Protein AF-A0A814QV25-F1 (afdb_monomer_lite)

Organism: NCBI:txid433720

Secondary structure (DSSP, 8-state):
-PPPHHHHHHHHHHHHHTTTTTT-EEEEEE-SSHHHHHHHHHHHHTTTEEEEEEEEES-SS---HHHHTTSTT-PEEEEEEEE-TTTS-HHHHHHHHHHHS-TTSTTEETTEESGGG--EEEESSHHHHHHHHHHHHHHHHTT-SSS----EEEE-TTPPPEEPPTTTTTHHHH------B--HHHHHHS--HHHHHHHHHSEEEEEE-S-STTSTT---S-HHHHHHHHHHTS-HHHH---STT--S--TTS--HHHHHHHH-TTS-EEEEES-THIIIIII-TT-GGGTT---SEEE--GGG-TTTSPPPTT-HHHHHHHHHHHHHHHHHHHHH--SEEEEE--HHHHHHHHHSSSHHHHHHHHHHHHHHHHHHHHHHHHHHHH------EEE-SB---TTTSS--SS--HHHHEEEEEES-S-B-HHHHHS--BGGGHHHHHHHHTTPPPPHHHHTT-----SBS--SB---EEEE-SSEEEEE--BS--SSEEEEEEE----GGGTSPPPEEEEEEEEGGG-EEEEE-TTS--SEEEEEEE-SS-EEEEEEE--

Sequence (558 aa):
MGATSSQKREQQDADMASASQDGLELATFGAGCFWGTEKFFRKQFGNKLASTMVGYMGGSTKANYLYVCTGLTNHAEVLQISFDPSKVKYSDLVHFFFRMHDPTTLNRQGNDQGTQYRSVIFTYSDEQQKIAEQVRDNVQANGNVNGEIVTQIQPADGLQFYKGESKHQRYLEKNPLGYYGIPADLIESISVPNMKKIQEIGQYTRAYVGGDNSTYSQTPTISAPGYMNLLTGTWANKHNVYDNSVASPNYHYKNIFRLFKEQYSDKKIAIFSTWTVNRVKLVGEGLPTAGSIIFDYKFDGYELDLTTYPHDPDGHYMFDIDQRVTNETSACIKTYAPDLSWVYLQYTDDIGHKFGDSEQFNQAIKNVDKQIGQIWESIEYRMKNLEEDWSIIITTDHGRDPITGLYHGHHTDRERTTWIITNNNAMNSYFRDFQPAIVDIYPTIARLLNLNIPIEIERELDAVPLIGKVSLITPDIKLYDTSLQISWTVLDPTGNVKVWLSTTNSFKDGMMDTYYLIETVPVDKNMIIVDIKQYPSNFYKIVLEGQYNMVNRWVSKS

Structure (mmCIF, N/CA/C/O backbone):
data_AF-A0A814QV25-F1
#
_entry.id   AF-A0A814QV25-F1
#
loop_
_atom_site.group_PDB
_atom_site.id
_atom_site.type_symbol
_atom_site.label_atom_id
_atom_site.label_alt_id
_atom_site.label_comp_id
_atom_site.label_asym_id
_atom_site.label_entity_id
_atom_site.label_seq_id
_atom_site.pdbx_PDB_ins_code
_atom_site.Cartn_x
_atom_site.Cartn_y
_atom_site.Cartn_z
_atom_site.occupancy
_atom_site.B_iso_or_equiv
_atom_site.auth_seq_id
_atom_site.auth_comp_id
_atom_site.auth_asym_id
_atom_site.auth_atom_id
_atom_site.pdbx_PDB_model_num
ATOM 1 N N . MET A 1 1 ? 34.008 -20.638 -33.912 1.00 36.47 1 MET A N 1
ATOM 2 C CA . MET A 1 1 ? 33.527 -21.459 -32.781 1.00 36.47 1 MET A CA 1
ATOM 3 C C . MET A 1 1 ? 33.518 -20.557 -31.559 1.00 36.47 1 MET A C 1
ATOM 5 O O . MET A 1 1 ? 34.583 -20.107 -31.164 1.00 36.47 1 MET A O 1
ATOM 9 N N . GLY A 1 2 ? 32.340 -20.155 -31.078 1.00 42.47 2 GLY A N 1
ATOM 10 C CA . GLY A 1 2 ? 32.209 -19.246 -29.934 1.00 42.47 2 GLY A CA 1
ATOM 11 C C . GLY A 1 2 ? 32.191 -20.030 -28.624 1.00 42.47 2 GLY A C 1
ATOM 12 O O . GLY A 1 2 ? 31.504 -21.045 -28.544 1.00 42.47 2 GLY A O 1
ATOM 13 N N . ALA A 1 3 ? 32.955 -19.578 -27.631 1.00 40.47 3 ALA A N 1
ATOM 14 C CA . ALA A 1 3 ? 33.011 -20.205 -26.312 1.00 40.47 3 ALA A CA 1
ATOM 15 C C . ALA A 1 3 ? 31.650 -20.142 -25.592 1.00 40.47 3 ALA A C 1
ATOM 17 O O . ALA A 1 3 ? 30.919 -19.150 -25.704 1.00 40.47 3 ALA A O 1
ATOM 18 N N . THR A 1 4 ? 31.318 -21.202 -24.853 1.00 46.03 4 THR A N 1
ATOM 19 C CA . THR A 1 4 ? 30.046 -21.358 -24.129 1.00 46.03 4 THR A CA 1
ATOM 20 C C . THR A 1 4 ? 29.965 -20.451 -22.890 1.00 46.03 4 THR A C 1
ATOM 22 O O . THR A 1 4 ? 30.959 -19.894 -22.422 1.00 46.03 4 THR A O 1
ATOM 25 N N . SER A 1 5 ? 28.765 -20.281 -22.323 1.00 42.22 5 SER A N 1
ATOM 26 C CA . SER A 1 5 ? 28.539 -19.447 -21.129 1.00 42.22 5 SER A CA 1
ATOM 27 C C . SER A 1 5 ? 29.240 -19.965 -19.864 1.00 42.22 5 SER A C 1
ATOM 29 O O . SER A 1 5 ? 29.545 -19.164 -18.981 1.00 42.22 5 SER A O 1
ATOM 31 N N . SER A 1 6 ? 29.541 -21.269 -19.782 1.00 37.50 6 SER A N 1
ATOM 32 C CA . SER A 1 6 ? 30.362 -21.841 -18.705 1.00 37.50 6 SER A CA 1
ATOM 33 C C . SER A 1 6 ? 31.842 -21.498 -18.885 1.00 37.50 6 SER A C 1
ATOM 35 O O . SER A 1 6 ? 32.484 -21.098 -17.922 1.00 37.50 6 SER A O 1
ATOM 37 N N . GLN A 1 7 ? 32.346 -21.522 -20.124 1.00 36.25 7 GLN A N 1
ATOM 38 C CA . GLN A 1 7 ? 33.723 -21.134 -20.446 1.00 36.25 7 GLN A CA 1
ATOM 39 C C . GLN A 1 7 ? 33.965 -19.640 -20.197 1.00 36.25 7 GLN A C 1
ATOM 41 O O . GLN A 1 7 ? 35.019 -19.263 -19.703 1.00 36.25 7 GLN A O 1
ATOM 46 N N . LYS A 1 8 ? 32.963 -18.779 -20.434 1.00 44.12 8 LYS A N 1
ATOM 47 C CA . LYS A 1 8 ? 33.033 -17.353 -20.056 1.00 44.12 8 LYS A CA 1
ATOM 48 C C . LYS A 1 8 ? 33.002 -17.113 -18.537 1.00 44.12 8 LYS A C 1
ATOM 50 O O . LYS A 1 8 ? 33.543 -16.107 -18.091 1.00 44.12 8 LYS A O 1
ATOM 55 N N . ARG A 1 9 ? 32.378 -18.005 -17.752 1.00 45.56 9 ARG A N 1
ATOM 56 C CA . ARG A 1 9 ? 32.377 -17.948 -16.275 1.00 45.56 9 ARG A CA 1
ATOM 57 C C . ARG A 1 9 ? 33.711 -18.401 -15.685 1.00 45.56 9 ARG A C 1
ATOM 59 O O . ARG A 1 9 ? 34.211 -17.733 -14.791 1.00 45.56 9 ARG A O 1
ATOM 66 N N . GLU A 1 10 ? 34.294 -19.474 -16.213 1.00 41.16 10 GLU A N 1
ATOM 67 C CA . GLU A 1 10 ? 35.620 -19.955 -15.796 1.00 41.16 10 GLU A CA 1
ATOM 68 C C . GLU A 1 10 ? 36.728 -18.952 -16.149 1.00 41.16 10 GLU A C 1
ATOM 70 O O . GLU A 1 10 ? 37.631 -18.744 -15.345 1.00 41.16 10 GLU A O 1
ATOM 75 N N . GLN A 1 11 ? 36.615 -18.255 -17.287 1.00 41.62 11 GLN A N 1
ATOM 76 C CA . GLN A 1 11 ? 37.539 -17.178 -17.665 1.00 41.62 11 GLN A CA 1
ATOM 77 C C . GLN A 1 11 ? 37.481 -15.992 -16.677 1.00 41.62 11 GLN A C 1
ATOM 79 O O . GLN A 1 11 ? 38.514 -15.504 -16.240 1.00 41.62 11 GLN A O 1
ATOM 84 N N . GLN A 1 12 ? 36.279 -15.575 -16.255 1.00 45.66 12 GLN A N 1
ATOM 85 C CA . GLN A 1 12 ? 36.099 -14.465 -15.306 1.00 45.66 12 GLN A CA 1
ATOM 86 C C . GLN A 1 12 ? 36.583 -14.775 -13.882 1.00 45.66 12 GLN A C 1
ATOM 88 O O . GLN A 1 12 ? 37.046 -13.871 -13.188 1.00 45.66 12 GLN A O 1
ATOM 93 N N . ASP A 1 13 ? 36.450 -16.026 -13.436 1.00 43.38 13 ASP A N 1
ATOM 94 C CA . ASP A 1 13 ? 36.942 -16.459 -12.124 1.00 43.38 13 ASP A CA 1
ATOM 95 C C . ASP A 1 13 ? 38.473 -16.672 -12.130 1.00 43.38 13 ASP A C 1
ATOM 97 O O . ASP A 1 13 ? 39.118 -16.465 -11.102 1.00 43.38 13 ASP A O 1
ATOM 101 N N . ALA A 1 14 ? 39.071 -17.002 -13.284 1.00 45.69 14 ALA A N 1
ATOM 102 C CA . ALA A 1 14 ? 40.524 -17.079 -13.465 1.00 45.69 14 ALA A CA 1
ATOM 103 C C . ALA A 1 14 ? 41.200 -15.693 -13.535 1.00 45.69 14 ALA A C 1
ATOM 105 O O . ALA A 1 14 ? 42.250 -15.506 -12.922 1.00 45.69 14 ALA A O 1
ATOM 106 N N . ASP A 1 15 ? 40.571 -14.712 -14.194 1.00 47.38 15 ASP A N 1
ATOM 107 C CA . ASP A 1 15 ? 41.119 -13.354 -14.376 1.00 47.38 15 ASP A CA 1
ATOM 108 C C . ASP A 1 15 ? 41.214 -12.543 -13.058 1.00 47.38 15 ASP A C 1
ATOM 110 O O . ASP A 1 15 ? 41.983 -11.590 -12.955 1.00 47.38 15 ASP A O 1
ATOM 114 N N . MET A 1 16 ? 40.461 -12.911 -12.010 1.00 53.28 16 MET A N 1
ATOM 115 C CA . MET A 1 16 ? 40.509 -12.237 -10.696 1.00 53.28 16 MET A CA 1
ATOM 116 C C . MET A 1 16 ? 41.557 -12.829 -9.743 1.00 53.28 16 MET A C 1
ATOM 118 O O . MET A 1 16 ? 42.029 -12.134 -8.844 1.00 53.28 16 MET A O 1
ATOM 122 N N . ALA A 1 17 ? 41.954 -14.090 -9.939 1.00 46.12 17 ALA A N 1
ATOM 123 C CA . ALA A 1 17 ? 43.042 -14.709 -9.180 1.00 46.12 17 ALA A CA 1
ATOM 124 C C . ALA A 1 17 ? 44.434 -14.270 -9.684 1.00 46.12 17 ALA A C 1
ATOM 126 O O . ALA A 1 17 ? 45.419 -14.424 -8.963 1.00 46.12 17 ALA A O 1
ATOM 127 N N . SER A 1 18 ? 44.522 -13.700 -10.895 1.00 44.81 18 SER A N 1
ATOM 128 C CA . SER A 1 18 ? 45.765 -13.230 -11.524 1.00 44.81 18 SER A CA 1
ATOM 129 C C . SER A 1 18 ? 45.993 -11.717 -11.437 1.00 44.81 18 SER A C 1
ATOM 131 O O . SER A 1 18 ? 46.949 -11.232 -12.038 1.00 44.81 18 SER A O 1
ATOM 133 N N . ALA A 1 19 ? 45.172 -10.960 -10.695 1.00 48.03 19 ALA A N 1
ATOM 134 C CA . ALA A 1 19 ? 45.187 -9.489 -10.700 1.00 48.03 19 ALA A CA 1
ATOM 135 C C . ALA A 1 19 ? 46.566 -8.856 -10.396 1.00 48.03 19 ALA A C 1
ATOM 137 O O . ALA A 1 19 ? 46.848 -7.758 -10.866 1.00 48.03 19 ALA A O 1
ATOM 138 N N . SER A 1 20 ? 47.472 -9.565 -9.709 1.00 45.88 20 SER A N 1
ATOM 139 C CA . SER A 1 20 ? 48.846 -9.099 -9.469 1.00 45.88 20 SER A CA 1
ATOM 140 C C . SER A 1 20 ? 49.795 -9.218 -10.677 1.00 45.88 20 SER A C 1
ATOM 142 O O . SER A 1 20 ? 50.946 -8.803 -10.567 1.00 45.88 20 SER A O 1
ATOM 144 N N . GLN A 1 21 ? 49.375 -9.818 -11.798 1.00 48.09 21 GLN A N 1
ATOM 145 C CA . GLN A 1 21 ? 50.208 -10.028 -12.995 1.00 48.09 21 GLN A CA 1
ATOM 146 C C . GLN A 1 21 ? 49.936 -9.020 -14.129 1.00 48.09 21 GLN A C 1
ATOM 148 O O . GLN A 1 21 ? 50.807 -8.845 -14.975 1.00 48.09 21 GLN A O 1
ATOM 153 N N . ASP A 1 22 ? 48.815 -8.284 -14.095 1.00 60.50 22 ASP A N 1
ATOM 154 C CA . ASP A 1 22 ? 48.399 -7.356 -15.170 1.00 60.50 22 ASP A CA 1
ATOM 155 C C . ASP A 1 22 ? 48.436 -5.863 -14.776 1.00 60.50 22 ASP A C 1
ATOM 157 O O . ASP A 1 22 ? 47.886 -5.008 -15.470 1.00 60.50 22 ASP A O 1
ATOM 161 N N . GLY A 1 23 ? 49.081 -5.517 -13.655 1.00 80.19 23 GLY A N 1
ATOM 162 C CA . GLY A 1 23 ? 49.164 -4.129 -13.174 1.00 80.19 23 GLY A CA 1
ATOM 163 C C . GLY A 1 23 ? 47.847 -3.569 -12.618 1.00 80.19 23 GLY A C 1
ATOM 164 O O . GLY A 1 23 ? 47.722 -2.355 -12.461 1.00 80.19 23 GLY A O 1
ATOM 165 N N . LEU A 1 24 ? 46.873 -4.437 -12.326 1.00 90.38 24 LEU A N 1
ATOM 166 C CA . LEU A 1 24 ? 45.619 -4.088 -11.664 1.00 90.38 24 LEU A CA 1
ATOM 167 C C . LEU A 1 24 ? 45.767 -4.181 -10.141 1.00 90.38 24 LEU A C 1
ATOM 169 O O . LEU A 1 24 ? 46.488 -5.023 -9.610 1.00 90.38 24 LEU A O 1
ATOM 173 N N . GLU A 1 25 ? 45.031 -3.336 -9.431 1.00 93.62 25 GLU A N 1
ATOM 174 C CA . GLU A 1 25 ? 44.944 -3.342 -7.973 1.00 93.62 25 GLU A CA 1
ATOM 175 C C . GLU A 1 25 ? 43.534 -3.719 -7.507 1.00 93.62 25 GLU A C 1
ATOM 177 O O . GLU A 1 25 ? 42.546 -3.534 -8.225 1.00 93.62 25 GLU A O 1
ATOM 182 N N . LEU A 1 26 ? 43.443 -4.243 -6.281 1.00 95.62 26 LEU A N 1
ATOM 183 C CA . LEU A 1 26 ? 42.179 -4.526 -5.607 1.00 95.62 26 LEU A CA 1
ATOM 184 C C . LEU A 1 26 ? 41.867 -3.457 -4.560 1.00 95.62 26 LEU A C 1
ATOM 186 O O . LEU A 1 26 ? 42.761 -2.954 -3.884 1.00 95.62 26 LEU A O 1
ATOM 190 N N . ALA A 1 27 ? 40.583 -3.149 -4.406 1.00 95.25 27 ALA A N 1
ATOM 191 C CA . ALA A 1 27 ? 40.041 -2.353 -3.312 1.00 95.25 27 ALA A CA 1
ATOM 192 C C . ALA A 1 27 ? 38.735 -2.990 -2.831 1.00 95.25 27 ALA A C 1
ATOM 194 O O . ALA A 1 27 ? 37.897 -3.352 -3.659 1.00 95.25 27 ALA A O 1
ATOM 195 N N . THR A 1 28 ? 38.541 -3.116 -1.518 1.00 98.25 28 THR A N 1
ATOM 196 C CA . THR A 1 28 ? 37.327 -3.727 -0.959 1.00 98.25 28 THR A CA 1
ATOM 197 C C . THR A 1 28 ? 36.684 -2.805 0.070 1.00 98.25 28 THR A C 1
ATOM 199 O O . THR A 1 28 ? 37.313 -2.420 1.056 1.00 98.25 28 THR A O 1
ATOM 202 N N . PHE A 1 29 ? 35.411 -2.481 -0.156 1.00 98.38 29 PHE A N 1
ATOM 203 C CA . PHE A 1 29 ? 34.644 -1.506 0.617 1.00 98.38 29 PHE A CA 1
ATOM 204 C C . PHE A 1 29 ? 33.353 -2.122 1.163 1.00 98.38 29 PHE A C 1
ATOM 206 O O . PHE A 1 29 ? 32.602 -2.727 0.402 1.00 98.38 29 PHE A O 1
ATOM 213 N N . GLY A 1 30 ? 33.061 -1.926 2.448 1.00 97.62 30 GLY A N 1
ATOM 214 C CA . GLY A 1 30 ? 31.756 -2.181 3.064 1.00 97.62 30 GLY A CA 1
ATOM 215 C C . GLY A 1 30 ? 31.124 -0.865 3.503 1.00 97.62 30 GLY A C 1
ATOM 216 O O . GLY A 1 30 ? 31.779 -0.065 4.169 1.00 97.62 30 GLY A O 1
ATOM 217 N N . ALA A 1 31 ? 29.890 -0.607 3.077 1.00 95.38 31 ALA A N 1
ATOM 218 C CA . ALA A 1 31 ? 29.192 0.662 3.300 1.00 95.38 31 ALA A CA 1
ATOM 219 C C . ALA A 1 31 ? 27.668 0.464 3.266 1.00 95.38 31 ALA A C 1
ATOM 221 O O . ALA A 1 31 ? 26.967 1.134 2.507 1.00 95.38 31 ALA A O 1
ATOM 222 N N . GLY A 1 32 ? 27.160 -0.475 4.066 1.00 88.75 32 GLY A N 1
ATOM 223 C CA . GLY A 1 32 ? 25.751 -0.876 4.037 1.00 88.75 32 GLY A CA 1
ATOM 224 C C . GLY A 1 32 ? 25.506 -2.055 3.103 1.00 88.75 32 GLY A C 1
ATOM 225 O O . GLY A 1 32 ? 26.411 -2.857 2.866 1.00 88.75 32 GLY A O 1
ATOM 226 N N . CYS A 1 33 ? 24.287 -2.172 2.581 1.00 86.12 33 CYS A N 1
ATOM 227 C CA . CYS A 1 33 ? 23.930 -3.209 1.624 1.00 86.12 33 CYS A CA 1
ATOM 228 C C . CYS A 1 33 ? 24.827 -3.143 0.376 1.00 86.12 33 CYS A C 1
ATOM 230 O O . CYS A 1 33 ? 24.871 -2.125 -0.331 1.00 86.12 33 CYS A O 1
ATOM 232 N N . PHE A 1 34 ? 25.502 -4.253 0.047 1.00 89.00 34 PHE A N 1
ATOM 233 C CA . PHE A 1 34 ? 26.482 -4.261 -1.046 1.00 89.00 34 PHE A CA 1
ATOM 234 C C . PHE A 1 34 ? 25.853 -3.968 -2.420 1.00 89.00 34 PHE A C 1
ATOM 236 O O . PHE A 1 34 ? 26.566 -3.581 -3.348 1.00 89.00 34 PHE A O 1
ATOM 243 N N . TRP A 1 35 ? 24.530 -4.132 -2.578 1.00 76.88 35 TRP A N 1
ATOM 244 C CA . TRP A 1 35 ? 23.822 -3.818 -3.824 1.00 76.88 35 TRP A CA 1
ATOM 245 C C . TRP A 1 35 ? 23.859 -2.319 -4.119 1.00 76.88 35 TRP A C 1
ATOM 247 O O . TRP A 1 35 ? 24.150 -1.911 -5.247 1.00 76.88 35 TRP A O 1
ATOM 257 N N . GLY A 1 36 ? 23.591 -1.502 -3.097 1.00 74.12 36 GLY A N 1
ATOM 258 C CA . GLY A 1 36 ? 23.683 -0.049 -3.187 1.00 74.12 36 GLY A CA 1
ATOM 259 C C . GLY A 1 36 ? 25.123 0.378 -3.450 1.00 74.12 36 GLY A C 1
ATOM 260 O O . GLY A 1 36 ? 25.380 1.146 -4.379 1.00 74.12 36 GLY A O 1
ATOM 261 N N . THR A 1 37 ? 26.076 -0.193 -2.706 1.00 87.94 37 THR A N 1
ATOM 262 C CA . THR A 1 37 ? 27.508 0.082 -2.885 1.00 87.94 37 THR A CA 1
ATOM 263 C C . THR A 1 37 ? 27.976 -0.207 -4.312 1.00 87.94 37 THR A C 1
ATOM 265 O O . THR A 1 37 ? 28.575 0.663 -4.947 1.00 87.94 37 THR A O 1
ATOM 268 N N . GLU A 1 38 ? 27.645 -1.378 -4.864 1.00 91.38 38 GLU A N 1
ATOM 269 C CA . GLU A 1 38 ? 27.969 -1.732 -6.250 1.00 91.38 38 GLU A CA 1
ATOM 270 C C . GLU A 1 38 ? 27.376 -0.728 -7.247 1.00 91.38 38 GLU A C 1
ATOM 272 O O . GLU A 1 38 ? 28.087 -0.247 -8.135 1.00 91.38 38 GLU A O 1
ATOM 277 N N . LYS A 1 39 ? 26.101 -0.355 -7.081 1.00 81.12 39 LYS A N 1
ATOM 278 C CA . LYS A 1 39 ? 25.423 0.608 -7.959 1.00 81.12 39 LYS A CA 1
ATOM 279 C C . LYS A 1 39 ? 26.129 1.965 -7.968 1.00 81.12 39 LYS A C 1
ATOM 281 O O . LYS A 1 39 ? 26.373 2.514 -9.044 1.00 81.12 39 LYS A O 1
ATOM 286 N N . PHE A 1 40 ? 26.478 2.506 -6.801 1.00 84.94 40 PHE A N 1
ATOM 287 C CA . PHE A 1 40 ? 27.105 3.827 -6.697 1.00 84.94 40 PHE A CA 1
ATOM 288 C C . PHE A 1 40 ? 28.502 3.864 -7.321 1.00 84.94 40 PHE A C 1
ATOM 290 O O . PHE A 1 40 ? 28.785 4.751 -8.131 1.00 84.94 40 PHE A O 1
ATOM 297 N N . PHE A 1 41 ? 29.353 2.875 -7.028 1.00 92.44 41 PHE A N 1
ATOM 298 C CA . PHE A 1 41 ? 30.691 2.802 -7.623 1.00 92.44 41 PHE A CA 1
ATOM 299 C C . PHE A 1 41 ? 30.641 2.603 -9.136 1.00 92.44 41 PHE A C 1
ATOM 301 O O . PHE A 1 41 ? 31.391 3.250 -9.868 1.00 92.44 41 PHE A O 1
ATOM 308 N N . ARG A 1 42 ? 29.733 1.759 -9.634 1.00 85.94 42 ARG A N 1
ATOM 309 C CA . ARG A 1 42 ? 29.566 1.549 -11.077 1.00 85.94 42 ARG A CA 1
ATOM 310 C C . ARG A 1 42 ? 29.012 2.786 -11.778 1.00 85.94 42 ARG A C 1
ATOM 312 O O . ARG A 1 42 ? 29.481 3.110 -12.864 1.00 85.94 42 ARG A O 1
ATOM 319 N N . LYS A 1 43 ? 28.092 3.526 -11.153 1.00 83.56 43 LYS A N 1
ATOM 320 C CA . LYS A 1 43 ? 27.590 4.800 -11.693 1.00 83.56 43 LYS A CA 1
ATOM 321 C C . LYS A 1 43 ? 28.705 5.842 -11.821 1.00 83.56 43 LYS A C 1
ATOM 323 O O . LYS A 1 43 ? 28.772 6.531 -12.833 1.00 83.56 43 LYS A O 1
ATOM 328 N N . GLN A 1 44 ? 29.578 5.949 -10.818 1.00 89.69 44 GLN A N 1
ATOM 329 C CA . GLN A 1 44 ? 30.629 6.969 -10.787 1.00 89.69 44 GLN A CA 1
ATOM 330 C C . GLN A 1 44 ? 31.874 6.597 -11.608 1.00 89.69 44 GLN A C 1
ATOM 332 O O . GLN A 1 44 ? 32.470 7.457 -12.258 1.00 89.69 44 GLN A O 1
ATOM 337 N N . PHE A 1 45 ? 32.293 5.331 -11.560 1.00 92.31 45 PHE A N 1
ATOM 338 C CA . PHE A 1 45 ? 33.577 4.878 -12.100 1.00 92.31 45 PHE A CA 1
ATOM 339 C C . PHE A 1 45 ? 33.459 3.734 -13.106 1.00 92.31 45 PHE A C 1
ATOM 341 O O . PHE A 1 45 ? 34.483 3.285 -13.608 1.00 92.31 45 PHE A O 1
ATOM 348 N N . GLY A 1 46 ? 32.261 3.236 -13.420 1.00 84.88 46 GLY A N 1
ATOM 349 C CA . GLY A 1 46 ? 32.078 1.959 -14.121 1.00 84.88 46 GLY A CA 1
ATOM 350 C C . GLY A 1 46 ? 32.808 1.829 -15.460 1.00 84.88 46 GLY A C 1
ATOM 351 O O . GLY A 1 46 ? 33.229 0.732 -15.803 1.00 84.88 46 GLY A O 1
ATOM 352 N N . ASN A 1 47 ? 33.025 2.929 -16.188 1.00 84.69 47 ASN A N 1
ATOM 353 C CA . ASN A 1 47 ? 33.799 2.947 -17.438 1.00 84.69 47 ASN A CA 1
ATOM 354 C C . ASN A 1 47 ? 35.328 2.934 -17.243 1.00 84.69 47 ASN A C 1
ATOM 356 O O . ASN A 1 47 ? 36.067 2.799 -18.217 1.00 84.69 47 ASN A O 1
ATOM 360 N N . LYS A 1 48 ? 35.806 3.103 -16.010 1.00 86.81 48 LYS A N 1
ATOM 361 C CA . LYS A 1 48 ? 37.226 3.126 -15.639 1.00 86.81 48 LYS A CA 1
ATOM 362 C C . LYS A 1 48 ? 37.648 1.949 -14.749 1.00 86.81 48 LYS A C 1
ATOM 364 O O . LYS A 1 48 ? 38.846 1.735 -14.586 1.00 86.81 48 LYS A O 1
ATOM 369 N N . LEU A 1 49 ? 36.698 1.208 -14.174 1.00 91.19 49 LEU A N 1
ATOM 370 C CA . LEU A 1 49 ? 36.966 0.001 -13.382 1.00 91.19 49 LEU A CA 1
ATOM 371 C C . LEU A 1 49 ? 37.154 -1.217 -14.297 1.00 91.19 49 LEU A C 1
ATOM 373 O O . LEU A 1 49 ? 36.496 -1.317 -15.332 1.00 91.19 49 LEU A O 1
ATOM 377 N N . ALA A 1 50 ? 38.019 -2.156 -13.907 1.00 90.06 50 ALA A N 1
ATOM 378 C CA . ALA A 1 50 ? 38.200 -3.411 -14.637 1.00 90.06 50 ALA A CA 1
ATOM 379 C C . ALA A 1 50 ? 37.062 -4.396 -14.321 1.00 90.06 50 ALA A C 1
ATOM 381 O O . ALA A 1 50 ? 36.450 -4.964 -15.226 1.00 90.06 50 ALA A O 1
ATOM 382 N N . SER A 1 51 ? 36.723 -4.555 -13.039 1.00 90.75 51 SER A N 1
ATOM 383 C CA . SER A 1 51 ? 35.600 -5.385 -12.598 1.00 90.75 51 SER A CA 1
ATOM 384 C C . SER A 1 51 ? 35.072 -4.957 -11.224 1.00 90.75 51 SER A C 1
ATOM 386 O O . SER A 1 51 ? 35.746 -4.270 -10.454 1.00 90.75 51 SER A O 1
ATOM 388 N N . THR A 1 52 ? 33.835 -5.359 -10.928 1.00 92.94 52 THR A N 1
ATOM 389 C CA . THR A 1 52 ? 33.192 -5.212 -9.617 1.00 92.94 52 THR A CA 1
ATOM 390 C C . THR A 1 52 ? 32.571 -6.542 -9.212 1.00 92.94 52 THR A C 1
ATOM 392 O O . THR A 1 52 ? 32.033 -7.253 -10.066 1.00 92.94 52 THR A O 1
ATOM 395 N N . MET A 1 53 ? 32.646 -6.876 -7.926 1.00 95.44 53 MET A N 1
ATOM 396 C CA . MET A 1 53 ? 32.075 -8.098 -7.373 1.00 95.44 53 MET A CA 1
ATOM 397 C C . MET A 1 53 ? 31.575 -7.864 -5.951 1.00 95.44 53 MET A C 1
ATOM 399 O O . MET A 1 53 ? 32.335 -7.431 -5.088 1.00 95.44 53 MET A O 1
ATOM 403 N N . VAL A 1 54 ? 30.310 -8.187 -5.689 1.00 94.44 54 VAL A N 1
ATOM 404 C CA . VAL A 1 54 ? 29.761 -8.147 -4.326 1.00 94.44 54 VAL A CA 1
ATOM 405 C C . VAL A 1 54 ? 30.041 -9.448 -3.580 1.00 94.44 54 VAL A C 1
ATOM 407 O O . VAL A 1 54 ? 30.119 -10.522 -4.190 1.00 94.44 54 VAL A O 1
ATOM 410 N N . GLY A 1 55 ? 30.192 -9.379 -2.262 1.00 95.69 55 GLY A N 1
ATOM 411 C CA . GLY A 1 55 ? 30.475 -10.543 -1.431 1.00 95.69 55 GLY A CA 1
ATOM 412 C C . GLY A 1 55 ? 30.565 -10.222 0.053 1.00 95.69 55 GLY A C 1
ATOM 413 O O . GLY A 1 55 ? 30.007 -9.233 0.522 1.00 95.69 55 GLY A O 1
ATOM 414 N N . TYR A 1 56 ? 31.269 -11.084 0.784 1.00 96.38 56 TYR A N 1
ATOM 415 C CA . TYR A 1 56 ? 31.354 -11.055 2.241 1.00 96.38 56 TYR A CA 1
ATOM 416 C C . TYR A 1 56 ? 32.804 -11.164 2.713 1.00 96.38 56 TYR A C 1
ATOM 418 O O . TYR A 1 56 ? 33.541 -12.038 2.253 1.00 96.38 56 TYR A O 1
ATOM 426 N N . MET A 1 57 ? 33.227 -10.326 3.664 1.00 96.75 57 MET A N 1
ATOM 427 C CA . MET A 1 57 ? 34.617 -10.309 4.151 1.00 96.75 57 MET A CA 1
ATOM 428 C C . MET A 1 57 ? 34.722 -9.832 5.609 1.00 96.75 57 MET A C 1
ATOM 430 O O . MET A 1 57 ? 33.847 -9.128 6.102 1.00 96.75 57 MET A O 1
ATOM 434 N N . GLY A 1 58 ? 35.774 -10.245 6.323 1.00 93.69 58 GLY A N 1
ATOM 435 C CA . GLY A 1 58 ? 36.067 -9.786 7.692 1.00 93.69 58 GLY A CA 1
ATOM 436 C C . GLY A 1 58 ? 35.506 -10.640 8.837 1.00 93.69 58 GLY A C 1
ATOM 437 O O . GLY A 1 58 ? 35.685 -10.276 9.995 1.00 93.69 58 GLY A O 1
ATOM 438 N N . GLY A 1 59 ? 34.840 -11.756 8.535 1.00 90.12 59 GLY A N 1
ATOM 439 C CA . GLY A 1 59 ? 34.472 -12.791 9.505 1.00 90.12 59 GLY A CA 1
ATOM 440 C C . GLY A 1 59 ? 35.382 -14.024 9.423 1.00 90.12 59 GLY A C 1
ATOM 441 O O . GLY A 1 59 ? 36.267 -14.103 8.570 1.00 90.12 59 GLY A O 1
ATOM 442 N N . SER A 1 60 ? 35.171 -14.988 10.321 1.00 77.88 60 SER A N 1
ATOM 443 C CA . SER A 1 60 ? 36.035 -16.170 10.507 1.00 77.88 60 SER A CA 1
ATOM 444 C C . SER A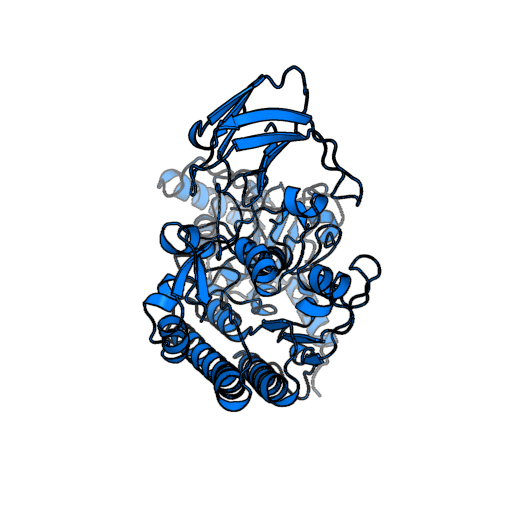 1 60 ? 35.419 -17.492 10.031 1.00 77.88 60 SER A C 1
ATOM 446 O O . SER A 1 60 ? 36.015 -18.555 10.203 1.00 77.88 60 SER A O 1
ATOM 448 N N . THR A 1 61 ? 34.221 -17.453 9.444 1.00 82.56 61 THR A N 1
ATOM 449 C CA . THR A 1 61 ? 33.467 -18.648 9.029 1.00 82.56 61 THR A CA 1
ATOM 450 C C . THR A 1 61 ? 33.221 -18.638 7.525 1.00 82.56 61 THR A C 1
ATOM 452 O O . THR A 1 61 ? 33.460 -17.641 6.852 1.00 82.56 61 THR A O 1
ATOM 455 N N . LYS A 1 62 ? 32.765 -19.758 6.954 1.00 85.31 62 LYS A N 1
ATOM 456 C CA . LYS A 1 62 ? 32.317 -19.751 5.557 1.00 85.31 62 LYS A CA 1
ATOM 457 C C . LYS A 1 62 ? 31.079 -18.869 5.425 1.00 85.31 62 LYS A C 1
ATOM 459 O O . LYS A 1 62 ? 30.115 -19.073 6.159 1.00 85.31 62 LYS A O 1
ATOM 464 N N . ALA A 1 63 ? 31.092 -17.943 4.471 1.00 85.44 63 ALA A N 1
ATOM 465 C CA . ALA A 1 63 ? 29.993 -17.009 4.272 1.00 85.44 63 ALA A CA 1
ATOM 466 C C . ALA A 1 63 ? 29.125 -17.371 3.059 1.00 85.44 63 ALA A C 1
ATOM 468 O O . ALA A 1 63 ? 29.619 -17.779 2.008 1.00 85.44 63 ALA A O 1
ATOM 469 N N . ASN A 1 64 ? 27.819 -17.191 3.230 1.00 83.69 64 ASN A N 1
ATOM 470 C CA . ASN A 1 64 ? 26.812 -17.092 2.178 1.00 83.69 64 ASN A CA 1
ATOM 471 C C . ASN A 1 64 ? 25.742 -16.098 2.654 1.00 83.69 64 ASN A C 1
ATOM 473 O O . ASN A 1 64 ? 25.712 -15.773 3.848 1.00 83.69 64 ASN A O 1
ATOM 477 N N . TYR A 1 65 ? 24.872 -15.630 1.759 1.00 74.00 65 TYR A N 1
ATOM 478 C CA . TYR A 1 65 ? 23.929 -14.561 2.094 1.00 74.00 65 TYR A CA 1
ATOM 479 C C . TYR A 1 65 ? 23.092 -14.875 3.341 1.00 74.00 65 TYR A C 1
ATOM 481 O O . TYR A 1 65 ? 23.062 -14.091 4.285 1.00 74.00 65 TYR A O 1
ATOM 489 N N . LEU A 1 66 ? 22.493 -16.071 3.392 1.00 72.12 66 LEU A N 1
ATOM 490 C CA . LEU A 1 66 ? 21.605 -16.486 4.482 1.00 72.12 66 LEU A CA 1
ATOM 491 C C . LEU A 1 66 ? 22.299 -16.459 5.846 1.00 72.12 66 LEU A C 1
ATOM 493 O O . LEU A 1 66 ? 21.702 -16.015 6.823 1.00 72.12 66 LEU A O 1
ATOM 497 N N . TYR A 1 67 ? 23.552 -16.911 5.922 1.00 78.00 67 TYR A N 1
ATOM 498 C CA . TYR A 1 67 ? 24.291 -16.899 7.183 1.00 78.00 67 TYR A CA 1
ATOM 499 C C . TYR A 1 67 ? 24.773 -15.498 7.558 1.00 78.00 67 TYR A C 1
ATOM 501 O O . TYR A 1 67 ? 24.750 -15.148 8.738 1.00 78.00 67 TYR A O 1
ATOM 509 N N . VAL A 1 68 ? 25.174 -14.672 6.589 1.00 81.56 68 VAL A N 1
ATOM 510 C CA . VAL A 1 68 ? 25.628 -13.299 6.861 1.00 81.56 68 VAL A CA 1
ATOM 511 C C . VAL A 1 68 ? 24.480 -12.411 7.334 1.00 81.56 68 VAL A C 1
ATOM 513 O O . VAL A 1 68 ? 24.667 -11.665 8.293 1.00 81.56 68 VAL A O 1
ATOM 516 N N . CYS A 1 69 ? 23.274 -12.577 6.785 1.00 71.75 69 CYS A N 1
ATOM 517 C CA . CYS A 1 69 ? 22.084 -11.851 7.235 1.00 71.75 69 CYS A CA 1
ATOM 518 C C . CYS A 1 69 ? 21.708 -12.118 8.703 1.00 71.75 69 CYS A C 1
ATOM 520 O O . CYS A 1 69 ? 20.972 -11.329 9.285 1.00 71.75 69 CYS A O 1
ATOM 522 N N . THR A 1 70 ? 22.217 -13.188 9.330 1.00 75.88 70 THR A N 1
ATOM 523 C CA . THR A 1 70 ? 21.999 -13.426 10.770 1.00 75.88 70 THR A CA 1
ATOM 524 C C . THR A 1 70 ? 22.837 -12.508 11.667 1.00 75.88 70 THR A C 1
ATOM 526 O O . THR A 1 70 ? 22.598 -12.449 12.869 1.00 75.88 70 THR A O 1
ATOM 529 N N . GLY A 1 71 ? 23.858 -11.838 11.116 1.00 78.44 71 GLY A N 1
ATOM 530 C CA . GLY A 1 71 ? 24.827 -11.029 11.865 1.00 78.44 71 GLY A CA 1
ATOM 531 C C . GLY A 1 71 ? 25.848 -11.841 12.679 1.00 78.44 71 GLY A C 1
ATOM 532 O O . GLY A 1 71 ? 26.807 -11.277 13.201 1.00 78.44 71 GLY A O 1
ATOM 533 N N . LEU A 1 72 ? 25.706 -13.170 12.762 1.00 80.31 72 LEU A N 1
ATOM 534 C CA . LEU A 1 72 ? 26.525 -14.027 13.634 1.00 80.31 72 LEU A CA 1
ATOM 535 C C . LEU A 1 72 ? 27.899 -14.384 13.054 1.00 80.31 72 LEU A C 1
ATOM 537 O O . LEU A 1 72 ? 28.781 -14.842 13.774 1.00 80.31 72 LEU A O 1
ATOM 541 N N . THR A 1 73 ? 28.093 -14.196 11.750 1.00 85.38 73 THR A N 1
ATOM 542 C CA . THR A 1 73 ? 29.331 -14.593 11.061 1.00 85.38 73 THR A CA 1
ATOM 543 C C . THR A 1 73 ? 30.432 -13.535 11.144 1.00 85.38 73 THR A C 1
ATOM 545 O O . THR A 1 73 ? 31.578 -13.811 10.787 1.00 85.38 73 THR A O 1
ATOM 548 N N . ASN A 1 74 ? 30.081 -12.323 11.593 1.00 89.62 74 ASN A N 1
ATOM 549 C CA . ASN A 1 74 ? 30.923 -11.126 11.633 1.00 89.62 74 ASN A CA 1
ATOM 550 C C . ASN A 1 74 ? 31.475 -10.660 10.265 1.00 89.62 74 ASN A C 1
ATOM 552 O O . ASN A 1 74 ? 32.261 -9.711 10.193 1.00 89.62 74 ASN A O 1
ATOM 556 N N . HIS A 1 75 ? 31.050 -11.267 9.154 1.00 94.81 75 HIS A N 1
ATOM 557 C CA . HIS A 1 75 ? 31.352 -10.735 7.827 1.00 94.81 75 HIS A CA 1
ATOM 558 C C . HIS A 1 75 ? 30.588 -9.436 7.582 1.00 94.81 75 HIS A C 1
ATOM 560 O O . HIS A 1 75 ? 29.434 -9.322 7.977 1.00 94.81 75 HIS A O 1
ATOM 566 N N . ALA A 1 76 ? 31.238 -8.474 6.930 1.00 96.38 76 ALA A N 1
ATOM 567 C CA . ALA A 1 76 ? 30.583 -7.348 6.281 1.00 96.38 76 ALA A CA 1
ATOM 568 C C . ALA A 1 76 ? 30.145 -7.748 4.872 1.00 96.38 76 ALA A C 1
ATOM 570 O O . ALA A 1 76 ? 30.864 -8.479 4.187 1.00 96.38 76 ALA A O 1
ATOM 571 N N . GLU A 1 77 ? 29.006 -7.224 4.442 1.00 96.75 77 GLU A N 1
ATOM 572 C CA . GLU A 1 77 ? 28.673 -7.055 3.037 1.00 96.75 77 GLU A CA 1
ATOM 573 C C . GLU A 1 77 ? 29.653 -6.064 2.404 1.00 96.75 77 GLU A C 1
ATOM 575 O O . GLU A 1 77 ? 29.868 -4.962 2.912 1.00 96.75 77 GLU A O 1
ATOM 580 N N . VAL A 1 78 ? 30.299 -6.480 1.315 1.00 97.94 78 VAL A N 1
ATOM 581 C CA . VAL A 1 78 ? 31.364 -5.706 0.677 1.00 97.94 78 VAL A CA 1
ATOM 582 C C . VAL A 1 78 ? 31.268 -5.727 -0.842 1.00 97.94 78 VAL A C 1
ATOM 584 O O . VAL A 1 78 ? 30.799 -6.686 -1.456 1.00 97.94 78 VAL A O 1
ATOM 587 N N . LEU A 1 79 ? 31.795 -4.670 -1.446 1.00 97.94 79 LEU A N 1
ATOM 588 C CA . LEU A 1 79 ? 32.121 -4.570 -2.856 1.00 97.94 79 LEU A CA 1
ATOM 589 C C . LEU A 1 79 ? 33.639 -4.690 -3.023 1.00 97.94 79 LEU A C 1
ATOM 591 O O . LEU A 1 79 ? 34.376 -3.832 -2.542 1.00 97.94 79 LEU A O 1
ATOM 595 N N . GLN A 1 80 ? 34.096 -5.714 -3.739 1.00 98.06 80 GLN A N 1
ATOM 596 C CA . GLN A 1 80 ? 35.467 -5.816 -4.228 1.00 98.06 80 GLN A CA 1
ATOM 597 C C . GLN A 1 80 ? 35.549 -5.238 -5.644 1.00 98.06 80 GLN A C 1
ATOM 599 O O . GLN A 1 80 ? 34.741 -5.554 -6.521 1.00 98.06 80 GLN A O 1
ATOM 604 N N . ILE A 1 81 ? 36.530 -4.372 -5.862 1.00 97.00 81 ILE A N 1
ATOM 605 C CA . ILE A 1 81 ? 36.784 -3.666 -7.112 1.00 97.00 81 ILE A CA 1
ATOM 606 C C . ILE A 1 81 ? 38.180 -4.038 -7.592 1.00 97.00 81 ILE A C 1
ATOM 608 O O . ILE A 1 81 ? 39.137 -3.920 -6.831 1.00 97.00 81 ILE A O 1
ATOM 612 N N . SER A 1 82 ? 38.298 -4.419 -8.863 1.00 95.56 82 SER A N 1
ATOM 613 C CA . SER A 1 82 ? 39.578 -4.452 -9.569 1.00 95.56 82 SER A CA 1
ATOM 614 C C . SER A 1 82 ? 39.696 -3.211 -10.450 1.00 95.56 82 SER A C 1
ATOM 616 O O . SER A 1 82 ? 38.770 -2.887 -11.207 1.00 95.56 82 SER A O 1
ATOM 618 N N . PHE A 1 83 ? 40.805 -2.484 -10.341 1.00 94.31 83 PHE A N 1
ATOM 619 C CA . PHE A 1 83 ? 41.010 -1.224 -11.053 1.00 94.31 83 PHE A CA 1
ATOM 620 C C . PHE A 1 83 ? 42.451 -1.060 -11.540 1.00 94.31 83 PHE A C 1
ATOM 622 O O . PHE A 1 83 ? 43.388 -1.616 -10.982 1.00 94.31 83 PHE A O 1
ATOM 629 N N . ASP A 1 84 ? 42.614 -0.273 -12.601 1.00 93.56 84 ASP A N 1
ATOM 630 C CA . ASP A 1 84 ? 43.914 0.114 -13.144 1.00 93.56 84 ASP A CA 1
ATOM 631 C C . ASP A 1 84 ? 44.336 1.456 -12.509 1.00 93.56 84 ASP A C 1
ATOM 633 O O . ASP A 1 84 ? 43.664 2.472 -12.755 1.00 93.56 84 ASP A O 1
ATOM 637 N N . PRO A 1 85 ? 45.427 1.508 -11.717 1.00 92.25 85 PRO A N 1
ATOM 638 C CA . PRO A 1 85 ? 45.870 2.723 -11.033 1.00 92.25 85 PRO A CA 1
ATOM 639 C C . PRO A 1 85 ? 46.326 3.833 -11.998 1.00 92.25 85 PRO A C 1
ATOM 641 O O . PRO A 1 85 ? 46.496 4.989 -11.588 1.00 92.25 85 PRO A O 1
ATOM 644 N N . SER A 1 86 ? 46.514 3.535 -13.289 1.00 90.94 86 SER A N 1
ATOM 645 C CA . SER A 1 86 ? 46.732 4.549 -14.327 1.00 90.94 86 SER A CA 1
ATOM 646 C C . SER A 1 86 ? 45.438 5.259 -14.756 1.00 90.94 86 SER A C 1
ATOM 648 O O . SER A 1 86 ? 45.503 6.404 -15.206 1.00 90.94 86 SER A O 1
ATOM 650 N N . LYS A 1 87 ? 44.263 4.636 -14.564 1.00 92.31 87 LYS A N 1
ATOM 651 C CA . LYS A 1 87 ? 42.940 5.166 -14.961 1.00 92.31 87 LYS A CA 1
ATOM 652 C C . LYS A 1 87 ? 42.145 5.771 -13.805 1.00 92.31 87 LYS A C 1
ATOM 654 O O . LYS A 1 87 ? 41.435 6.758 -14.010 1.00 92.31 87 LYS A O 1
ATOM 659 N N . VAL A 1 88 ? 42.227 5.173 -12.616 1.00 94.44 88 VAL A N 1
ATOM 660 C CA . VAL A 1 88 ? 41.562 5.642 -11.388 1.00 94.44 88 VAL A CA 1
ATOM 661 C C . VAL A 1 88 ? 42.534 5.513 -10.234 1.00 94.44 88 VAL A C 1
ATOM 663 O O . VAL A 1 88 ? 43.118 4.451 -10.043 1.00 94.44 88 VAL A O 1
ATOM 666 N N . LYS A 1 89 ? 42.712 6.580 -9.452 1.00 96.38 89 LYS A N 1
ATOM 667 C CA . LYS A 1 89 ? 43.560 6.509 -8.262 1.00 96.38 89 LYS A CA 1
ATOM 668 C C . LYS A 1 89 ? 42.789 5.880 -7.112 1.00 96.38 89 LYS A C 1
ATOM 670 O O . LYS A 1 89 ? 41.603 6.145 -6.933 1.00 96.38 89 LYS A O 1
ATOM 675 N N . TYR A 1 90 ? 43.484 5.105 -6.284 1.00 97.56 90 TYR A N 1
ATOM 676 C CA . TYR A 1 90 ? 42.897 4.540 -5.070 1.00 97.56 90 TYR A CA 1
ATOM 677 C C . TYR A 1 90 ? 42.316 5.635 -4.156 1.00 97.56 90 TYR A C 1
ATOM 679 O O . TYR A 1 90 ? 41.209 5.492 -3.645 1.00 97.56 90 TYR A O 1
ATOM 687 N N . SER A 1 91 ? 42.991 6.785 -4.047 1.00 96.94 91 SER A N 1
ATOM 688 C CA . SER A 1 91 ? 42.485 7.955 -3.317 1.00 96.94 91 SER A CA 1
ATOM 689 C C . SER A 1 91 ? 41.123 8.438 -3.825 1.00 96.94 91 SER A C 1
ATOM 691 O O . SER A 1 91 ? 40.289 8.829 -3.014 1.00 96.94 91 SER A O 1
ATOM 693 N N . ASP A 1 92 ? 40.851 8.373 -5.133 1.00 96.38 92 ASP A N 1
ATOM 694 C CA . ASP A 1 92 ? 39.554 8.768 -5.701 1.00 96.38 92 ASP A CA 1
ATOM 695 C C . ASP A 1 92 ? 38.437 7.816 -5.259 1.00 96.38 92 ASP A C 1
ATOM 697 O O . ASP A 1 92 ? 37.328 8.259 -4.946 1.00 96.38 92 ASP A O 1
ATOM 701 N N . LEU A 1 93 ? 38.739 6.513 -5.203 1.00 97.56 93 LEU A N 1
ATOM 702 C CA . LEU A 1 93 ? 37.813 5.489 -4.719 1.00 97.56 93 LEU A CA 1
ATOM 703 C C . LEU A 1 93 ? 37.504 5.696 -3.235 1.00 97.56 93 LEU A C 1
ATOM 705 O O . LEU A 1 93 ? 36.335 5.683 -2.856 1.00 97.56 93 LEU A O 1
ATOM 709 N N . VAL A 1 94 ? 38.521 5.969 -2.411 1.00 98.12 94 VAL A N 1
ATOM 710 C CA . VAL A 1 94 ? 38.340 6.240 -0.976 1.00 98.12 94 VAL A CA 1
ATOM 711 C C . VAL A 1 94 ? 37.596 7.563 -0.743 1.00 98.12 94 VAL A C 1
ATOM 713 O O . VAL A 1 94 ? 36.682 7.632 0.077 1.00 98.12 94 VAL A O 1
ATOM 716 N N . HIS A 1 95 ? 37.909 8.622 -1.493 1.00 95.62 95 HIS A N 1
ATOM 717 C CA . HIS A 1 95 ? 37.168 9.884 -1.409 1.00 95.62 95 HIS A CA 1
ATOM 718 C C . HIS A 1 95 ? 35.706 9.727 -1.824 1.00 95.62 95 HIS A C 1
ATOM 720 O O . HIS A 1 95 ? 34.830 10.405 -1.290 1.00 95.62 95 HIS A O 1
ATOM 726 N N . PHE A 1 96 ? 35.416 8.884 -2.815 1.00 95.75 96 PHE A N 1
ATOM 727 C CA . PHE A 1 96 ? 34.037 8.574 -3.168 1.00 95.75 96 PHE A CA 1
ATOM 728 C C . PHE A 1 96 ? 33.352 7.745 -2.085 1.00 95.75 96 PHE A C 1
ATOM 730 O O . PHE A 1 96 ? 32.243 8.100 -1.699 1.00 95.75 96 PHE A O 1
ATOM 737 N N . PHE A 1 97 ? 34.029 6.725 -1.547 1.00 97.38 97 PHE A N 1
ATOM 738 C CA . PHE A 1 97 ? 33.548 5.905 -0.438 1.00 97.38 97 PHE A CA 1
ATOM 739 C C . PHE A 1 97 ? 33.025 6.774 0.713 1.00 97.38 97 PHE A C 1
ATOM 741 O O . PHE A 1 97 ? 31.849 6.675 1.051 1.00 97.38 97 PHE A O 1
ATOM 748 N N . PHE A 1 98 ? 33.831 7.705 1.231 1.00 94.75 98 PHE A N 1
ATOM 749 C CA . PHE A 1 98 ? 33.421 8.598 2.326 1.00 94.75 98 PHE A CA 1
ATOM 750 C C . PHE A 1 98 ? 32.323 9.609 1.963 1.00 94.75 98 PHE A C 1
ATOM 752 O O . PHE A 1 98 ? 31.728 10.198 2.858 1.00 94.75 98 PHE A O 1
ATOM 759 N N . ARG A 1 99 ? 32.049 9.831 0.672 1.00 90.38 99 ARG A N 1
ATOM 760 C CA . ARG A 1 99 ? 30.963 10.713 0.210 1.00 90.38 99 ARG A CA 1
ATOM 761 C C . ARG A 1 99 ? 29.649 9.980 -0.044 1.00 90.38 99 ARG A C 1
ATOM 763 O O . ARG A 1 99 ? 28.608 10.625 -0.062 1.00 90.38 99 ARG A O 1
ATOM 770 N N . MET A 1 100 ? 29.690 8.675 -0.316 1.00 87.62 100 MET A N 1
ATOM 771 C CA . MET A 1 100 ? 28.512 7.921 -0.764 1.00 87.62 100 MET A CA 1
ATOM 772 C C . MET A 1 100 ? 27.669 7.317 0.369 1.00 87.62 100 MET A C 1
ATOM 774 O O . MET A 1 100 ? 26.577 6.831 0.098 1.00 87.62 100 MET A O 1
ATOM 778 N N . HIS A 1 101 ? 28.166 7.313 1.607 1.00 90.88 101 HIS A N 1
ATOM 779 C CA . HIS A 1 101 ? 27.478 6.781 2.790 1.00 90.88 101 HIS A CA 1
ATOM 780 C C . HIS A 1 101 ? 27.791 7.651 4.018 1.00 90.88 101 HIS A C 1
ATOM 782 O O . HIS A 1 101 ? 28.596 8.573 3.906 1.00 90.88 101 HIS A O 1
ATOM 788 N N . ASP A 1 102 ? 27.174 7.375 5.172 1.00 92.44 102 ASP A N 1
ATOM 789 C CA . ASP A 1 102 ? 27.451 8.089 6.426 1.00 92.44 102 ASP A CA 1
ATOM 790 C C . ASP A 1 102 ? 28.513 7.334 7.251 1.00 92.44 102 ASP A C 1
ATOM 792 O O . ASP A 1 102 ? 28.182 6.383 7.969 1.00 92.44 102 ASP A O 1
ATOM 796 N N . PRO A 1 103 ? 29.796 7.739 7.207 1.00 94.50 103 PRO A N 1
ATOM 797 C CA . PRO A 1 103 ? 30.881 7.014 7.864 1.00 94.50 103 PRO A CA 1
ATOM 798 C C . PRO A 1 103 ? 30.905 7.193 9.391 1.00 94.50 103 PRO A C 1
ATOM 800 O O . PRO A 1 103 ? 31.802 6.665 10.047 1.00 94.50 103 PRO A O 1
ATOM 803 N N . THR A 1 104 ? 29.960 7.945 9.969 1.00 95.50 104 THR A N 1
ATOM 804 C CA . THR A 1 104 ? 29.892 8.237 11.414 1.00 95.50 104 THR A CA 1
ATOM 805 C C . THR A 1 104 ? 28.965 7.287 12.178 1.00 95.50 104 THR A C 1
ATOM 807 O O . THR A 1 104 ? 28.928 7.281 13.408 1.00 95.50 104 THR A O 1
ATOM 810 N N . THR A 1 105 ? 28.238 6.426 11.459 1.00 91.69 105 THR A N 1
ATOM 811 C CA . THR A 1 105 ? 27.249 5.512 12.041 1.00 91.69 105 THR A CA 1
ATOM 812 C C . THR A 1 105 ? 27.818 4.102 12.233 1.00 91.69 105 THR A C 1
ATOM 814 O O . THR A 1 105 ? 28.078 3.352 11.289 1.00 91.69 105 THR A O 1
ATOM 817 N N . LEU A 1 106 ? 28.033 3.715 13.496 1.00 95.12 106 LEU A N 1
ATOM 818 C CA . LEU A 1 106 ? 28.621 2.416 13.834 1.00 95.12 106 LEU A CA 1
ATOM 819 C C . LEU A 1 106 ? 27.652 1.279 13.486 1.00 95.12 106 LEU A C 1
ATOM 821 O O . LEU A 1 106 ? 26.529 1.249 13.985 1.00 95.12 106 LEU A O 1
ATOM 825 N N . ASN A 1 107 ? 28.115 0.311 12.683 1.00 92.88 107 ASN A N 1
ATOM 826 C CA . ASN A 1 107 ? 27.350 -0.884 12.290 1.00 92.88 107 ASN A CA 1
ATOM 827 C C . ASN A 1 107 ? 25.968 -0.570 11.691 1.00 92.88 107 ASN A C 1
ATOM 829 O O . ASN A 1 107 ? 25.008 -1.317 11.891 1.00 92.88 107 ASN A O 1
ATOM 833 N N . ARG A 1 108 ? 25.848 0.559 10.993 1.00 87.50 108 ARG A N 1
ATOM 834 C CA . ARG A 1 108 ? 24.593 0.997 10.395 1.00 87.50 108 ARG A CA 1
ATOM 835 C C . ARG A 1 108 ? 24.869 1.845 9.174 1.00 87.50 108 ARG A C 1
ATOM 837 O O . ARG A 1 108 ? 25.808 2.614 9.231 1.00 87.50 108 ARG A O 1
ATOM 844 N N . GLN A 1 109 ? 24.053 1.749 8.130 1.00 83.31 109 GLN A N 1
ATOM 845 C CA . GLN A 1 109 ? 24.016 2.697 7.014 1.00 83.31 109 GLN A CA 1
ATOM 846 C C . GLN A 1 109 ? 22.562 2.894 6.582 1.00 83.31 109 GLN A C 1
ATOM 848 O O . GLN A 1 109 ? 21.941 2.010 5.999 1.00 83.31 109 GLN A O 1
ATOM 853 N N . GLY A 1 110 ? 21.970 4.036 6.941 1.00 81.06 110 GLY A N 1
ATOM 854 C CA . GLY A 1 110 ? 20.531 4.248 6.762 1.00 81.06 110 GLY A CA 1
ATOM 855 C C . GLY A 1 110 ? 19.694 3.193 7.503 1.00 81.06 110 GLY A C 1
ATOM 856 O O . GLY A 1 110 ? 19.703 3.144 8.739 1.00 81.06 110 GLY A O 1
ATOM 857 N N . ASN A 1 111 ? 18.964 2.365 6.750 1.00 68.62 111 ASN A N 1
ATOM 858 C CA . ASN A 1 111 ? 18.124 1.281 7.279 1.00 68.62 111 ASN A CA 1
ATOM 859 C C . ASN A 1 111 ? 18.887 -0.035 7.491 1.00 68.62 111 ASN A C 1
ATOM 861 O O . ASN A 1 111 ? 18.413 -0.891 8.237 1.00 68.62 111 ASN A O 1
ATOM 865 N N . ASP A 1 112 ? 20.067 -0.179 6.889 1.00 76.56 112 ASP A N 1
ATOM 866 C CA . ASP A 1 112 ? 20.905 -1.361 7.032 1.00 76.56 112 ASP A CA 1
ATOM 867 C C . ASP A 1 112 ? 21.542 -1.351 8.424 1.00 76.56 112 ASP A C 1
ATOM 869 O O . ASP A 1 112 ? 22.343 -0.469 8.730 1.00 76.56 112 ASP A O 1
ATOM 873 N N . GLN A 1 113 ? 21.158 -2.288 9.296 1.00 84.94 113 GLN A N 1
ATOM 874 C CA . GLN A 1 113 ? 21.585 -2.341 10.700 1.00 84.94 113 GLN A CA 1
ATOM 875 C C . GLN A 1 113 ? 22.204 -3.690 11.063 1.00 84.94 113 GLN A C 1
ATOM 877 O O . GLN A 1 113 ? 21.647 -4.748 10.769 1.00 84.94 113 GLN A O 1
ATOM 882 N N . GLY A 1 114 ? 23.358 -3.640 11.721 1.00 88.19 114 GLY A N 1
ATOM 883 C CA . GLY A 1 114 ? 24.125 -4.809 12.130 1.00 88.19 114 GLY A CA 1
ATOM 884 C C . GLY A 1 114 ? 25.573 -4.742 11.657 1.00 88.19 114 GLY A C 1
ATOM 885 O O . GLY A 1 114 ? 25.937 -3.974 10.764 1.00 88.19 114 GLY A O 1
ATOM 886 N N . THR A 1 115 ? 26.432 -5.553 12.274 1.00 90.88 115 THR A N 1
ATOM 887 C CA . THR A 1 115 ? 27.868 -5.591 11.956 1.00 90.88 115 THR A CA 1
ATOM 888 C C . THR A 1 115 ? 28.115 -5.911 10.487 1.00 90.88 115 THR A C 1
ATOM 890 O O . THR A 1 115 ? 29.093 -5.431 9.920 1.00 90.88 115 THR A O 1
ATOM 893 N N . GLN A 1 116 ? 27.218 -6.649 9.836 1.00 91.44 116 GLN A N 1
ATOM 894 C CA . GLN A 1 116 ? 27.283 -6.955 8.414 1.00 91.44 116 GLN A CA 1
ATOM 895 C C . GLN A 1 116 ? 27.146 -5.734 7.495 1.00 91.44 116 GLN A C 1
ATOM 897 O O . GLN A 1 116 ? 27.584 -5.794 6.356 1.00 91.44 116 GLN A O 1
ATOM 902 N N . TYR A 1 117 ? 26.633 -4.611 7.991 1.00 93.06 117 TYR A N 1
ATOM 903 C CA . TYR A 1 117 ? 26.436 -3.381 7.218 1.00 93.06 117 TYR A CA 1
ATOM 904 C C . TYR A 1 117 ? 27.376 -2.246 7.642 1.00 93.06 117 TYR A C 1
ATOM 906 O O . TYR A 1 117 ? 27.183 -1.089 7.274 1.00 93.06 117 TYR A O 1
ATOM 914 N N . ARG A 1 118 ? 28.395 -2.564 8.446 1.00 96.88 118 ARG A N 1
ATOM 915 C CA . ARG A 1 118 ? 29.369 -1.595 8.955 1.00 96.88 118 ARG A CA 1
ATOM 916 C C . ARG A 1 118 ? 30.167 -0.918 7.839 1.00 96.88 118 ARG A C 1
ATOM 918 O O . ARG A 1 118 ? 30.471 -1.533 6.819 1.00 96.88 118 ARG A O 1
ATOM 925 N N . SER A 1 119 ? 30.581 0.321 8.099 1.00 97.69 119 SER A N 1
ATOM 926 C CA . SER A 1 119 ? 31.562 1.027 7.275 1.00 97.69 119 SER A CA 1
ATOM 927 C C . SER A 1 119 ? 32.960 0.427 7.484 1.00 97.69 119 SER A C 1
ATOM 929 O O . SER A 1 119 ? 33.485 0.434 8.602 1.00 97.69 119 SER A O 1
ATOM 931 N N . VAL A 1 120 ? 33.560 -0.130 6.429 1.00 98.31 120 VAL A N 1
ATOM 932 C CA . VAL A 1 120 ? 34.881 -0.776 6.479 1.00 98.31 120 VAL A CA 1
ATOM 933 C C . VAL A 1 120 ? 35.628 -0.679 5.145 1.00 98.31 120 VAL A C 1
ATOM 935 O O . VAL A 1 120 ? 35.036 -0.796 4.075 1.00 98.31 120 VAL A O 1
ATOM 938 N N . ILE A 1 121 ? 36.947 -0.510 5.213 1.00 98.62 121 ILE A N 1
ATOM 939 C CA . ILE A 1 121 ? 37.889 -0.575 4.095 1.00 98.62 121 ILE A CA 1
ATOM 940 C C . ILE A 1 121 ? 38.885 -1.699 4.389 1.00 98.62 121 ILE A C 1
ATOM 942 O O . ILE A 1 121 ? 39.558 -1.675 5.422 1.00 98.62 121 ILE A O 1
ATOM 946 N N . PHE A 1 122 ? 38.987 -2.670 3.479 1.00 98.19 122 PHE A N 1
ATOM 947 C CA . PHE A 1 122 ? 40.025 -3.700 3.522 1.00 98.19 122 PHE A CA 1
ATOM 948 C C . PHE A 1 122 ? 41.130 -3.358 2.520 1.00 98.19 122 PHE A C 1
ATOM 950 O O . PHE A 1 122 ? 40.870 -3.262 1.317 1.00 98.19 122 PHE A O 1
ATOM 957 N N . THR A 1 123 ? 42.348 -3.153 3.018 1.00 96.88 123 THR A N 1
ATOM 958 C CA . THR A 1 123 ? 43.489 -2.623 2.253 1.00 96.88 123 THR A CA 1
ATOM 959 C C . THR A 1 123 ? 44.443 -3.738 1.830 1.00 96.88 123 THR A C 1
ATOM 961 O O . THR A 1 123 ? 44.726 -4.656 2.597 1.00 96.88 123 THR A O 1
ATOM 964 N N . TYR A 1 124 ? 44.947 -3.683 0.595 1.00 95.62 124 TYR A N 1
ATOM 965 C CA . TYR A 1 124 ? 45.800 -4.739 0.023 1.00 95.62 124 TYR A CA 1
ATOM 966 C C . TYR A 1 124 ? 47.295 -4.384 0.006 1.00 95.62 124 TYR A C 1
ATOM 968 O O . TYR A 1 124 ? 48.115 -5.184 -0.440 1.00 95.62 124 TYR A O 1
ATOM 976 N N . SER A 1 125 ? 47.663 -3.194 0.488 1.00 95.19 125 SER A N 1
ATOM 977 C CA . SER A 1 125 ? 49.052 -2.757 0.640 1.00 95.19 125 SER A CA 1
ATOM 978 C C . SER A 1 125 ? 49.187 -1.683 1.721 1.00 95.19 125 SER A C 1
ATOM 980 O O . SER A 1 125 ? 48.225 -0.975 2.035 1.00 95.19 125 SER A O 1
ATOM 982 N N . ASP A 1 126 ? 50.406 -1.503 2.235 1.00 95.56 126 ASP A N 1
ATOM 983 C CA . ASP A 1 126 ? 50.732 -0.423 3.178 1.00 95.56 126 ASP A CA 1
ATOM 984 C C . ASP A 1 126 ? 50.441 0.967 2.596 1.00 95.56 126 ASP A C 1
ATOM 986 O O . ASP A 1 126 ? 50.093 1.898 3.321 1.00 95.56 126 ASP A O 1
ATOM 990 N N . GLU A 1 127 ? 50.576 1.117 1.278 1.00 96.38 127 GLU A N 1
ATOM 991 C CA . GLU A 1 127 ? 50.280 2.372 0.594 1.00 96.38 127 GLU A CA 1
ATOM 992 C C . GLU A 1 127 ? 48.772 2.644 0.563 1.00 96.38 127 GLU A C 1
ATOM 994 O O . GLU A 1 127 ? 48.340 3.751 0.878 1.00 96.38 127 GLU A O 1
ATOM 999 N N . GLN A 1 128 ? 47.947 1.628 0.283 1.00 97.75 128 GLN A N 1
ATOM 1000 C CA . GLN A 1 128 ? 46.491 1.760 0.384 1.00 97.75 128 GLN A CA 1
ATOM 1001 C C . GLN A 1 128 ? 46.044 2.073 1.816 1.00 97.75 128 GLN A C 1
ATOM 1003 O O . GLN A 1 128 ? 45.149 2.897 1.997 1.00 97.75 128 GLN A O 1
ATOM 1008 N N . GLN A 1 129 ? 46.672 1.465 2.828 1.00 97.75 129 GLN A N 1
ATOM 1009 C CA . GLN A 1 129 ? 46.408 1.785 4.235 1.00 97.75 129 GLN A CA 1
ATOM 1010 C C . GLN A 1 129 ? 46.669 3.266 4.522 1.00 97.75 129 GLN A C 1
ATOM 1012 O O . GLN A 1 129 ? 45.763 3.969 4.971 1.00 97.75 129 GLN A O 1
ATOM 1017 N N . LYS A 1 130 ? 47.861 3.764 4.172 1.00 98.19 130 LYS A N 1
ATOM 1018 C CA . LYS A 1 130 ? 48.230 5.174 4.368 1.00 98.19 130 LYS A CA 1
ATOM 1019 C C . LYS A 1 130 ? 47.294 6.122 3.632 1.00 98.19 130 LYS A C 1
ATOM 1021 O O . LYS A 1 130 ? 46.855 7.108 4.215 1.00 98.19 130 LYS A O 1
ATOM 1026 N N . ILE A 1 131 ? 46.965 5.834 2.371 1.00 98.25 131 ILE A N 1
ATOM 1027 C CA . ILE A 1 131 ? 46.044 6.667 1.588 1.00 98.25 131 ILE A CA 1
ATOM 1028 C C . ILE A 1 131 ? 44.654 6.671 2.231 1.00 98.25 131 ILE A C 1
ATOM 1030 O O . ILE A 1 131 ? 44.041 7.730 2.345 1.00 98.25 131 ILE A O 1
ATOM 1034 N N . ALA A 1 132 ? 44.149 5.514 2.666 1.00 98.12 132 ALA A N 1
ATOM 1035 C CA . ALA A 1 132 ? 42.829 5.425 3.276 1.00 98.12 132 ALA A CA 1
ATOM 1036 C C . ALA A 1 132 ? 42.741 6.225 4.584 1.00 98.12 132 ALA A C 1
ATOM 1038 O O . ALA A 1 132 ? 41.780 6.969 4.785 1.00 98.12 132 ALA A O 1
ATOM 1039 N N . GLU A 1 133 ? 43.766 6.123 5.431 1.00 98.25 133 GLU A N 1
ATOM 1040 C CA . GLU A 1 133 ? 43.889 6.887 6.675 1.00 98.25 133 GLU A CA 1
ATOM 1041 C C . GLU A 1 133 ? 44.019 8.390 6.407 1.00 98.25 133 GLU A C 1
ATOM 1043 O O . GLU A 1 133 ? 43.274 9.177 6.982 1.00 98.25 133 GLU A O 1
ATOM 1048 N N . GLN A 1 134 ? 44.877 8.798 5.467 1.00 97.94 134 GLN A N 1
ATOM 1049 C CA . GLN A 1 134 ? 45.026 10.206 5.085 1.00 97.94 134 GLN A CA 1
ATOM 1050 C C . GLN A 1 134 ? 43.717 10.800 4.559 1.00 97.94 134 GLN A C 1
ATOM 1052 O O . GLN A 1 134 ? 43.351 11.919 4.915 1.00 97.94 134 GLN A O 1
ATOM 1057 N N . VAL A 1 135 ? 42.991 10.066 3.710 1.00 97.75 135 VAL A N 1
ATOM 1058 C CA . VAL A 1 135 ? 41.697 10.523 3.196 1.00 97.75 135 VAL A CA 1
ATOM 1059 C C . VAL A 1 135 ? 40.670 10.622 4.323 1.00 97.75 135 VAL A C 1
ATOM 1061 O O . VAL A 1 135 ? 39.978 11.637 4.394 1.00 97.75 135 VAL A O 1
ATOM 1064 N N . ARG A 1 136 ? 40.591 9.628 5.219 1.00 97.19 136 ARG A N 1
ATOM 1065 C CA . ARG A 1 136 ? 39.721 9.671 6.405 1.00 97.19 136 ARG A CA 1
ATOM 1066 C C . ARG A 1 136 ? 40.008 10.913 7.246 1.00 97.19 136 ARG A C 1
ATOM 1068 O O . ARG A 1 136 ? 39.084 11.661 7.552 1.00 97.19 136 ARG A O 1
ATOM 1075 N N . ASP A 1 137 ? 41.273 11.153 7.574 1.00 96.81 137 ASP A N 1
ATOM 1076 C CA . ASP A 1 137 ? 41.688 12.255 8.444 1.00 96.81 137 ASP A CA 1
ATOM 1077 C C . ASP A 1 137 ? 41.397 13.614 7.793 1.00 96.81 137 ASP A C 1
ATOM 1079 O O . ASP A 1 137 ? 40.902 14.529 8.450 1.00 96.81 137 ASP A O 1
ATOM 1083 N N . ASN A 1 138 ? 41.592 13.727 6.476 1.00 95.31 138 ASN A N 1
ATOM 1084 C CA . ASN A 1 138 ? 41.205 14.913 5.714 1.00 95.31 138 ASN A CA 1
ATOM 1085 C C . ASN A 1 138 ? 39.681 15.123 5.700 1.00 95.31 138 ASN A C 1
ATOM 1087 O O . ASN A 1 138 ? 39.216 16.254 5.835 1.00 95.31 138 ASN A O 1
ATOM 1091 N N . VAL A 1 139 ? 38.882 14.064 5.536 1.00 93.81 139 VAL A N 1
ATOM 1092 C CA . VAL A 1 139 ? 37.410 14.158 5.583 1.00 93.81 139 VAL A CA 1
ATOM 1093 C C . VAL A 1 139 ? 36.939 14.571 6.982 1.00 93.81 139 VAL A C 1
ATOM 1095 O O . VAL A 1 139 ? 36.088 15.456 7.085 1.00 93.81 139 VAL A O 1
ATOM 1098 N N . GLN A 1 140 ? 37.535 14.005 8.037 1.00 93.12 140 GLN A N 1
ATOM 1099 C CA . GLN A 1 140 ? 37.266 14.366 9.430 1.00 93.12 140 GLN A CA 1
ATOM 1100 C C . GLN A 1 140 ? 37.604 15.838 9.707 1.00 93.12 140 GLN A C 1
ATOM 1102 O O . GLN A 1 140 ? 36.792 16.556 10.288 1.00 93.12 140 GLN A O 1
ATOM 1107 N N . ALA A 1 141 ? 38.780 16.301 9.272 1.00 93.12 141 ALA A N 1
ATOM 1108 C CA . ALA A 1 141 ? 39.256 17.664 9.506 1.00 93.12 141 ALA A CA 1
ATOM 1109 C C . ALA A 1 141 ? 38.456 18.726 8.734 1.00 93.12 141 ALA A C 1
ATOM 1111 O O . ALA A 1 141 ? 38.267 19.835 9.228 1.00 93.12 14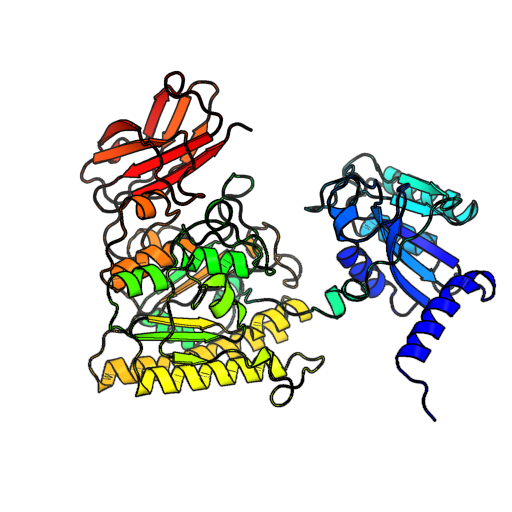1 ALA A O 1
ATOM 1112 N N . ASN A 1 142 ? 37.961 18.390 7.539 1.00 88.50 142 ASN A N 1
ATOM 1113 C CA . ASN A 1 142 ? 37.188 19.313 6.705 1.00 88.50 142 ASN A CA 1
ATOM 1114 C C . ASN A 1 142 ? 35.746 19.535 7.197 1.00 88.50 142 ASN A C 1
ATOM 1116 O O . ASN A 1 142 ? 35.054 20.387 6.647 1.00 88.50 142 ASN A O 1
ATOM 1120 N N . GLY A 1 143 ? 35.271 18.780 8.198 1.00 76.06 143 GLY A N 1
ATOM 1121 C CA . GLY A 1 143 ? 33.933 18.956 8.778 1.00 76.06 143 GLY A CA 1
ATOM 1122 C C . GLY A 1 143 ? 32.776 18.548 7.858 1.00 76.06 143 GLY A C 1
ATOM 1123 O O . GLY A 1 143 ? 31.633 18.907 8.116 1.00 76.06 143 GLY A O 1
ATOM 1124 N N . ASN A 1 144 ? 33.049 17.784 6.796 1.00 74.06 144 ASN A N 1
ATOM 1125 C CA . ASN A 1 144 ? 32.038 17.332 5.828 1.00 74.06 144 ASN A CA 1
ATOM 1126 C C . ASN A 1 144 ? 31.171 16.161 6.338 1.00 74.06 144 ASN A C 1
ATOM 1128 O O . ASN A 1 144 ? 30.407 15.584 5.567 1.00 74.06 144 ASN A O 1
ATOM 1132 N N . VAL A 1 145 ? 31.313 15.779 7.608 1.00 83.06 145 VAL A N 1
ATOM 1133 C CA . VAL A 1 145 ? 30.622 14.655 8.249 1.00 83.06 145 VAL A CA 1
ATOM 1134 C C . VAL A 1 145 ? 30.071 15.093 9.607 1.00 83.06 145 VAL A C 1
ATOM 1136 O O . VAL A 1 145 ? 30.714 15.852 10.330 1.00 83.06 145 VAL A O 1
ATOM 1139 N N . ASN A 1 146 ? 28.879 14.612 9.965 1.00 81.12 146 ASN A N 1
ATOM 1140 C CA . ASN A 1 146 ? 28.157 15.018 11.177 1.00 81.12 146 ASN A CA 1
ATOM 1141 C C . ASN A 1 146 ? 28.523 14.147 12.393 1.00 81.12 146 ASN A C 1
ATOM 1143 O O . ASN A 1 146 ? 27.647 13.601 13.060 1.00 81.12 146 ASN A O 1
ATOM 1147 N N . GLY A 1 147 ? 29.817 13.995 12.677 1.00 89.75 147 GLY A N 1
ATOM 1148 C CA . GLY A 1 147 ? 30.298 13.156 13.776 1.00 89.75 147 GLY A CA 1
ATOM 1149 C C . GLY A 1 147 ? 31.743 12.694 13.609 1.00 89.75 147 GLY A C 1
ATOM 1150 O O . GLY A 1 147 ? 32.455 13.115 12.694 1.00 89.75 147 GLY A O 1
ATOM 1151 N N . GLU A 1 148 ? 32.180 11.823 14.516 1.00 95.69 148 GLU A N 1
ATOM 1152 C CA . GLU A 1 148 ? 33.456 11.114 14.399 1.00 95.69 148 GLU A CA 1
ATOM 1153 C C . GLU A 1 148 ? 33.312 9.958 13.404 1.00 95.69 148 GLU A C 1
ATOM 1155 O O . GLU A 1 148 ? 32.344 9.198 13.456 1.00 95.69 148 GLU A O 1
ATOM 1160 N N . ILE A 1 149 ? 34.261 9.827 12.480 1.00 97.06 149 ILE A N 1
ATOM 1161 C CA . ILE A 1 149 ? 34.291 8.730 11.516 1.00 97.06 149 ILE A CA 1
ATOM 1162 C C . ILE A 1 149 ? 34.639 7.429 12.242 1.00 97.06 149 ILE A C 1
ATOM 1164 O O . ILE A 1 149 ? 35.729 7.281 12.790 1.00 97.06 149 ILE A O 1
ATOM 1168 N N . VAL A 1 150 ? 33.736 6.452 12.165 1.00 97.12 150 VAL A N 1
ATOM 1169 C CA . VAL A 1 150 ? 33.878 5.126 12.792 1.00 97.12 150 VAL A CA 1
ATOM 1170 C C . VAL A 1 150 ? 34.241 4.024 11.789 1.00 97.12 150 VAL A C 1
ATOM 1172 O O . VAL A 1 150 ? 34.227 2.840 12.129 1.00 97.12 150 VAL A O 1
ATOM 1175 N N . THR A 1 151 ? 34.561 4.394 10.545 1.00 97.81 151 THR A N 1
ATOM 1176 C CA . THR A 1 151 ? 35.004 3.471 9.492 1.00 97.81 151 THR A CA 1
ATOM 1177 C C . THR A 1 151 ? 36.223 2.666 9.936 1.00 97.81 151 THR A C 1
ATOM 1179 O O . THR A 1 151 ? 37.274 3.221 10.262 1.00 97.81 151 THR A O 1
ATOM 1182 N N . GLN A 1 152 ? 36.116 1.341 9.861 1.00 97.75 152 GLN A N 1
ATOM 1183 C CA . GLN A 1 152 ? 37.245 0.443 10.094 1.00 97.75 152 GLN A CA 1
ATOM 1184 C C . GLN A 1 152 ? 38.173 0.450 8.875 1.00 97.75 152 GLN A C 1
ATOM 1186 O O . GLN A 1 152 ? 37.716 0.210 7.764 1.00 97.75 152 GLN A O 1
ATOM 1191 N N . ILE A 1 153 ? 39.471 0.681 9.065 1.00 98.19 153 ILE A N 1
ATOM 1192 C CA . ILE A 1 153 ? 40.477 0.556 8.000 1.00 98.19 153 ILE A CA 1
ATOM 1193 C C . ILE A 1 153 ? 41.464 -0.513 8.446 1.00 98.19 153 ILE A C 1
ATOM 1195 O O . ILE A 1 153 ? 42.186 -0.310 9.422 1.00 98.19 153 ILE A O 1
ATOM 1199 N N . GLN A 1 154 ? 41.467 -1.660 7.772 1.00 96.38 154 GLN A N 1
ATOM 1200 C CA . GLN A 1 154 ? 42.283 -2.800 8.184 1.00 96.38 154 GLN A CA 1
ATOM 1201 C C . GLN A 1 154 ? 42.884 -3.551 6.992 1.00 96.38 154 GLN A C 1
ATOM 1203 O O . GLN A 1 154 ? 42.263 -3.589 5.927 1.00 96.38 154 GLN A O 1
ATOM 1208 N N . PRO A 1 155 ? 44.050 -4.197 7.166 1.00 96.50 155 PRO A N 1
ATOM 1209 C CA . PRO A 1 155 ? 44.631 -5.039 6.130 1.00 96.50 155 PRO A CA 1
ATOM 1210 C C . PRO A 1 155 ? 43.695 -6.181 5.722 1.00 96.50 155 PRO A C 1
ATOM 1212 O O . PRO A 1 155 ? 43.044 -6.811 6.556 1.00 96.50 155 PRO A O 1
ATOM 1215 N N . ALA A 1 156 ? 43.658 -6.472 4.425 1.00 95.00 156 ALA A N 1
ATOM 1216 C CA . ALA A 1 156 ? 42.996 -7.640 3.853 1.00 95.00 156 ALA A CA 1
ATOM 1217 C C . ALA A 1 156 ? 43.783 -8.945 4.089 1.00 95.00 156 ALA A C 1
ATOM 1219 O O . ALA A 1 156 ? 43.256 -10.027 3.822 1.00 95.00 156 ALA A O 1
ATOM 1220 N N . ASP A 1 157 ? 45.034 -8.854 4.555 1.00 91.56 157 ASP A N 1
ATOM 1221 C CA . ASP A 1 157 ? 45.904 -10.009 4.778 1.00 91.56 157 ASP A CA 1
ATOM 1222 C C . ASP A 1 157 ? 45.268 -11.021 5.746 1.00 91.56 157 ASP A C 1
ATOM 1224 O O . ASP A 1 157 ? 44.698 -10.663 6.777 1.00 91.56 157 ASP A O 1
ATOM 1228 N N . GLY A 1 158 ? 45.310 -12.301 5.375 1.00 86.88 158 GLY A N 1
ATOM 1229 C CA . GLY A 1 158 ? 44.678 -13.386 6.134 1.00 86.88 158 GLY A CA 1
ATOM 1230 C C . GLY A 1 158 ? 43.139 -13.420 6.118 1.00 86.88 158 GLY A C 1
ATOM 1231 O O . GLY A 1 158 ? 42.558 -14.346 6.687 1.00 86.88 158 GLY A O 1
ATOM 1232 N N . LEU A 1 159 ? 42.457 -12.476 5.458 1.00 91.94 159 LEU A N 1
ATOM 1233 C CA . LEU A 1 159 ? 40.996 -12.452 5.351 1.00 91.94 159 LEU A CA 1
ATOM 1234 C C . LEU A 1 159 ? 40.521 -13.027 4.015 1.00 91.94 159 LEU A C 1
ATOM 1236 O O . LEU A 1 159 ? 40.907 -12.581 2.936 1.00 91.94 159 LEU A O 1
ATOM 1240 N N . GLN A 1 160 ? 39.609 -13.995 4.079 1.00 92.94 160 GLN A N 1
ATOM 1241 C CA . GLN A 1 160 ? 39.007 -14.573 2.882 1.00 92.94 160 GLN A CA 1
ATOM 1242 C C . GLN A 1 160 ? 37.821 -13.728 2.395 1.00 92.94 160 GLN A C 1
ATOM 1244 O O . GLN A 1 160 ? 36.878 -13.467 3.147 1.00 92.94 160 GLN A O 1
ATOM 1249 N N . PHE A 1 161 ? 37.847 -13.354 1.113 1.00 95.12 161 PHE A N 1
ATOM 1250 C CA . PHE A 1 161 ? 36.680 -12.829 0.408 1.00 95.12 161 PHE A CA 1
ATOM 1251 C C . PHE A 1 161 ? 35.790 -13.987 -0.058 1.00 95.12 161 PHE A C 1
ATOM 1253 O O . PHE A 1 161 ? 36.232 -14.878 -0.789 1.00 95.12 161 PHE A O 1
ATOM 1260 N N . TYR A 1 162 ? 34.525 -13.966 0.348 1.00 94.69 162 TYR A N 1
ATOM 1261 C CA . TYR A 1 162 ? 33.511 -14.909 -0.107 1.00 94.69 162 TYR A CA 1
ATOM 1262 C C . TYR A 1 162 ? 32.632 -14.233 -1.150 1.00 94.69 162 TYR A C 1
ATOM 1264 O O . TYR A 1 162 ? 31.847 -13.342 -0.831 1.00 94.69 162 TYR A O 1
ATOM 1272 N N . LYS A 1 163 ? 32.758 -14.669 -2.403 1.00 93.31 163 LYS A N 1
ATOM 1273 C CA . LYS A 1 163 ? 31.941 -14.176 -3.515 1.00 93.31 163 LYS A CA 1
ATOM 1274 C C . LYS A 1 163 ? 30.453 -14.365 -3.215 1.00 93.31 163 LYS A C 1
ATOM 1276 O O . LYS A 1 163 ? 30.016 -15.480 -2.931 1.00 93.31 163 LYS A O 1
ATOM 1281 N N . GLY A 1 164 ? 29.682 -13.285 -3.336 1.00 87.25 164 GLY A N 1
ATOM 1282 C CA . GLY A 1 164 ? 28.226 -13.333 -3.241 1.00 87.25 164 GLY A CA 1
ATOM 1283 C C . GLY A 1 164 ? 27.627 -14.158 -4.379 1.00 87.25 164 GLY A C 1
ATOM 1284 O O . GLY A 1 164 ? 28.139 -14.167 -5.505 1.00 87.25 164 GLY A O 1
ATOM 1285 N N . GLU A 1 165 ? 26.527 -14.850 -4.103 1.00 86.75 165 GLU A N 1
ATOM 1286 C CA . GLU A 1 165 ? 25.863 -15.746 -5.044 1.00 86.75 165 GLU A CA 1
ATOM 1287 C C . GLU A 1 165 ? 25.493 -15.014 -6.346 1.00 86.75 165 GLU A C 1
ATOM 1289 O O . GLU A 1 165 ? 25.228 -13.813 -6.369 1.00 86.75 165 GLU A O 1
ATOM 1294 N N . SER A 1 166 ? 25.432 -15.734 -7.471 1.00 72.75 166 SER A N 1
ATOM 1295 C CA . SER A 1 166 ? 25.309 -15.126 -8.809 1.00 72.75 166 SER A CA 1
ATOM 1296 C C . SER A 1 166 ? 24.096 -14.206 -8.998 1.00 72.75 166 SER A C 1
ATOM 1298 O O . SER A 1 166 ? 24.133 -13.315 -9.853 1.00 72.75 166 SER A O 1
ATOM 1300 N N . LYS A 1 167 ? 23.027 -14.428 -8.221 1.00 59.16 167 LYS A N 1
ATOM 1301 C CA . LYS A 1 167 ? 21.820 -13.588 -8.203 1.00 59.16 167 LYS A CA 1
ATOM 1302 C C . LYS A 1 167 ? 22.075 -12.192 -7.621 1.00 59.16 167 LYS A C 1
ATOM 1304 O O . LYS A 1 167 ? 21.416 -11.252 -8.034 1.00 59.16 167 LYS A O 1
ATOM 1309 N N . HIS A 1 168 ? 23.050 -12.053 -6.724 1.00 74.31 168 HIS A N 1
ATOM 1310 C CA . HIS A 1 168 ? 23.384 -10.810 -6.029 1.00 74.31 168 HIS A CA 1
ATOM 1311 C C . HIS A 1 168 ? 24.316 -9.894 -6.829 1.00 74.31 168 HIS A C 1
ATOM 1313 O O . HIS A 1 168 ? 24.317 -8.686 -6.620 1.00 74.31 168 HIS A O 1
ATOM 1319 N N . GLN A 1 169 ? 25.077 -10.455 -7.770 1.00 82.38 169 GLN A N 1
ATOM 1320 C CA . GLN A 1 169 ? 25.964 -9.684 -8.640 1.00 82.38 169 GLN A CA 1
ATOM 1321 C C . GLN A 1 169 ? 25.145 -8.791 -9.564 1.00 82.38 169 GLN A C 1
ATOM 1323 O O . GLN A 1 169 ? 24.307 -9.314 -10.307 1.00 82.38 169 GLN A O 1
ATOM 1328 N N . ARG A 1 170 ? 25.412 -7.483 -9.579 1.00 73.12 170 ARG A N 1
ATOM 1329 C CA . ARG A 1 170 ? 24.670 -6.494 -10.371 1.00 73.12 170 ARG A CA 1
ATOM 1330 C C . ARG A 1 170 ? 23.167 -6.544 -10.099 1.00 73.12 170 ARG A C 1
ATOM 1332 O O . ARG A 1 170 ? 22.369 -6.374 -11.015 1.00 73.12 170 ARG A O 1
ATOM 1339 N N . TYR A 1 171 ? 22.770 -6.839 -8.862 1.00 55.22 171 TYR A N 1
ATOM 1340 C CA . TYR A 1 171 ? 21.369 -7.087 -8.513 1.00 55.22 171 TYR A CA 1
ATOM 1341 C C . TYR A 1 171 ? 20.445 -5.936 -8.925 1.00 55.22 171 TYR A C 1
ATOM 1343 O O . TYR A 1 171 ? 19.441 -6.197 -9.574 1.00 55.22 171 TYR A O 1
ATOM 1351 N N . LEU A 1 172 ? 20.820 -4.682 -8.641 1.00 50.34 172 LEU A N 1
ATOM 1352 C CA . LEU A 1 172 ? 20.033 -3.495 -9.013 1.00 50.34 172 LEU A CA 1
ATOM 1353 C C . LEU A 1 172 ? 20.121 -3.132 -10.508 1.00 50.34 172 LEU A C 1
ATOM 1355 O O . LEU A 1 172 ? 19.353 -2.297 -10.966 1.00 50.34 172 LEU A O 1
ATOM 1359 N N . GLU A 1 173 ? 21.037 -3.737 -11.277 1.00 55.22 173 GLU A N 1
ATOM 1360 C CA . GLU A 1 173 ? 21.019 -3.654 -12.750 1.00 55.22 173 GLU A CA 1
ATOM 1361 C C . GLU A 1 173 ? 20.153 -4.765 -13.364 1.00 55.22 173 GLU A C 1
ATOM 1363 O O . GLU A 1 173 ? 19.549 -4.567 -14.412 1.00 55.22 173 GLU A O 1
ATOM 1368 N N . LYS A 1 174 ? 20.121 -5.948 -12.734 1.00 46.22 174 LYS A N 1
ATOM 1369 C CA . LYS A 1 174 ? 19.390 -7.139 -13.201 1.00 46.22 174 LYS A CA 1
ATOM 1370 C C . LYS A 1 174 ? 17.930 -7.170 -12.765 1.00 46.22 174 LYS A C 1
ATOM 1372 O O . LYS A 1 174 ? 17.131 -7.826 -13.419 1.00 46.22 174 LYS A O 1
ATOM 1377 N N . ASN A 1 175 ? 17.604 -6.490 -11.671 1.00 37.41 175 ASN A N 1
ATOM 1378 C CA . ASN A 1 175 ? 16.252 -6.353 -11.144 1.00 37.41 175 ASN A CA 1
ATOM 1379 C C . ASN A 1 175 ? 15.894 -4.857 -11.052 1.00 37.41 175 ASN A C 1
ATOM 1381 O O . ASN A 1 175 ? 15.789 -4.331 -9.946 1.00 37.41 175 ASN A O 1
ATOM 1385 N N . PRO A 1 176 ? 15.781 -4.143 -12.191 1.00 41.44 176 PRO A N 1
ATOM 1386 C CA . PRO A 1 176 ? 15.423 -2.727 -12.209 1.00 41.44 176 PRO A CA 1
ATOM 1387 C C . PRO A 1 176 ? 13.912 -2.454 -12.043 1.00 41.44 176 PRO A C 1
ATOM 1389 O O . PRO A 1 176 ? 13.518 -1.305 -12.203 1.00 41.44 176 PRO A O 1
ATOM 1392 N N . LEU A 1 177 ? 13.077 -3.467 -11.764 1.00 31.58 177 LEU A N 1
ATOM 1393 C CA . LEU A 1 177 ? 11.609 -3.390 -11.875 1.00 31.58 177 LEU A CA 1
ATOM 1394 C C . LEU A 1 177 ? 10.903 -3.848 -10.589 1.00 31.58 177 LEU A C 1
ATOM 1396 O O . LEU A 1 177 ? 11.213 -4.936 -10.082 1.00 31.58 177 LEU A O 1
ATOM 1400 N N . GLY A 1 178 ? 9.956 -3.037 -10.094 1.00 31.80 178 GLY A N 1
ATOM 1401 C CA . GLY A 1 178 ? 9.125 -3.340 -8.931 1.00 31.80 178 GLY A CA 1
ATOM 1402 C C . GLY A 1 178 ? 8.309 -2.164 -8.354 1.00 31.80 178 GLY A C 1
ATOM 1403 O O . GLY A 1 178 ? 8.682 -1.639 -7.312 1.00 31.80 178 GLY A O 1
ATOM 1404 N N . TYR A 1 179 ? 7.129 -1.961 -8.962 1.00 36.78 179 TYR A N 1
ATOM 1405 C CA . TYR A 1 179 ? 5.822 -1.391 -8.556 1.00 36.78 179 TYR A CA 1
ATOM 1406 C C . TYR A 1 179 ? 5.480 0.085 -8.239 1.00 36.78 179 TYR A C 1
ATOM 1408 O O . TYR A 1 179 ? 6.241 0.906 -7.762 1.00 36.78 179 TYR A O 1
ATOM 1416 N N . TYR A 1 180 ? 4.226 0.395 -8.599 1.00 53.72 180 TYR A N 1
ATOM 1417 C CA . TYR A 1 180 ? 3.597 1.688 -8.880 1.00 53.72 180 TYR A CA 1
ATOM 1418 C C . TYR A 1 180 ? 3.850 2.772 -7.810 1.00 53.72 180 TYR A C 1
ATOM 1420 O O . TYR A 1 180 ? 3.221 2.826 -6.758 1.00 53.72 180 TYR A O 1
ATOM 1428 N N . GLY A 1 181 ? 4.748 3.707 -8.120 1.00 69.50 181 GLY A N 1
ATOM 1429 C CA . GLY A 1 181 ? 5.068 4.833 -7.242 1.00 69.50 181 GLY A CA 1
ATOM 1430 C C . GLY A 1 181 ? 4.765 6.188 -7.868 1.00 69.50 181 GLY A C 1
ATOM 1431 O O . GLY A 1 181 ? 5.695 6.822 -8.355 1.00 69.50 181 GLY A O 1
ATOM 1432 N N . ILE A 1 182 ? 3.514 6.660 -7.902 1.00 89.44 182 ILE A N 1
ATOM 1433 C CA . ILE A 1 182 ? 3.212 8.031 -8.364 1.00 89.44 182 ILE A CA 1
ATOM 1434 C C . ILE A 1 182 ? 2.848 8.904 -7.159 1.00 89.44 182 ILE A C 1
ATOM 1436 O O . ILE A 1 182 ? 1.692 8.874 -6.732 1.00 89.44 182 ILE A O 1
ATOM 1440 N N . PRO A 1 183 ? 3.774 9.707 -6.608 1.00 91.38 183 PRO A N 1
ATOM 1441 C CA . PRO A 1 183 ? 3.438 10.601 -5.508 1.00 91.38 183 PRO A CA 1
ATOM 1442 C C . PRO A 1 183 ? 2.438 11.682 -5.964 1.00 91.38 183 PRO A C 1
ATOM 1444 O O . PRO A 1 183 ? 2.358 12.035 -7.145 1.00 91.38 183 PRO A O 1
ATOM 1447 N N . ALA A 1 184 ? 1.636 12.192 -5.025 1.00 90.69 184 ALA A N 1
ATOM 1448 C CA . ALA A 1 184 ? 0.500 13.070 -5.327 1.00 90.69 184 ALA A CA 1
ATOM 1449 C C . ALA A 1 184 ? 0.879 14.359 -6.078 1.00 90.69 184 ALA A C 1
ATOM 1451 O O . ALA A 1 184 ? 0.107 14.835 -6.909 1.00 90.69 184 ALA A O 1
ATOM 1452 N N . ASP A 1 185 ? 2.079 14.898 -5.843 1.00 88.88 185 ASP A N 1
ATOM 1453 C CA . ASP A 1 185 ? 2.591 16.088 -6.534 1.00 88.88 185 ASP A CA 1
ATOM 1454 C C . ASP A 1 185 ? 2.655 15.911 -8.059 1.00 88.88 185 ASP A C 1
ATOM 1456 O O . ASP A 1 185 ? 2.435 16.869 -8.808 1.00 88.88 185 ASP A O 1
ATOM 1460 N N . LEU A 1 186 ? 2.892 14.690 -8.546 1.00 90.31 186 LEU A N 1
ATOM 1461 C CA . LEU A 1 186 ? 2.935 14.414 -9.982 1.00 90.31 186 LEU A CA 1
ATOM 1462 C C . LEU A 1 186 ? 1.535 14.328 -10.599 1.00 90.31 186 LEU A C 1
ATOM 1464 O O . LEU A 1 186 ? 1.319 14.856 -11.687 1.00 90.31 186 LEU A O 1
ATOM 1468 N N . ILE A 1 187 ? 0.556 13.750 -9.896 1.00 90.69 187 ILE A N 1
ATOM 1469 C CA . ILE A 1 187 ? -0.847 13.746 -10.354 1.00 90.69 187 ILE A CA 1
ATOM 1470 C C . ILE A 1 187 ? -1.437 15.157 -10.396 1.00 90.69 187 ILE A C 1
ATOM 1472 O O . ILE A 1 187 ? -2.276 15.465 -11.242 1.00 90.69 187 ILE A O 1
ATOM 1476 N N . GLU A 1 188 ? -0.993 16.034 -9.502 1.00 88.44 188 GLU A N 1
ATOM 1477 C CA . GLU A 1 188 ? -1.449 17.423 -9.447 1.00 88.44 188 GLU A CA 1
ATOM 1478 C C . GLU A 1 188 ? -0.808 18.311 -10.520 1.00 88.44 188 GLU A C 1
ATOM 1480 O O . GLU A 1 188 ? -1.435 19.272 -10.969 1.00 88.44 188 GLU A O 1
ATOM 1485 N N . SER A 1 189 ? 0.423 18.002 -10.938 1.00 84.56 189 SER A N 1
ATOM 1486 C CA . SER A 1 189 ? 1.191 18.822 -11.884 1.00 84.56 189 SER A CA 1
ATOM 1487 C C . SER A 1 189 ? 1.099 18.354 -13.340 1.00 84.56 189 SER A C 1
ATOM 1489 O O . SER A 1 189 ? 1.271 19.163 -14.255 1.00 84.56 189 SER A O 1
ATOM 1491 N N . ILE A 1 190 ? 0.806 17.075 -13.582 1.00 84.62 190 ILE A N 1
ATOM 1492 C CA . ILE A 1 190 ? 0.729 16.493 -14.925 1.00 84.62 190 ILE A CA 1
ATOM 1493 C C . ILE A 1 190 ? -0.717 16.509 -15.431 1.00 84.62 190 ILE A C 1
ATOM 1495 O O . ILE A 1 190 ? -1.672 16.254 -14.704 1.00 84.62 190 ILE A O 1
ATOM 1499 N N . SER A 1 191 ? -0.895 16.781 -16.726 1.00 88.69 191 SER A N 1
ATOM 1500 C CA . SER A 1 191 ? -2.209 16.679 -17.366 1.00 88.69 191 SER A CA 1
ATOM 1501 C C . SER A 1 191 ? -2.662 15.215 -17.458 1.00 88.69 191 SER A C 1
ATOM 1503 O O . SER A 1 191 ? -2.110 14.443 -18.243 1.00 88.69 191 SER A O 1
ATOM 1505 N N . VAL A 1 192 ? -3.682 14.868 -16.667 1.00 93.00 192 VAL A N 1
ATOM 1506 C CA . VAL A 1 192 ? -4.324 13.541 -16.589 1.00 93.00 192 VAL A CA 1
ATOM 1507 C C . VAL A 1 192 ? -5.832 13.652 -16.895 1.00 93.00 192 VAL A C 1
ATOM 1509 O O . VAL A 1 192 ? -6.676 13.586 -15.999 1.00 93.00 192 VAL A O 1
ATOM 1512 N N . PRO A 1 193 ? -6.212 13.952 -18.153 1.00 96.12 193 PRO A N 1
ATOM 1513 C CA . PRO A 1 193 ? -7.585 14.322 -18.496 1.00 96.12 193 PRO A CA 1
ATOM 1514 C C . PRO A 1 193 ? -8.618 13.219 -18.232 1.00 96.12 193 PRO A C 1
ATOM 1516 O O . PRO A 1 193 ? -9.775 13.545 -17.978 1.00 96.12 193 PRO A O 1
ATOM 1519 N N . ASN A 1 194 ? -8.254 11.935 -18.285 1.00 97.25 194 ASN A N 1
ATOM 1520 C CA . ASN A 1 194 ? -9.220 10.861 -18.049 1.00 97.25 194 ASN A CA 1
ATOM 1521 C C . ASN A 1 194 ? -9.491 10.663 -16.557 1.00 97.25 194 ASN A C 1
ATOM 1523 O O . ASN A 1 194 ? -10.649 10.594 -16.154 1.00 97.25 194 ASN A O 1
ATOM 1527 N N . MET A 1 195 ? -8.451 10.682 -15.724 1.00 95.12 195 MET A N 1
ATOM 1528 C CA . MET A 1 195 ? -8.607 10.719 -14.270 1.00 95.12 195 MET A CA 1
ATOM 1529 C C . MET A 1 195 ? -9.389 11.962 -13.817 1.00 95.12 195 MET A C 1
ATOM 1531 O O . MET A 1 195 ? -10.210 11.871 -12.905 1.00 95.12 195 MET A O 1
ATOM 1535 N N . LYS A 1 196 ? -9.194 13.117 -14.477 1.00 95.06 196 LYS A N 1
ATOM 1536 C CA . LYS A 1 196 ? -9.967 14.337 -14.191 1.00 95.06 196 LYS A CA 1
ATOM 1537 C C . LYS A 1 196 ? -11.461 14.177 -14.471 1.00 95.06 196 LYS A C 1
ATOM 1539 O O . LYS A 1 196 ? -12.246 14.615 -13.640 1.00 95.06 196 LYS A O 1
ATOM 1544 N N . LYS A 1 197 ? -11.868 13.489 -15.545 1.00 96.81 197 LYS A N 1
ATOM 1545 C CA . LYS A 1 197 ? -13.294 13.178 -15.794 1.00 96.81 197 LYS A CA 1
ATOM 1546 C C . LYS A 1 197 ? -13.916 12.366 -14.654 1.00 96.81 197 LYS A C 1
ATOM 1548 O O . LYS A 1 197 ? -15.038 12.636 -14.245 1.00 96.81 197 LYS A O 1
ATOM 1553 N N . ILE A 1 198 ? -13.178 11.393 -14.117 1.00 97.56 198 ILE A N 1
ATOM 1554 C CA . ILE A 1 198 ? -13.630 10.577 -12.978 1.00 97.56 198 ILE A CA 1
ATOM 1555 C C . ILE A 1 198 ? -13.758 11.453 -11.724 1.00 97.56 198 ILE A C 1
ATOM 1557 O O . ILE A 1 198 ? -14.776 11.405 -11.033 1.00 97.56 198 ILE A O 1
ATOM 1561 N N . GLN A 1 199 ? -12.754 12.299 -11.471 1.00 92.81 199 GLN A N 1
ATOM 1562 C CA . GLN A 1 199 ? -12.761 13.265 -10.371 1.00 92.81 199 GLN A CA 1
ATOM 1563 C C . GLN A 1 199 ? -13.928 14.262 -10.472 1.00 92.81 199 GLN A C 1
ATOM 1565 O O . GLN A 1 199 ? -14.468 14.643 -9.443 1.00 92.81 199 GLN A O 1
ATOM 1570 N N . GLU A 1 200 ? -14.307 14.705 -11.673 1.00 94.69 200 GLU A N 1
ATOM 1571 C CA . GLU A 1 200 ? -15.431 15.633 -11.880 1.00 94.69 200 GLU A CA 1
ATOM 1572 C C . GLU A 1 200 ? -16.782 15.027 -11.477 1.00 94.69 200 GLU A C 1
ATOM 1574 O O . GLU A 1 200 ? -17.688 15.763 -11.087 1.00 94.69 200 GLU A O 1
ATOM 1579 N N . ILE A 1 201 ? -16.916 13.698 -11.545 1.00 96.25 201 ILE A N 1
ATOM 1580 C CA . ILE A 1 201 ? -18.099 12.979 -11.062 1.00 96.25 201 ILE A CA 1
ATOM 1581 C C . ILE A 1 201 ? -18.018 12.793 -9.547 1.00 96.25 201 ILE A C 1
ATOM 1583 O O . ILE A 1 201 ? -18.994 13.069 -8.853 1.00 96.25 201 ILE A O 1
ATOM 1587 N N . GLY A 1 202 ? -16.874 12.317 -9.046 1.00 95.81 202 GLY A N 1
ATOM 1588 C CA . GLY A 1 202 ? -16.636 12.095 -7.623 1.00 95.81 202 GLY A CA 1
ATOM 1589 C C . GLY A 1 202 ? -15.686 13.122 -7.022 1.00 95.81 202 GLY A C 1
ATOM 1590 O O . GLY A 1 202 ? -16.015 14.306 -6.963 1.00 95.81 202 GLY A O 1
ATOM 1591 N N . GLN A 1 203 ? -14.550 12.661 -6.484 1.00 95.19 203 GLN A N 1
ATOM 1592 C CA . GLN A 1 203 ? -13.584 13.508 -5.773 1.00 95.19 203 GLN A CA 1
ATOM 1593 C C . GLN A 1 203 ? -12.136 12.989 -5.878 1.00 95.19 203 GLN A C 1
ATOM 1595 O O . GLN A 1 203 ? -11.884 11.834 -6.222 1.00 95.19 203 GLN A O 1
ATOM 1600 N N . TYR A 1 204 ? -11.186 13.873 -5.553 1.00 96.00 204 TYR A N 1
ATOM 1601 C CA . TYR A 1 204 ? -9.755 13.598 -5.376 1.00 96.00 204 TYR A CA 1
ATOM 1602 C C . TYR A 1 204 ? -9.329 14.053 -3.981 1.00 96.00 204 TYR A C 1
ATOM 1604 O O . TYR A 1 204 ? -9.750 15.125 -3.542 1.00 96.00 204 TYR A O 1
ATOM 1612 N N . THR A 1 205 ? -8.452 13.294 -3.331 1.00 96.31 205 THR A N 1
ATOM 1613 C CA . THR A 1 205 ? -7.740 13.742 -2.130 1.00 96.31 205 THR A CA 1
ATOM 1614 C C . THR A 1 205 ? -6.317 13.191 -2.105 1.00 96.31 205 THR A C 1
ATOM 1616 O O . THR A 1 205 ? -6.042 12.123 -2.665 1.00 96.31 205 THR A O 1
ATOM 1619 N N . ARG A 1 206 ? -5.405 13.904 -1.438 1.00 97.19 206 ARG A N 1
ATOM 1620 C CA . ARG A 1 206 ? -4.106 13.330 -1.072 1.00 97.19 206 ARG A CA 1
ATOM 1621 C C . ARG A 1 206 ? -4.330 12.263 -0.007 1.00 97.19 206 ARG A C 1
ATOM 1623 O O . ARG A 1 206 ? -5.161 12.433 0.877 1.00 97.19 206 ARG A O 1
ATOM 1630 N N . ALA A 1 207 ? -3.555 11.194 -0.072 1.00 97.44 207 ALA A N 1
ATOM 1631 C CA . ALA A 1 207 ? -3.601 10.098 0.882 1.00 97.44 207 ALA A CA 1
ATOM 1632 C C . ALA A 1 207 ? -2.186 9.747 1.361 1.00 97.44 207 ALA A C 1
ATOM 1634 O O . ALA A 1 207 ? -1.210 10.410 0.984 1.00 97.44 207 ALA A O 1
ATOM 1635 N N . TYR A 1 208 ? -2.063 8.755 2.237 1.00 97.06 208 TYR A N 1
ATOM 1636 C CA . TYR A 1 208 ? -0.761 8.268 2.678 1.00 97.06 208 TYR A CA 1
ATOM 1637 C C . TYR A 1 208 ? -0.685 6.748 2.844 1.00 97.06 208 TYR A C 1
ATOM 1639 O O . TYR A 1 208 ? -1.689 6.040 2.952 1.00 97.06 208 TYR A O 1
ATOM 1647 N N . VAL A 1 209 ? 0.550 6.251 2.904 1.00 96.81 209 VAL A N 1
ATOM 1648 C CA . VAL A 1 209 ? 0.894 4.854 3.185 1.00 96.81 209 VAL A CA 1
ATOM 1649 C C . VAL A 1 209 ? 2.028 4.755 4.214 1.00 96.81 209 VAL A C 1
ATOM 1651 O O . VAL A 1 209 ? 2.752 5.715 4.493 1.00 96.81 209 VAL A O 1
ATOM 1654 N N . GLY A 1 210 ? 2.212 3.555 4.761 1.00 94.31 210 GLY A N 1
ATOM 1655 C CA . GLY A 1 210 ? 3.390 3.193 5.542 1.00 94.31 210 GLY A CA 1
ATOM 1656 C C . GLY A 1 210 ? 3.198 3.266 7.060 1.00 94.31 210 GLY A C 1
ATOM 1657 O O . GLY A 1 210 ? 4.196 3.240 7.786 1.00 94.31 210 GLY A O 1
ATOM 1658 N N . GLY A 1 211 ? 1.961 3.401 7.548 1.00 93.44 211 GLY A N 1
ATOM 1659 C CA . GLY A 1 211 ? 1.657 3.579 8.973 1.00 93.44 211 GLY A CA 1
ATOM 1660 C C . GLY A 1 211 ? 2.369 4.777 9.613 1.00 93.44 211 GLY A C 1
ATOM 1661 O O . GLY A 1 211 ? 2.987 5.599 8.929 1.00 93.44 211 GLY A O 1
ATOM 1662 N N . ASP A 1 212 ? 2.310 4.874 10.939 1.00 90.69 212 ASP A N 1
ATOM 1663 C CA . ASP A 1 212 ? 2.936 5.985 11.656 1.00 90.69 212 ASP A CA 1
ATOM 1664 C C . ASP A 1 212 ? 4.460 5.797 11.728 1.00 90.69 212 ASP A C 1
ATOM 1666 O O . ASP A 1 212 ? 4.965 4.730 12.098 1.00 90.69 212 ASP A O 1
ATOM 1670 N N . ASN A 1 213 ? 5.201 6.857 11.405 1.00 87.81 213 ASN A N 1
ATOM 1671 C CA . ASN A 1 213 ? 6.660 6.838 11.354 1.00 87.81 213 ASN A CA 1
ATOM 1672 C C . ASN A 1 213 ? 7.292 6.585 12.736 1.00 87.81 213 ASN A C 1
ATOM 1674 O O . ASN A 1 213 ? 6.885 7.179 13.730 1.00 87.81 213 ASN A O 1
ATOM 1678 N N . SER A 1 214 ? 8.310 5.729 12.789 1.00 86.75 214 SER A N 1
ATOM 1679 C CA . SER A 1 214 ? 9.013 5.288 14.002 1.00 86.75 214 SER A CA 1
ATOM 1680 C C . SER A 1 214 ? 8.106 4.665 15.073 1.00 86.75 214 SER A C 1
ATOM 1682 O O . SER A 1 214 ? 8.415 4.724 16.263 1.00 86.75 214 SER A O 1
ATOM 1684 N N . THR A 1 215 ? 6.988 4.056 14.667 1.00 88.88 215 THR A N 1
ATOM 1685 C CA . THR A 1 215 ? 6.056 3.368 15.575 1.00 88.88 215 THR A CA 1
ATOM 1686 C C . THR A 1 215 ? 5.960 1.872 15.281 1.00 88.88 215 THR A C 1
ATOM 1688 O O . THR A 1 215 ? 6.463 1.381 14.272 1.00 88.88 215 THR A O 1
ATOM 1691 N N . TYR A 1 216 ? 5.215 1.155 16.129 1.00 89.38 216 TYR A N 1
ATOM 1692 C CA . TYR A 1 216 ? 4.861 -0.252 15.924 1.00 89.38 216 TYR A CA 1
ATOM 1693 C C . TYR A 1 216 ? 4.151 -0.527 14.584 1.00 89.38 216 TYR A C 1
ATOM 1695 O O . TYR A 1 216 ? 4.232 -1.638 14.071 1.00 89.38 216 TYR A O 1
ATOM 1703 N N . SER A 1 217 ? 3.465 0.473 14.017 1.00 93.81 217 SER A N 1
ATOM 1704 C CA . SER A 1 217 ? 2.725 0.351 12.751 1.00 93.81 217 SER A CA 1
ATOM 1705 C C . SER A 1 217 ? 3.536 0.717 11.505 1.00 93.81 217 SER A C 1
ATOM 1707 O O . SER A 1 217 ? 3.024 0.614 10.387 1.00 93.81 217 SER A O 1
ATOM 1709 N N . GLN A 1 218 ? 4.794 1.148 11.672 1.00 94.81 218 GLN A N 1
ATOM 1710 C CA . GLN A 1 218 ? 5.627 1.557 10.547 1.00 94.81 218 GLN A CA 1
ATOM 1711 C C . GLN A 1 218 ? 5.737 0.425 9.522 1.00 94.81 218 GLN A C 1
ATOM 1713 O O . GLN A 1 218 ? 6.219 -0.671 9.804 1.00 94.81 218 GLN A O 1
ATOM 1718 N N . THR A 1 219 ? 5.321 0.737 8.305 1.00 95.12 219 THR A N 1
ATOM 1719 C CA . THR A 1 219 ? 5.300 -0.163 7.160 1.00 95.12 219 THR A CA 1
ATOM 1720 C C . THR A 1 219 ? 6.208 0.405 6.066 1.00 95.12 219 THR A C 1
ATOM 1722 O O . THR A 1 219 ? 6.139 1.608 5.792 1.00 95.12 219 THR A O 1
ATOM 1725 N N . PRO A 1 220 ? 7.089 -0.406 5.455 1.00 92.44 220 PRO A N 1
ATOM 1726 C CA . PRO A 1 220 ? 7.904 0.023 4.320 1.00 92.44 220 PRO A CA 1
ATOM 1727 C C . PRO A 1 220 ? 7.048 0.554 3.169 1.00 92.44 220 PRO A C 1
ATOM 1729 O O . PRO A 1 220 ? 5.982 0.009 2.882 1.00 92.44 220 PRO A O 1
ATOM 1732 N N . THR A 1 221 ? 7.534 1.584 2.474 1.00 92.50 221 THR A N 1
ATOM 1733 C CA . THR A 1 221 ? 6.921 2.112 1.239 1.00 92.50 221 THR A CA 1
ATOM 1734 C C . THR A 1 221 ? 7.318 1.245 0.038 1.00 92.50 221 THR A C 1
ATOM 1736 O O . THR A 1 221 ? 7.890 1.692 -0.952 1.00 92.50 221 THR A O 1
ATOM 1739 N N . ILE A 1 222 ? 7.078 -0.054 0.195 1.00 90.50 222 ILE A N 1
ATOM 1740 C CA . ILE A 1 222 ? 7.321 -1.114 -0.779 1.00 90.50 222 ILE A CA 1
ATOM 1741 C C . ILE A 1 222 ? 5.958 -1.681 -1.154 1.00 90.50 222 ILE A C 1
ATOM 1743 O O . ILE A 1 222 ? 5.002 -1.643 -0.376 1.00 90.50 222 ILE A O 1
ATOM 1747 N N . SER A 1 223 ? 5.874 -2.241 -2.340 1.00 90.50 223 SER A N 1
ATOM 1748 C CA . SER A 1 223 ? 4.607 -2.417 -3.015 1.00 90.50 223 SER A CA 1
ATOM 1749 C C . SER A 1 223 ? 3.752 -3.561 -2.532 1.00 90.50 223 SER A C 1
ATOM 1751 O O . SER A 1 223 ? 2.581 -3.353 -2.239 1.00 90.50 223 SER A O 1
ATOM 1753 N N . ALA A 1 224 ? 4.318 -4.756 -2.348 1.00 95.50 224 ALA A N 1
ATOM 1754 C CA . ALA A 1 224 ? 3.574 -5.844 -1.723 1.00 95.50 224 ALA A CA 1
ATOM 1755 C C . ALA A 1 224 ? 3.008 -5.453 -0.339 1.00 95.50 224 ALA A C 1
ATOM 1757 O O . ALA A 1 224 ? 1.830 -5.728 -0.101 1.00 95.50 224 ALA A O 1
ATOM 1758 N N . PRO A 1 225 ? 3.762 -4.768 0.550 1.00 96.75 225 PRO A N 1
ATOM 1759 C CA . PRO A 1 225 ? 3.189 -4.152 1.746 1.00 96.75 225 PRO A CA 1
ATOM 1760 C C . PRO A 1 225 ? 2.059 -3.162 1.447 1.00 96.75 225 PRO A C 1
ATOM 1762 O O . PRO A 1 225 ? 1.000 -3.272 2.051 1.00 96.75 225 PRO A O 1
ATOM 1765 N N . GLY A 1 226 ? 2.239 -2.229 0.507 1.00 96.31 226 GLY A N 1
ATOM 1766 C CA . GLY A 1 226 ? 1.219 -1.243 0.132 1.00 96.31 226 GLY A CA 1
ATOM 1767 C C . GLY A 1 226 ? -0.089 -1.864 -0.373 1.00 96.31 226 GLY A C 1
ATOM 1768 O O . GLY A 1 226 ? -1.168 -1.498 0.094 1.00 96.31 226 GLY A O 1
ATOM 1769 N N . TYR A 1 227 ? -0.009 -2.862 -1.253 1.00 97.56 227 TYR A N 1
ATOM 1770 C CA . TYR A 1 227 ? -1.171 -3.620 -1.725 1.00 97.56 227 TYR A CA 1
ATOM 1771 C C . TYR A 1 227 ? -1.824 -4.411 -0.602 1.00 97.56 227 TYR A C 1
ATOM 1773 O O . TYR A 1 227 ? -3.049 -4.432 -0.505 1.00 97.56 227 TYR A O 1
ATOM 1781 N N . MET A 1 228 ? -1.031 -5.037 0.269 1.00 98.12 228 MET A N 1
ATOM 1782 C CA . MET A 1 228 ? -1.589 -5.768 1.398 1.00 98.12 228 MET A CA 1
ATOM 1783 C C . MET A 1 228 ? -2.294 -4.822 2.376 1.00 98.12 228 MET A C 1
ATOM 1785 O O . MET A 1 228 ? -3.395 -5.151 2.809 1.00 98.12 228 MET A O 1
ATOM 1789 N N . ASN A 1 229 ? -1.755 -3.616 2.607 1.00 98.44 229 ASN A N 1
ATOM 1790 C CA . ASN A 1 229 ? -2.406 -2.586 3.418 1.00 98.44 229 ASN A CA 1
ATOM 1791 C C . ASN A 1 229 ? -3.813 -2.259 2.895 1.00 98.44 229 ASN A C 1
ATOM 1793 O O . ASN A 1 229 ? -4.778 -2.227 3.659 1.00 98.44 229 ASN A O 1
ATOM 1797 N N . LEU A 1 230 ? -3.937 -2.051 1.579 1.00 97.81 230 LEU A N 1
ATOM 1798 C CA . LEU A 1 230 ? -5.223 -1.824 0.914 1.00 97.81 230 LEU A CA 1
ATOM 1799 C C . LEU A 1 230 ? -6.151 -3.031 1.081 1.00 97.81 230 LEU A C 1
ATOM 1801 O O . LEU A 1 230 ? -7.318 -2.885 1.442 1.00 97.81 230 LEU A O 1
ATOM 1805 N N . LEU A 1 231 ? -5.632 -4.228 0.799 1.00 98.50 231 LEU A N 1
ATOM 1806 C CA . LEU A 1 231 ? -6.413 -5.458 0.755 1.00 98.50 231 LEU A CA 1
ATOM 1807 C C . LEU A 1 231 ? -6.970 -5.865 2.112 1.00 98.50 231 LEU A C 1
ATOM 1809 O O . LEU A 1 231 ? -8.032 -6.482 2.120 1.00 98.50 231 LEU A O 1
ATOM 1813 N N . THR A 1 232 ? -6.278 -5.576 3.217 1.00 98.62 232 THR A N 1
ATOM 1814 C CA . THR A 1 232 ? -6.676 -5.996 4.572 1.00 98.62 232 THR A CA 1
ATOM 1815 C C . THR A 1 232 ? -7.147 -4.860 5.468 1.00 98.62 232 THR A C 1
ATOM 1817 O O . THR A 1 232 ? -7.682 -5.134 6.539 1.00 98.62 232 THR A O 1
ATOM 1820 N N . GLY A 1 233 ? -6.938 -3.599 5.077 1.00 98.50 233 GLY A N 1
ATOM 1821 C CA . GLY A 1 233 ? -7.217 -2.449 5.937 1.00 98.50 233 GLY A CA 1
ATOM 1822 C C . GLY A 1 233 ? -6.329 -2.403 7.185 1.00 98.50 233 GLY A C 1
ATOM 1823 O O . GLY A 1 233 ? -6.754 -1.904 8.228 1.00 98.50 233 GLY A O 1
ATOM 1824 N N . THR A 1 234 ? -5.122 -2.970 7.111 1.00 98.56 234 THR A N 1
ATOM 1825 C CA . THR A 1 234 ? -4.184 -3.073 8.237 1.00 98.56 234 THR A CA 1
ATOM 1826 C C . THR A 1 234 ? -2.751 -2.787 7.813 1.00 98.56 234 THR A C 1
ATOM 1828 O O . THR A 1 234 ? -2.432 -2.907 6.642 1.00 98.56 234 THR A O 1
ATOM 1831 N N . TRP A 1 235 ? -1.879 -2.428 8.752 1.00 98.19 235 TRP A N 1
ATOM 1832 C CA . TRP A 1 235 ? -0.448 -2.213 8.490 1.00 98.19 235 TRP A CA 1
ATOM 1833 C C . TRP A 1 235 ? 0.393 -3.508 8.571 1.00 98.19 235 TRP A C 1
ATOM 1835 O O . TRP A 1 235 ? -0.069 -4.547 9.057 1.00 98.19 235 TRP A O 1
ATOM 1845 N N . ALA A 1 236 ? 1.667 -3.463 8.156 1.00 97.31 236 ALA A N 1
ATOM 1846 C CA . ALA A 1 236 ? 2.524 -4.650 8.014 1.00 97.31 236 ALA A CA 1
ATOM 1847 C C . ALA A 1 236 ? 2.786 -5.437 9.300 1.00 97.31 236 ALA A C 1
ATOM 1849 O O . ALA A 1 236 ? 2.953 -6.657 9.242 1.00 97.31 236 ALA A O 1
ATOM 1850 N N . ASN A 1 237 ? 2.723 -4.787 10.463 1.00 96.25 237 ASN A N 1
ATOM 1851 C CA . ASN A 1 237 ? 2.781 -5.445 11.774 1.00 96.25 237 ASN A CA 1
ATOM 1852 C C . ASN A 1 237 ? 1.632 -6.432 12.030 1.00 96.25 237 ASN A C 1
ATOM 1854 O O . ASN A 1 237 ? 1.715 -7.234 12.959 1.00 96.25 237 ASN A O 1
ATOM 1858 N N . LYS A 1 238 ? 0.570 -6.376 11.223 1.00 97.75 238 LYS A N 1
ATOM 1859 C CA . LYS A 1 238 ? -0.584 -7.272 11.281 1.00 97.75 238 LYS A CA 1
ATOM 1860 C C . LYS A 1 238 ? -0.492 -8.332 10.190 1.00 97.75 238 LYS A C 1
ATOM 1862 O O . LYS A 1 238 ? -0.277 -9.508 10.482 1.00 97.75 238 LYS A O 1
ATOM 1867 N N . HIS A 1 239 ? -0.564 -7.924 8.926 1.00 97.94 239 HIS A N 1
ATOM 1868 C CA . HIS A 1 239 ? -0.606 -8.863 7.800 1.00 97.94 239 HIS A CA 1
ATOM 1869 C C . HIS A 1 239 ? 0.748 -9.524 7.469 1.00 97.94 239 HIS A C 1
ATOM 1871 O O . HIS A 1 239 ? 0.794 -10.420 6.628 1.00 97.94 239 HIS A O 1
ATOM 1877 N N . ASN A 1 240 ? 1.846 -9.124 8.122 1.00 97.81 240 ASN A N 1
ATOM 1878 C CA . ASN A 1 240 ? 3.174 -9.744 8.021 1.00 97.81 240 ASN A CA 1
ATOM 1879 C C . ASN A 1 240 ? 3.767 -9.765 6.594 1.00 97.81 240 ASN A C 1
ATOM 1881 O O . ASN A 1 240 ? 4.456 -10.705 6.200 1.00 97.81 240 ASN A O 1
ATOM 1885 N N . VAL A 1 241 ? 3.496 -8.719 5.806 1.00 97.50 241 VAL A N 1
ATOM 1886 C CA . VAL A 1 241 ? 4.102 -8.513 4.480 1.00 97.50 241 VAL A CA 1
ATOM 1887 C C . VAL A 1 241 ? 4.945 -7.247 4.550 1.00 97.50 241 VAL A C 1
ATOM 1889 O O . VAL A 1 241 ? 4.397 -6.154 4.626 1.00 97.50 241 VAL A O 1
ATOM 1892 N N . TYR A 1 242 ? 6.269 -7.410 4.556 1.00 94.31 242 TYR A N 1
ATOM 1893 C CA . TYR A 1 242 ? 7.240 -6.315 4.702 1.00 94.31 242 TYR A CA 1
ATOM 1894 C C . TYR A 1 242 ? 8.064 -6.049 3.437 1.00 94.31 242 TYR A C 1
ATOM 1896 O O . TYR A 1 242 ? 8.717 -5.015 3.336 1.00 94.31 242 TYR A O 1
ATOM 1904 N N . ASP A 1 243 ? 8.015 -6.955 2.462 1.00 90.31 243 ASP A N 1
ATOM 1905 C CA . ASP A 1 243 ? 8.751 -6.856 1.208 1.00 90.31 243 ASP A CA 1
ATOM 1906 C C . ASP A 1 243 ? 8.039 -7.624 0.078 1.00 90.31 243 ASP A C 1
ATOM 1908 O O . ASP A 1 243 ? 7.022 -8.294 0.285 1.00 90.31 243 ASP A O 1
ATOM 1912 N N . ASN A 1 244 ? 8.605 -7.550 -1.128 1.00 88.56 244 ASN A N 1
ATOM 1913 C CA . ASN A 1 244 ? 8.067 -8.181 -2.336 1.00 88.56 244 ASN A CA 1
ATOM 1914 C C . ASN A 1 244 ? 8.325 -9.695 -2.432 1.00 88.56 244 ASN A C 1
ATOM 1916 O O . ASN A 1 244 ? 7.856 -10.337 -3.372 1.00 88.56 244 ASN A O 1
ATOM 1920 N N . SER A 1 245 ? 9.047 -10.301 -1.480 1.00 85.88 245 SER A N 1
ATOM 1921 C CA . SER A 1 245 ? 9.188 -11.762 -1.429 1.00 85.88 245 SER A CA 1
ATOM 1922 C C . SER A 1 245 ? 7.881 -12.431 -1.005 1.00 85.88 245 SER A C 1
ATOM 1924 O O . SER A 1 245 ? 7.593 -13.557 -1.440 1.00 85.88 245 SER A O 1
ATOM 1926 N N . VAL A 1 246 ? 7.082 -11.717 -0.196 1.00 91.25 246 VAL A N 1
ATOM 1927 C CA . VAL A 1 246 ? 5.788 -12.166 0.330 1.00 91.25 246 VAL A CA 1
ATOM 1928 C C . VAL A 1 246 ? 5.944 -13.557 0.959 1.00 91.25 246 VAL A C 1
ATOM 1930 O O . VAL A 1 246 ? 5.290 -14.524 0.568 1.00 91.25 246 VAL A O 1
ATOM 1933 N N . ALA A 1 247 ? 6.922 -13.686 1.861 1.00 89.50 247 ALA A N 1
ATOM 1934 C CA . ALA A 1 247 ? 7.371 -14.982 2.365 1.00 89.50 247 ALA A CA 1
ATOM 1935 C C . ALA A 1 247 ? 6.312 -15.696 3.220 1.00 89.50 247 ALA A C 1
ATOM 1937 O O . ALA A 1 247 ? 6.066 -16.883 3.012 1.00 89.50 247 ALA A O 1
ATOM 1938 N N . SER A 1 248 ? 5.677 -14.968 4.147 1.00 94.56 248 SER A N 1
ATOM 1939 C CA . SER A 1 248 ? 4.734 -15.540 5.119 1.00 94.56 248 SER A CA 1
ATOM 1940 C C . SER A 1 248 ? 3.570 -14.588 5.438 1.00 94.56 248 SER A C 1
ATOM 1942 O O . SER A 1 248 ? 3.487 -14.102 6.569 1.00 94.56 248 SER A O 1
ATOM 1944 N N . PRO A 1 249 ? 2.670 -14.293 4.480 1.00 97.62 249 PRO A N 1
ATOM 1945 C CA . PRO A 1 249 ? 1.501 -13.458 4.748 1.00 97.62 249 PRO A CA 1
ATOM 1946 C C . PRO A 1 249 ? 0.641 -14.045 5.862 1.00 97.62 249 PRO A C 1
ATOM 1948 O O . PRO A 1 249 ? 0.396 -15.252 5.911 1.00 97.62 249 PRO A O 1
ATOM 1951 N N . ASN A 1 250 ? 0.141 -13.181 6.737 1.00 98.25 250 ASN A N 1
ATOM 1952 C CA . ASN A 1 250 ? -0.797 -13.573 7.771 1.00 98.25 250 ASN A CA 1
ATOM 1953 C C . ASN A 1 250 ? -2.242 -13.428 7.272 1.00 98.25 250 ASN A C 1
ATOM 1955 O O . ASN A 1 250 ? -2.855 -12.369 7.399 1.00 98.25 250 ASN A O 1
ATOM 1959 N N . TYR A 1 251 ? -2.801 -14.515 6.739 1.00 98.00 251 TYR A N 1
ATOM 1960 C CA . TYR A 1 251 ? -4.169 -14.541 6.207 1.00 98.00 251 TYR A CA 1
ATOM 1961 C C . TYR A 1 251 ? -5.283 -14.560 7.268 1.00 98.00 251 TYR A C 1
ATOM 1963 O O . TYR A 1 251 ? -6.463 -14.606 6.902 1.00 98.00 251 TYR A O 1
ATOM 1971 N N . HIS A 1 252 ? -4.953 -14.529 8.567 1.00 97.12 252 HIS A N 1
ATOM 1972 C CA . HIS A 1 252 ? -5.955 -14.276 9.610 1.00 97.12 252 HIS A CA 1
ATOM 1973 C C . HIS A 1 252 ? -6.533 -12.860 9.483 1.00 97.12 252 HIS A C 1
ATOM 1975 O O . HIS A 1 252 ? -7.726 -12.659 9.710 1.00 97.12 252 HIS A O 1
ATOM 1981 N N . TYR A 1 253 ? -5.724 -11.912 9.001 1.00 97.69 253 TYR A N 1
ATOM 1982 C CA . TYR A 1 253 ? -6.193 -10.612 8.530 1.00 97.69 253 TYR A CA 1
ATOM 1983 C C . TYR A 1 253 ? -6.804 -10.798 7.142 1.00 97.69 253 TYR A C 1
ATOM 1985 O O . TYR A 1 253 ? -6.106 -10.862 6.129 1.00 97.69 253 TYR A O 1
ATOM 1993 N N . LYS A 1 254 ? -8.126 -10.985 7.113 1.00 96.81 254 LYS A N 1
ATOM 1994 C CA . LYS A 1 254 ? -8.853 -11.308 5.884 1.00 96.81 254 LYS A CA 1
ATOM 1995 C C . LYS A 1 254 ? -8.735 -10.159 4.891 1.00 96.81 254 LYS A C 1
ATOM 1997 O O . LYS A 1 254 ? -9.017 -9.015 5.228 1.00 96.81 254 LYS A O 1
ATOM 2002 N N . ASN A 1 255 ? -8.371 -10.486 3.654 1.00 98.12 255 ASN A N 1
ATOM 2003 C CA . ASN A 1 255 ? -8.480 -9.518 2.576 1.00 98.12 255 ASN A CA 1
ATOM 2004 C C . ASN A 1 255 ? -9.948 -9.311 2.155 1.00 98.12 255 ASN A C 1
ATOM 2006 O O . ASN A 1 255 ? -10.816 -10.148 2.428 1.00 98.12 255 ASN A O 1
ATOM 2010 N N . ILE A 1 256 ? -10.218 -8.206 1.460 1.00 98.69 256 ILE A N 1
ATOM 2011 C CA . ILE A 1 256 ? -11.575 -7.794 1.082 1.00 98.69 256 ILE A CA 1
ATOM 2012 C C . ILE A 1 256 ? -12.273 -8.809 0.167 1.00 98.69 256 ILE A C 1
ATOM 2014 O O . ILE A 1 256 ? -13.476 -9.020 0.292 1.00 98.69 256 ILE A O 1
ATOM 2018 N N . PHE A 1 257 ? -11.525 -9.511 -0.691 1.00 98.75 257 PHE A N 1
ATOM 2019 C CA . PHE A 1 257 ? -12.062 -10.569 -1.555 1.00 98.75 257 PHE A CA 1
ATOM 2020 C C . PHE A 1 257 ? -12.542 -11.773 -0.750 1.00 98.75 257 PHE A C 1
ATOM 2022 O O . PHE A 1 257 ? -13.608 -12.324 -1.029 1.00 98.75 257 PHE A O 1
ATOM 2029 N N . ARG A 1 258 ? -11.789 -12.159 0.284 1.00 98.12 258 ARG A N 1
ATOM 2030 C CA . ARG A 1 258 ? -12.205 -13.199 1.223 1.00 98.12 258 ARG A CA 1
ATOM 2031 C C . ARG A 1 258 ? -13.454 -12.781 1.987 1.00 98.12 258 ARG A C 1
ATOM 2033 O O . ARG A 1 258 ? -14.405 -13.556 2.022 1.00 98.12 258 ARG A O 1
ATOM 2040 N N . LEU A 1 259 ? -13.477 -11.569 2.547 1.00 98.50 259 LEU A N 1
ATOM 2041 C CA . LEU A 1 259 ? -14.662 -11.061 3.246 1.00 98.50 259 LEU A CA 1
ATOM 2042 C C . LEU A 1 259 ? -15.896 -11.059 2.328 1.00 98.50 259 LEU A C 1
ATOM 2044 O O . LEU A 1 259 ? -16.978 -11.461 2.753 1.00 98.50 259 LEU A O 1
ATOM 2048 N N . PHE A 1 260 ? -15.714 -10.644 1.073 1.00 98.69 260 PHE A N 1
ATOM 2049 C CA . PHE A 1 260 ? -16.759 -10.624 0.058 1.00 98.69 260 PHE A CA 1
ATOM 2050 C C . PHE A 1 260 ? -17.282 -12.031 -0.257 1.00 98.69 260 PHE A C 1
ATOM 2052 O O . PHE A 1 260 ? -18.479 -12.272 -0.133 1.00 98.69 260 PHE A O 1
ATOM 2059 N N . LYS A 1 261 ? -16.411 -12.992 -0.594 1.00 98.19 261 LYS A N 1
ATOM 2060 C CA . LYS A 1 261 ? -16.828 -14.359 -0.965 1.00 98.19 261 LYS A CA 1
ATOM 2061 C C . LYS A 1 261 ? -17.401 -15.169 0.199 1.00 98.19 261 LYS A C 1
ATOM 2063 O O . LYS A 1 261 ? -18.234 -16.039 -0.044 1.00 98.19 261 LYS A O 1
ATOM 2068 N N . GLU A 1 262 ? -16.996 -14.892 1.440 1.00 97.25 262 GLU A N 1
ATOM 2069 C CA . GLU A 1 262 ? -17.595 -15.516 2.630 1.00 97.25 262 GLU A CA 1
ATOM 2070 C C . GLU A 1 262 ? -19.070 -15.106 2.823 1.00 97.25 262 GLU A C 1
ATOM 2072 O O . GLU A 1 262 ? -19.842 -15.882 3.381 1.00 97.25 262 GLU A O 1
ATOM 2077 N N . GLN A 1 263 ? -19.477 -13.926 2.340 1.00 98.06 263 GLN A N 1
ATOM 2078 C CA . GLN A 1 263 ? -20.860 -13.427 2.435 1.00 98.06 263 GLN A CA 1
ATOM 2079 C C . GLN A 1 263 ? -21.650 -13.606 1.134 1.00 98.06 263 GLN A C 1
ATOM 2081 O O . GLN A 1 263 ? -22.857 -13.839 1.164 1.00 98.06 263 GLN A O 1
ATOM 2086 N N . TYR A 1 264 ? -20.963 -13.551 -0.004 1.00 98.00 264 TYR A N 1
ATOM 2087 C CA . TYR A 1 264 ? -21.543 -13.599 -1.338 1.00 98.00 264 TYR A CA 1
ATOM 2088 C C . TYR A 1 264 ? -20.837 -14.646 -2.208 1.00 98.00 264 TYR A C 1
ATOM 2090 O O . TYR A 1 264 ? -20.044 -14.346 -3.103 1.00 98.00 264 TYR A O 1
ATOM 2098 N N . SER A 1 265 ? -21.110 -15.917 -1.918 1.00 96.25 265 SER A N 1
ATOM 2099 C CA . SER A 1 265 ? -20.423 -17.048 -2.560 1.00 96.25 265 SER A CA 1
ATOM 2100 C C . SER A 1 265 ? -20.705 -17.205 -4.063 1.00 96.25 265 SER A C 1
ATOM 2102 O O . SER A 1 265 ? -19.862 -17.735 -4.786 1.00 96.25 265 SER A O 1
ATOM 2104 N N . ASP A 1 266 ? -21.850 -16.723 -4.544 1.00 96.81 266 ASP A N 1
ATOM 2105 C CA . ASP A 1 266 ? -22.311 -16.778 -5.938 1.00 96.81 266 ASP A CA 1
ATOM 2106 C C . ASP A 1 266 ? -21.900 -15.551 -6.767 1.00 96.81 266 ASP A C 1
ATOM 2108 O O . ASP A 1 266 ? -21.910 -15.597 -7.999 1.00 96.81 266 ASP A O 1
ATOM 2112 N N . LYS A 1 267 ? -21.515 -14.463 -6.095 1.00 98.12 267 LYS A N 1
ATOM 2113 C CA . LYS A 1 267 ? -21.055 -13.225 -6.726 1.00 98.12 267 LYS A CA 1
ATOM 2114 C C . LYS A 1 267 ? -19.654 -13.376 -7.292 1.00 98.12 267 LYS A C 1
ATOM 2116 O O . LYS A 1 267 ? -18.825 -14.110 -6.743 1.00 98.12 267 LYS A O 1
ATOM 2121 N N . LYS A 1 268 ? -19.401 -12.683 -8.398 1.00 98.62 268 LYS A N 1
ATOM 2122 C CA . LYS A 1 268 ? -18.214 -12.885 -9.224 1.00 98.62 268 LYS A CA 1
ATOM 2123 C C . LYS A 1 268 ? -17.117 -11.909 -8.846 1.00 98.62 268 LYS A C 1
ATOM 2125 O O . LYS A 1 268 ? -17.363 -10.710 -8.741 1.00 98.62 268 LYS A O 1
ATOM 2130 N N . ILE A 1 269 ? -15.898 -12.410 -8.719 1.00 98.75 269 ILE A N 1
ATOM 2131 C CA . ILE A 1 269 ? -14.712 -11.584 -8.494 1.00 98.75 269 ILE A CA 1
ATOM 2132 C C . ILE A 1 269 ? -13.733 -11.710 -9.659 1.00 98.75 269 ILE A C 1
ATOM 2134 O O . ILE A 1 269 ? -13.611 -12.772 -10.276 1.00 98.75 269 ILE A O 1
ATOM 2138 N N . ALA A 1 270 ? -13.018 -10.627 -9.955 1.00 98.81 270 ALA A N 1
ATOM 2139 C CA . ALA A 1 270 ? -12.015 -10.612 -11.012 1.00 98.81 270 ALA A CA 1
ATOM 2140 C C . ALA A 1 270 ? -10.694 -9.977 -10.573 1.00 98.81 270 ALA A C 1
ATOM 2142 O O . ALA A 1 270 ? -10.662 -9.053 -9.759 1.00 98.81 270 ALA A O 1
ATOM 2143 N N . ILE A 1 271 ? -9.597 -10.462 -11.149 1.00 98.69 271 ILE A N 1
ATOM 2144 C CA . ILE A 1 271 ? -8.278 -9.851 -11.002 1.00 98.69 271 ILE A CA 1
ATOM 2145 C C . ILE A 1 271 ? -7.608 -9.691 -12.362 1.00 98.69 271 ILE A C 1
ATOM 2147 O O . ILE A 1 271 ? -7.555 -10.619 -13.172 1.00 98.69 271 ILE A O 1
ATOM 2151 N N . PHE A 1 272 ? -7.095 -8.492 -12.591 1.00 98.62 272 PHE A N 1
ATOM 2152 C CA . PHE A 1 272 ? -6.385 -8.090 -13.794 1.00 98.62 272 PHE A CA 1
ATOM 2153 C C . PHE A 1 272 ? -5.049 -7.539 -13.330 1.00 98.62 272 PHE A C 1
ATOM 2155 O O . PHE A 1 272 ? -5.002 -6.506 -12.664 1.00 98.62 272 PHE A O 1
ATOM 2162 N N . SER A 1 273 ? -3.966 -8.264 -13.574 1.00 97.62 273 SER A N 1
ATOM 2163 C CA . SER A 1 273 ? -2.709 -7.939 -12.919 1.00 97.62 273 SER A CA 1
ATOM 2164 C C . SER A 1 273 ? -1.516 -8.224 -13.797 1.00 97.62 273 SER A C 1
ATOM 2166 O O . SER A 1 273 ? -1.343 -9.331 -14.295 1.00 97.62 273 SER A O 1
ATOM 2168 N N . THR A 1 274 ? -0.646 -7.232 -13.894 1.00 94.44 274 THR A N 1
ATOM 2169 C CA . THR A 1 274 ? 0.687 -7.389 -14.465 1.00 94.44 274 THR A CA 1
ATOM 2170 C C . THR A 1 274 ? 1.605 -8.268 -13.602 1.00 94.44 274 THR A C 1
ATOM 2172 O O . THR A 1 274 ? 2.549 -8.852 -14.121 1.00 94.44 274 THR A O 1
ATOM 2175 N N . TRP A 1 275 ? 1.321 -8.422 -12.300 1.00 94.56 275 TRP A N 1
ATOM 2176 C CA . TRP A 1 275 ? 2.144 -9.212 -11.381 1.00 94.56 275 TRP A CA 1
ATOM 2177 C C . TRP A 1 275 ? 1.347 -10.317 -10.685 1.00 94.56 275 TRP A C 1
ATOM 2179 O O . TRP A 1 275 ? 0.556 -10.071 -9.773 1.00 94.56 275 TRP A O 1
ATOM 2189 N N . THR A 1 276 ? 1.612 -11.569 -11.057 1.00 95.69 276 THR A N 1
ATOM 2190 C CA . THR A 1 276 ? 0.881 -12.767 -10.605 1.00 95.69 276 THR A CA 1
ATOM 2191 C C . THR A 1 276 ? 0.894 -12.954 -9.087 1.00 95.69 276 THR A C 1
ATOM 2193 O O . THR A 1 276 ? -0.041 -13.522 -8.515 1.00 95.69 276 THR A O 1
ATOM 2196 N N . VAL A 1 277 ? 1.931 -12.468 -8.393 1.00 95.31 277 VAL A N 1
ATOM 2197 C CA . VAL A 1 277 ? 2.047 -12.558 -6.923 1.00 95.31 277 VAL A CA 1
ATOM 2198 C C . VAL A 1 277 ? 0.863 -11.896 -6.217 1.00 95.31 277 VAL A C 1
ATOM 2200 O O . VAL A 1 277 ? 0.450 -12.391 -5.164 1.00 95.31 277 VAL A O 1
ATOM 2203 N N . ASN A 1 278 ? 0.262 -10.865 -6.820 1.00 97.62 278 ASN A N 1
ATOM 2204 C CA . ASN A 1 278 ? -0.956 -10.233 -6.318 1.00 97.62 278 ASN A CA 1
ATOM 2205 C C . ASN A 1 278 ? -2.074 -11.263 -6.096 1.00 97.62 278 ASN A C 1
ATOM 2207 O O . ASN A 1 278 ? -2.664 -11.318 -5.016 1.00 97.62 278 ASN A O 1
ATOM 2211 N N . ARG A 1 279 ? -2.309 -12.158 -7.063 1.00 98.06 279 ARG A N 1
ATOM 2212 C CA . ARG A 1 279 ? -3.302 -13.233 -6.935 1.00 98.06 279 ARG A CA 1
ATOM 2213 C C . ARG A 1 279 ? -2.810 -14.367 -6.041 1.00 98.06 279 ARG A C 1
ATOM 2215 O O . ARG A 1 279 ? -3.504 -14.777 -5.109 1.00 98.06 279 ARG A O 1
ATOM 2222 N N . VAL A 1 280 ? -1.631 -14.914 -6.341 1.00 97.00 280 VAL A N 1
ATOM 2223 C CA . VAL A 1 280 ? -1.226 -16.216 -5.781 1.00 97.00 280 VAL A CA 1
ATOM 2224 C C . VAL A 1 280 ? -0.646 -16.128 -4.373 1.00 97.00 280 VAL A C 1
ATOM 2226 O O . VAL A 1 280 ? -0.716 -17.114 -3.645 1.00 97.00 280 VAL A O 1
ATOM 2229 N N . LYS A 1 281 ? -0.099 -14.973 -3.961 1.00 97.56 281 LYS A N 1
ATOM 2230 C CA . LYS A 1 281 ? 0.435 -14.784 -2.602 1.00 97.56 281 LYS A CA 1
ATOM 2231 C C . LYS A 1 281 ? -0.261 -13.687 -1.806 1.00 97.56 281 LYS A C 1
ATOM 2233 O O . LYS A 1 281 ? -0.534 -13.921 -0.639 1.00 97.56 281 LYS A O 1
ATOM 2238 N N . LEU A 1 282 ? -0.555 -12.512 -2.362 1.00 98.00 282 LEU A N 1
ATOM 2239 C CA . LEU A 1 282 ? -1.205 -11.467 -1.551 1.00 98.00 282 LEU A CA 1
ATOM 2240 C C . LEU A 1 282 ? -2.657 -11.832 -1.247 1.00 98.00 282 LEU A C 1
ATOM 2242 O O . LEU A 1 282 ? -3.051 -11.906 -0.085 1.00 98.00 282 LEU A O 1
ATOM 2246 N N . VAL A 1 283 ? -3.433 -12.160 -2.280 1.00 98.31 283 VAL A N 1
ATOM 2247 C CA . VAL A 1 283 ? -4.797 -12.666 -2.082 1.00 98.31 283 VAL A CA 1
ATOM 2248 C C . VAL A 1 283 ? -4.786 -14.113 -1.576 1.00 98.31 283 VAL A C 1
ATOM 2250 O O . VAL A 1 283 ? -5.631 -14.480 -0.760 1.00 98.31 283 VAL A O 1
ATOM 2253 N N . GLY A 1 284 ? -3.808 -14.914 -2.010 1.00 98.00 284 GLY A N 1
ATOM 2254 C CA . GLY A 1 284 ? -3.658 -16.311 -1.598 1.00 98.00 284 GLY A CA 1
ATOM 2255 C C . GLY A 1 284 ? -4.667 -17.242 -2.271 1.00 98.00 284 GLY A C 1
ATOM 2256 O O . GLY A 1 284 ? -5.190 -18.145 -1.618 1.00 98.00 284 GLY A O 1
ATOM 2257 N N . GLU A 1 285 ? -4.978 -17.013 -3.556 1.00 97.81 285 GLU A N 1
ATOM 2258 C CA . GLU A 1 285 ? -5.968 -17.809 -4.299 1.00 97.81 285 GLU A CA 1
ATOM 2259 C C . GLU A 1 285 ? -5.741 -19.324 -4.113 1.00 97.81 285 GLU A C 1
ATOM 2261 O O . GLU A 1 285 ? -4.644 -19.840 -4.332 1.00 97.81 285 GLU A O 1
ATOM 2266 N N . GLY A 1 286 ? -6.794 -20.041 -3.714 1.00 97.81 286 GLY A N 1
ATOM 2267 C CA . GLY A 1 286 ? -6.795 -21.494 -3.527 1.00 97.81 286 GLY A CA 1
ATOM 2268 C C . GLY A 1 286 ? -6.101 -22.003 -2.259 1.00 97.81 286 GLY A C 1
ATOM 2269 O O . GLY A 1 286 ? -6.185 -23.197 -1.971 1.00 97.81 286 GLY A O 1
ATOM 2270 N N . LEU A 1 287 ? -5.450 -21.144 -1.468 1.00 98.06 287 LEU A N 1
ATOM 2271 C CA . LEU A 1 287 ? -4.810 -21.565 -0.222 1.00 98.06 287 LEU A CA 1
ATOM 2272 C C . LEU A 1 287 ? -5.858 -21.789 0.882 1.00 98.06 287 LEU A C 1
ATOM 2274 O O . LEU A 1 287 ? -6.645 -20.880 1.166 1.00 98.06 287 LEU A O 1
ATOM 2278 N N . PRO A 1 288 ? -5.838 -22.937 1.593 1.00 97.38 288 PRO A N 1
ATOM 2279 C CA . PRO A 1 288 ? -6.748 -23.183 2.714 1.00 97.38 288 PRO A CA 1
ATOM 2280 C C . PRO A 1 288 ? -6.677 -22.110 3.804 1.00 97.38 288 PRO A C 1
ATOM 2282 O O . PRO A 1 288 ? -7.701 -21.677 4.327 1.00 97.38 288 PRO A O 1
ATOM 2285 N N . THR A 1 289 ? -5.470 -21.625 4.101 1.00 95.31 289 THR A N 1
ATOM 2286 C CA . THR A 1 289 ? -5.224 -20.571 5.096 1.00 95.31 289 THR A CA 1
ATOM 2287 C C . THR A 1 289 ? -5.794 -19.210 4.683 1.00 95.31 289 THR A C 1
ATOM 2289 O O . THR A 1 289 ? -6.180 -18.430 5.551 1.00 95.31 289 THR A O 1
ATOM 2292 N N . ALA A 1 290 ? -5.933 -18.953 3.379 1.00 96.75 290 ALA A N 1
ATOM 2293 C CA . ALA A 1 290 ? -6.551 -17.752 2.815 1.00 96.75 290 ALA A CA 1
ATOM 2294 C C . ALA A 1 290 ? -8.054 -17.921 2.512 1.00 96.75 290 ALA A C 1
ATOM 2296 O O . ALA A 1 290 ? -8.652 -17.101 1.820 1.00 96.75 290 ALA A O 1
ATOM 2297 N N . GLY A 1 291 ? -8.687 -18.978 3.033 1.00 95.81 291 GLY A N 1
ATOM 2298 C CA . GLY A 1 291 ? -10.118 -19.228 2.849 1.00 95.81 291 GLY A CA 1
ATOM 2299 C C . GLY A 1 291 ? -10.478 -19.928 1.536 1.00 95.81 291 GLY A C 1
ATOM 2300 O O . GLY A 1 291 ? -11.654 -19.987 1.198 1.00 95.81 291 GLY A O 1
ATOM 2301 N N . SER A 1 292 ? -9.498 -20.481 0.810 1.00 97.06 292 SER A N 1
ATOM 2302 C CA . SER A 1 292 ? -9.697 -21.211 -0.458 1.00 97.06 292 SER A CA 1
ATOM 2303 C C . SER A 1 292 ? -10.484 -20.427 -1.515 1.00 97.06 292 SER A C 1
ATOM 2305 O O . SER A 1 292 ? -11.207 -21.015 -2.318 1.00 97.06 292 SER A O 1
ATOM 2307 N N . ILE A 1 293 ? -10.364 -19.098 -1.513 1.00 96.62 293 ILE A N 1
ATOM 2308 C CA . ILE A 1 293 ? -11.036 -18.247 -2.495 1.00 96.62 293 ILE A CA 1
ATOM 2309 C C . ILE A 1 293 ? -10.473 -18.487 -3.894 1.00 96.62 293 ILE A C 1
ATOM 2311 O O . ILE A 1 293 ? -9.267 -18.672 -4.055 1.00 96.62 293 ILE A O 1
ATOM 2315 N N . ILE A 1 294 ? -11.350 -18.475 -4.895 1.00 97.69 294 ILE A N 1
ATOM 2316 C CA . ILE A 1 294 ? -11.015 -18.656 -6.309 1.00 97.69 294 ILE A CA 1
ATOM 2317 C C . ILE A 1 294 ? -11.597 -17.479 -7.083 1.00 97.69 294 ILE A C 1
ATOM 2319 O O . ILE A 1 294 ? -12.764 -17.141 -6.882 1.00 97.69 294 ILE A O 1
ATOM 2323 N N . PHE A 1 295 ? -10.794 -16.865 -7.952 1.00 98.44 295 PHE A N 1
ATOM 2324 C CA . PHE A 1 295 ? -11.277 -15.841 -8.864 1.00 98.44 295 PHE A CA 1
ATOM 2325 C C . PHE A 1 295 ? -12.050 -16.462 -10.021 1.00 98.44 295 PHE A C 1
ATOM 2327 O O . PHE A 1 295 ? -11.577 -17.402 -10.664 1.00 98.44 295 PHE A O 1
ATOM 2334 N N . ASP A 1 296 ? -13.217 -15.892 -10.312 1.00 98.62 296 ASP A N 1
ATOM 2335 C CA . ASP A 1 296 ? -14.047 -16.286 -11.450 1.00 98.62 296 ASP A CA 1
ATOM 2336 C C . ASP A 1 296 ? -13.384 -15.885 -12.775 1.00 98.62 296 ASP A C 1
ATOM 2338 O O . ASP A 1 296 ? -13.426 -16.633 -13.753 1.00 98.62 296 ASP A O 1
ATOM 2342 N N . TYR A 1 297 ? -12.718 -14.726 -12.785 1.00 98.62 297 TYR A N 1
ATOM 2343 C CA . TYR A 1 297 ? -11.958 -14.225 -13.926 1.00 98.62 297 TYR A CA 1
ATOM 2344 C C . TYR A 1 297 ? -10.560 -13.779 -13.492 1.00 98.62 297 TYR A C 1
ATOM 2346 O O . TYR A 1 297 ? -10.409 -12.996 -12.554 1.00 98.62 297 TYR A O 1
ATOM 2354 N N . LYS A 1 298 ? -9.525 -14.258 -14.185 1.00 97.88 298 LYS A N 1
ATOM 2355 C CA . LYS A 1 298 ? -8.133 -13.894 -13.905 1.00 97.88 298 LYS A CA 1
ATOM 2356 C C . LYS A 1 298 ? -7.348 -13.676 -15.183 1.00 97.88 298 LYS A C 1
ATOM 2358 O O . LYS A 1 298 ? -7.315 -14.541 -16.054 1.00 97.88 298 LYS A O 1
ATOM 2363 N N . PHE A 1 299 ? -6.725 -12.512 -15.256 1.00 97.81 299 PHE A N 1
ATOM 2364 C CA . PHE A 1 299 ? -5.904 -12.079 -16.374 1.00 97.81 299 PHE A CA 1
ATOM 2365 C C . PHE A 1 299 ? -4.580 -11.575 -15.805 1.00 97.81 299 PHE A C 1
ATOM 2367 O O . PHE A 1 299 ? -4.401 -10.379 -15.575 1.00 97.81 299 PHE A O 1
ATOM 2374 N N . ASP A 1 300 ? -3.698 -12.525 -15.515 1.00 96.88 300 ASP A N 1
ATOM 2375 C CA . ASP A 1 300 ? -2.339 -12.325 -15.017 1.00 96.88 300 ASP A CA 1
ATOM 2376 C C . ASP A 1 300 ? -1.386 -13.380 -15.607 1.00 96.88 300 ASP A C 1
ATOM 2378 O O . ASP A 1 300 ? -1.795 -14.195 -16.438 1.00 96.88 300 ASP A O 1
ATOM 2382 N N . GLY A 1 301 ? -0.108 -13.357 -15.220 1.00 94.50 301 GLY A N 1
ATOM 2383 C CA . GLY A 1 301 ? 0.902 -14.308 -15.703 1.00 94.50 301 GLY A CA 1
ATOM 2384 C C . GLY A 1 301 ? 1.599 -13.894 -16.993 1.00 94.50 301 GLY A C 1
ATOM 2385 O O . GLY A 1 301 ? 2.472 -14.619 -17.470 1.00 94.50 301 GLY A O 1
ATOM 2386 N N . TYR A 1 302 ? 1.245 -12.742 -17.561 1.00 95.19 302 TYR A N 1
ATOM 2387 C CA . TYR A 1 302 ? 1.849 -12.227 -18.789 1.00 95.19 302 TYR A CA 1
ATOM 2388 C C . TYR A 1 302 ? 3.332 -11.884 -18.613 1.00 95.19 302 TYR A C 1
ATOM 2390 O O . TYR A 1 302 ? 4.110 -12.056 -19.544 1.00 95.19 302 TYR A O 1
ATOM 2398 N N . GLU A 1 303 ? 3.750 -11.490 -17.410 1.00 92.00 303 GLU A N 1
ATOM 2399 C CA . GLU A 1 303 ? 5.151 -11.244 -17.056 1.00 92.00 303 GLU A CA 1
ATOM 2400 C C . GLU A 1 303 ? 6.006 -12.522 -17.036 1.00 92.00 303 GLU A C 1
ATOM 2402 O O . GLU A 1 303 ? 7.235 -12.460 -17.029 1.00 92.00 303 GLU A O 1
ATOM 2407 N N . LEU A 1 304 ? 5.364 -13.694 -17.025 1.00 91.94 304 LEU A N 1
ATOM 2408 C CA . LEU A 1 304 ? 6.023 -14.995 -17.139 1.00 91.94 304 LEU A CA 1
ATOM 2409 C C . LEU A 1 304 ? 6.078 -15.487 -18.597 1.00 91.94 304 LEU A C 1
ATOM 2411 O O . LEU A 1 304 ? 6.837 -16.411 -18.902 1.00 91.94 304 LEU A O 1
ATOM 2415 N N . ASP A 1 305 ? 5.306 -14.878 -19.504 1.00 93.19 305 ASP A N 1
ATOM 2416 C CA . ASP A 1 305 ? 5.290 -15.199 -20.932 1.00 93.19 305 ASP A CA 1
ATOM 2417 C C . ASP A 1 305 ? 6.365 -14.413 -21.696 1.00 93.19 305 ASP A C 1
ATOM 2419 O O . ASP A 1 305 ? 6.101 -13.479 -22.455 1.00 93.19 305 ASP A O 1
ATOM 2423 N N . LEU A 1 306 ? 7.608 -14.869 -21.544 1.00 91.56 306 LEU A N 1
ATOM 2424 C CA . LEU A 1 306 ? 8.777 -14.307 -22.229 1.00 91.56 306 LEU A CA 1
ATOM 2425 C C . LEU A 1 306 ? 8.760 -14.508 -23.754 1.00 91.56 306 LEU A C 1
ATOM 2427 O O . LEU A 1 306 ? 9.642 -14.000 -24.446 1.00 91.56 306 LEU A O 1
ATOM 2431 N N . THR A 1 307 ? 7.814 -15.294 -24.281 1.00 93.38 307 THR A N 1
ATOM 2432 C CA . THR A 1 307 ? 7.697 -15.530 -25.725 1.00 93.38 307 THR A CA 1
ATOM 2433 C C . THR A 1 307 ? 6.898 -14.409 -26.372 1.00 93.38 307 THR A C 1
ATOM 2435 O O . THR A 1 307 ? 7.323 -13.866 -27.391 1.00 93.38 307 THR A O 1
ATOM 2438 N N . THR A 1 308 ? 5.761 -14.054 -25.772 1.00 93.94 308 THR A N 1
ATOM 2439 C CA . THR A 1 308 ? 4.920 -12.947 -26.244 1.00 93.94 308 THR A CA 1
ATOM 2440 C C . THR A 1 308 ? 5.485 -11.594 -25.818 1.00 93.94 308 THR A C 1
ATOM 2442 O O . THR A 1 308 ? 5.451 -10.650 -26.606 1.00 93.94 308 THR A O 1
ATOM 2445 N N . TYR A 1 309 ? 6.048 -11.515 -24.609 1.00 92.38 309 TYR A N 1
ATOM 2446 C CA . TYR A 1 309 ? 6.602 -10.298 -24.014 1.00 92.38 309 TYR A CA 1
ATOM 2447 C C . TYR A 1 309 ? 8.100 -10.479 -23.727 1.00 92.38 309 TYR A C 1
ATOM 2449 O O . TYR A 1 309 ? 8.509 -10.611 -22.571 1.00 92.38 309 TYR A O 1
ATOM 2457 N N . PRO A 1 310 ? 8.955 -10.545 -24.765 1.00 86.75 310 PRO A N 1
ATOM 2458 C CA . PRO A 1 310 ? 10.388 -10.681 -24.561 1.00 86.75 310 PRO A CA 1
ATOM 2459 C C . PRO A 1 310 ? 10.929 -9.450 -23.834 1.00 86.75 310 PRO A C 1
ATOM 2461 O O . PRO A 1 310 ? 10.756 -8.323 -24.293 1.00 86.75 310 PRO A O 1
ATOM 2464 N N . HIS A 1 311 ? 11.612 -9.671 -22.712 1.00 85.69 311 HIS A N 1
ATOM 2465 C CA . HIS A 1 311 ? 12.140 -8.574 -21.910 1.00 85.69 311 HIS A CA 1
ATOM 2466 C C . HIS A 1 311 ? 13.201 -7.794 -22.684 1.00 85.69 311 HIS A C 1
ATOM 2468 O O . HIS A 1 311 ? 14.247 -8.335 -23.060 1.00 85.69 311 HIS A O 1
ATOM 2474 N N . ASP A 1 312 ? 12.946 -6.507 -22.874 1.00 79.00 312 ASP A N 1
ATOM 2475 C CA . ASP A 1 312 ? 13.882 -5.568 -23.464 1.00 79.00 312 ASP A CA 1
ATOM 2476 C C . ASP A 1 312 ? 14.545 -4.687 -22.384 1.00 79.00 312 ASP A C 1
ATOM 2478 O O . ASP A 1 312 ? 13.954 -4.436 -21.330 1.00 79.00 312 ASP A O 1
ATOM 2482 N N . PRO A 1 313 ? 15.773 -4.185 -22.620 1.00 70.12 313 PRO A N 1
ATOM 2483 C CA . PRO A 1 313 ? 16.466 -3.301 -21.675 1.00 70.12 313 PRO A CA 1
ATOM 2484 C C . PRO A 1 313 ? 15.737 -1.976 -21.407 1.00 70.12 313 PRO A C 1
ATOM 2486 O O . PRO A 1 313 ? 16.075 -1.253 -20.460 1.00 70.12 313 PRO A O 1
ATOM 2489 N N . ASP A 1 314 ? 14.780 -1.627 -22.267 1.00 70.25 314 ASP A N 1
ATOM 2490 C CA . ASP A 1 314 ? 13.988 -0.416 -22.165 1.00 70.25 314 ASP A CA 1
ATOM 2491 C C . ASP A 1 314 ? 12.682 -0.580 -21.388 1.00 70.25 314 ASP A C 1
ATOM 2493 O O . ASP A 1 314 ? 12.086 0.429 -21.009 1.00 70.25 314 ASP A O 1
ATOM 2497 N N . GLY A 1 315 ? 12.336 -1.815 -21.015 1.00 78.06 315 GLY A N 1
ATOM 2498 C CA . GLY A 1 315 ? 11.138 -2.136 -20.247 1.00 78.06 315 GLY A CA 1
ATOM 2499 C C . GLY A 1 315 ? 9.848 -1.930 -21.042 1.00 78.06 315 GLY A C 1
ATOM 2500 O O . GLY A 1 315 ? 8.776 -1.837 -20.448 1.00 78.06 315 GLY A O 1
ATOM 2501 N N . HIS A 1 316 ? 9.921 -1.832 -22.374 1.00 81.31 316 HIS A N 1
ATOM 2502 C CA . HIS A 1 316 ? 8.749 -1.640 -23.229 1.00 81.31 316 HIS A CA 1
ATOM 2503 C C . HIS A 1 316 ? 7.752 -2.790 -23.117 1.00 81.31 316 HIS A C 1
ATOM 2505 O O . HIS A 1 316 ? 6.546 -2.547 -23.111 1.00 81.31 316 HIS A O 1
ATOM 2511 N N . TYR A 1 317 ? 8.244 -4.014 -22.935 1.00 88.94 317 TYR A N 1
ATOM 2512 C CA . TYR A 1 317 ? 7.402 -5.186 -22.724 1.00 88.94 317 TYR A CA 1
ATOM 2513 C C . TYR A 1 317 ? 6.399 -4.997 -21.570 1.00 88.94 317 TYR A C 1
ATOM 2515 O O . TYR A 1 317 ? 5.280 -5.497 -21.646 1.00 88.94 317 TYR A O 1
ATOM 2523 N N . MET A 1 318 ? 6.761 -4.240 -20.526 1.00 93.25 318 MET A N 1
ATOM 2524 C CA . MET A 1 318 ? 5.879 -4.003 -19.385 1.00 93.25 318 MET A CA 1
ATOM 2525 C C . MET A 1 318 ? 4.708 -3.085 -19.745 1.00 93.25 318 MET A C 1
ATOM 2527 O O . MET A 1 318 ? 3.580 -3.316 -19.314 1.00 93.25 318 MET A O 1
ATOM 2531 N N . PHE A 1 319 ? 4.941 -2.081 -20.595 1.00 92.75 319 PHE A N 1
ATOM 2532 C CA . PHE A 1 319 ? 3.859 -1.255 -21.133 1.00 92.75 319 PHE A CA 1
ATOM 2533 C C . PHE A 1 319 ? 2.873 -2.093 -21.958 1.00 92.75 319 PHE A C 1
ATOM 2535 O O . PHE A 1 319 ? 1.659 -1.918 -21.841 1.00 92.75 319 PHE A O 1
ATOM 2542 N N . ASP A 1 320 ? 3.387 -3.027 -22.760 1.00 94.88 320 ASP A N 1
ATOM 2543 C CA . ASP A 1 320 ? 2.557 -3.916 -23.574 1.00 94.88 320 ASP A CA 1
ATOM 2544 C C . ASP A 1 320 ? 1.738 -4.890 -22.710 1.00 94.88 320 ASP A C 1
ATOM 2546 O O . ASP A 1 320 ? 0.577 -5.174 -23.030 1.00 94.88 320 ASP A O 1
ATOM 2550 N N . ILE A 1 321 ? 2.300 -5.366 -21.592 1.00 96.94 321 ILE A N 1
ATOM 2551 C CA . ILE A 1 321 ? 1.563 -6.162 -20.601 1.00 96.94 321 ILE A CA 1
ATOM 2552 C C . ILE A 1 321 ? 0.468 -5.320 -19.940 1.00 96.94 321 ILE A C 1
ATOM 2554 O O . ILE A 1 321 ? -0.686 -5.745 -19.925 1.00 96.94 321 ILE A O 1
ATOM 2558 N N . ASP A 1 322 ? 0.777 -4.113 -19.460 1.00 97.25 322 ASP A N 1
ATOM 2559 C CA . ASP A 1 322 ? -0.220 -3.210 -18.870 1.00 97.25 322 ASP A CA 1
ATOM 2560 C C . ASP A 1 322 ? -1.356 -2.902 -19.856 1.00 97.25 322 ASP A C 1
ATOM 2562 O O . ASP A 1 322 ? -2.537 -2.892 -19.495 1.00 97.25 322 ASP A O 1
ATOM 2566 N N . GLN A 1 323 ? -1.029 -2.711 -21.137 1.00 97.69 323 GLN A N 1
ATOM 2567 C CA . GLN A 1 323 ? -2.035 -2.529 -22.177 1.00 97.69 323 GLN A CA 1
ATOM 2568 C C . GLN A 1 323 ? -2.865 -3.801 -22.395 1.00 97.69 323 GLN A C 1
ATOM 2570 O O . GLN A 1 323 ? -4.081 -3.709 -22.594 1.00 97.69 323 GLN A O 1
ATOM 2575 N N . ARG A 1 324 ? -2.262 -4.997 -22.323 1.00 98.12 324 ARG A N 1
ATOM 2576 C CA . ARG A 1 324 ? -3.010 -6.262 -22.368 1.00 98.12 324 ARG A CA 1
ATOM 2577 C C . ARG A 1 324 ? -3.963 -6.384 -21.183 1.00 98.12 324 ARG A C 1
ATOM 2579 O O . ARG A 1 324 ? -5.142 -6.653 -21.400 1.00 98.12 324 ARG A O 1
ATOM 2586 N N . VAL A 1 325 ? -3.488 -6.134 -19.966 1.00 98.31 325 VAL A N 1
ATOM 2587 C CA . VAL A 1 325 ? -4.295 -6.136 -18.736 1.00 98.31 325 VAL A CA 1
ATOM 2588 C C . VAL A 1 325 ? -5.457 -5.146 -18.855 1.00 98.31 325 VAL A C 1
ATOM 2590 O O . VAL A 1 325 ? -6.599 -5.495 -18.560 1.00 98.31 325 VAL A O 1
ATOM 2593 N N . THR A 1 326 ? -5.207 -3.948 -19.387 1.00 98.62 326 THR A N 1
ATOM 2594 C CA . THR A 1 326 ? -6.224 -2.912 -19.642 1.00 98.62 326 THR A CA 1
ATOM 2595 C C . THR A 1 326 ? -7.293 -3.383 -20.635 1.00 98.62 326 THR A C 1
ATOM 2597 O O . THR A 1 326 ? -8.494 -3.196 -20.409 1.00 98.62 326 THR A O 1
ATOM 2600 N N . ASN A 1 327 ? -6.878 -4.030 -21.728 1.00 98.56 327 ASN A N 1
ATOM 2601 C CA . ASN A 1 327 ? -7.786 -4.568 -22.742 1.00 98.56 327 ASN A CA 1
ATOM 2602 C C . ASN A 1 327 ? -8.684 -5.671 -22.166 1.00 98.56 327 ASN A C 1
ATOM 2604 O O . ASN A 1 327 ? -9.898 -5.636 -22.373 1.00 98.56 327 ASN A O 1
ATOM 2608 N N . GLU A 1 328 ? -8.106 -6.608 -21.411 1.00 98.62 328 GLU A N 1
ATOM 2609 C CA . GLU A 1 328 ? -8.858 -7.687 -20.756 1.00 98.62 328 GLU A CA 1
ATOM 2610 C C . GLU A 1 328 ? -9.817 -7.148 -19.694 1.00 98.62 328 GLU A C 1
ATOM 2612 O O . GLU A 1 328 ? -10.972 -7.567 -19.633 1.00 98.62 328 GLU A O 1
ATOM 2617 N N . THR A 1 329 ? -9.376 -6.157 -18.914 1.00 98.69 329 THR A N 1
ATOM 2618 C CA . THR A 1 329 ? -10.219 -5.454 -17.936 1.00 98.69 329 THR A CA 1
ATOM 2619 C C . THR A 1 329 ? -11.444 -4.857 -18.618 1.00 98.69 329 THR A C 1
ATOM 2621 O O . THR A 1 329 ? -12.579 -5.134 -18.231 1.00 98.69 329 THR A O 1
ATOM 2624 N N . SER A 1 330 ? -11.224 -4.085 -19.683 1.00 98.69 330 SER A N 1
ATOM 2625 C CA . SER A 1 330 ? -12.285 -3.412 -20.437 1.00 98.69 330 SER A CA 1
ATOM 2626 C C . SER A 1 330 ? -13.276 -4.417 -21.036 1.00 98.69 330 SER A C 1
ATOM 2628 O O . SER A 1 330 ? -14.493 -4.279 -20.885 1.00 98.69 330 SER A O 1
ATOM 2630 N N . ALA A 1 331 ? -12.766 -5.480 -21.669 1.00 98.56 331 ALA A N 1
ATOM 2631 C CA . ALA A 1 331 ? -13.590 -6.531 -22.260 1.00 98.56 331 ALA A CA 1
ATOM 2632 C C . ALA A 1 331 ? -14.405 -7.292 -21.202 1.00 98.56 331 ALA A C 1
ATOM 2634 O O . ALA A 1 331 ? -15.600 -7.547 -21.400 1.00 98.56 331 ALA A O 1
ATOM 2635 N N . CYS A 1 332 ? -13.782 -7.624 -20.069 1.00 98.62 332 CYS A N 1
ATOM 2636 C CA . CYS A 1 332 ? -14.417 -8.364 -18.989 1.00 98.62 332 CYS A CA 1
ATOM 2637 C C . CYS A 1 332 ? -15.477 -7.532 -18.261 1.00 98.62 332 CYS A C 1
ATOM 2639 O O . CYS A 1 332 ? -16.577 -8.036 -18.045 1.00 98.62 332 CYS A O 1
ATOM 2641 N N . ILE A 1 333 ? -15.209 -6.262 -17.937 1.00 98.38 333 ILE A N 1
ATOM 2642 C CA . ILE A 1 333 ? -16.210 -5.357 -17.341 1.00 98.38 333 ILE A CA 1
ATOM 2643 C C . ILE A 1 333 ? -17.415 -5.231 -18.270 1.00 98.38 333 ILE A C 1
ATOM 2645 O O . ILE A 1 333 ? -18.552 -5.441 -17.851 1.00 98.38 333 ILE A O 1
ATOM 2649 N N . LYS A 1 334 ? -17.172 -4.959 -19.557 1.00 96.88 334 LYS A N 1
ATOM 2650 C CA . LYS A 1 334 ? -18.246 -4.745 -20.529 1.00 96.88 334 LYS A CA 1
ATOM 2651 C C . LYS A 1 334 ? -19.140 -5.977 -20.700 1.00 96.88 334 LYS A C 1
ATOM 2653 O O . LYS A 1 334 ? -20.359 -5.833 -20.816 1.00 96.88 334 LYS A O 1
ATOM 2658 N N . THR A 1 335 ? -18.540 -7.168 -20.699 1.00 96.62 335 THR A N 1
ATOM 2659 C CA . THR A 1 335 ? -19.219 -8.434 -21.026 1.00 96.62 335 THR A CA 1
ATOM 2660 C C . THR A 1 335 ? -19.759 -9.160 -19.798 1.00 96.62 335 THR A C 1
ATOM 2662 O O . THR A 1 335 ? -20.904 -9.605 -19.800 1.00 96.62 335 THR A O 1
ATOM 2665 N N . TYR A 1 336 ? -18.937 -9.307 -18.760 1.00 96.88 336 TYR A N 1
ATOM 2666 C CA . TYR A 1 336 ? -19.191 -10.212 -17.639 1.00 96.88 336 TYR A CA 1
ATOM 2667 C C . TYR A 1 336 ? -19.551 -9.509 -16.331 1.00 96.88 336 TYR A C 1
ATOM 2669 O O . TYR A 1 336 ? -20.158 -10.168 -15.489 1.00 96.88 336 TYR A O 1
ATOM 2677 N N . ALA A 1 337 ? -19.193 -8.225 -16.181 1.00 96.94 337 ALA A N 1
ATOM 2678 C CA . ALA A 1 337 ? -19.499 -7.384 -15.018 1.00 96.94 337 ALA A CA 1
ATOM 2679 C C . ALA A 1 337 ? -19.278 -8.081 -13.659 1.00 96.94 337 ALA A C 1
ATOM 2681 O O . ALA A 1 337 ? -20.238 -8.348 -12.937 1.00 96.94 337 ALA A O 1
ATOM 2682 N N . PRO A 1 338 ? -18.025 -8.437 -13.321 1.00 98.25 338 PRO A N 1
ATOM 2683 C CA . PRO A 1 338 ? -17.697 -8.927 -11.982 1.00 98.25 338 PRO A CA 1
ATOM 2684 C C . PRO A 1 338 ? -18.099 -7.915 -10.896 1.00 98.25 338 PRO A C 1
ATOM 2686 O O . PRO A 1 338 ? -17.870 -6.718 -11.056 1.00 98.25 338 PRO A O 1
ATOM 2689 N N . ASP A 1 339 ? -18.641 -8.408 -9.780 1.00 98.50 339 ASP A N 1
ATOM 2690 C CA . ASP A 1 339 ? -19.167 -7.602 -8.670 1.00 98.50 339 ASP A CA 1
ATOM 2691 C C . ASP A 1 339 ? -18.059 -6.921 -7.838 1.00 98.50 339 ASP A C 1
ATOM 2693 O O . ASP A 1 339 ? -18.294 -5.898 -7.199 1.00 98.50 339 ASP A O 1
ATOM 2697 N N . LEU A 1 340 ? -16.840 -7.476 -7.839 1.00 98.69 340 LEU A N 1
ATOM 2698 C CA . LEU A 1 340 ? -15.653 -6.859 -7.238 1.00 98.69 340 LEU A CA 1
ATOM 2699 C C . LEU A 1 340 ? -14.405 -7.210 -8.056 1.00 98.69 340 LEU A C 1
ATOM 2701 O O . LEU A 1 340 ? -14.119 -8.380 -8.314 1.00 98.69 340 LEU A O 1
ATOM 2705 N N . SER A 1 341 ? -13.648 -6.189 -8.457 1.00 98.56 341 SER A N 1
ATOM 2706 C CA . SER A 1 341 ? -12.459 -6.342 -9.302 1.00 98.56 341 SER A CA 1
ATOM 2707 C C . SER A 1 341 ? -11.244 -5.625 -8.734 1.00 98.56 341 SER A C 1
ATOM 2709 O O . SER A 1 341 ? -11.380 -4.554 -8.147 1.00 98.56 341 SER A O 1
ATOM 2711 N N . TRP A 1 342 ? -10.053 -6.174 -8.977 1.00 98.62 342 TRP A N 1
ATOM 2712 C CA . TRP A 1 342 ? -8.783 -5.480 -8.748 1.00 98.62 342 TRP A CA 1
ATOM 2713 C C . TRP A 1 342 ? -7.965 -5.420 -10.037 1.00 98.62 342 TRP A C 1
ATOM 2715 O O . TRP A 1 342 ? -7.727 -6.444 -10.677 1.00 98.62 342 TRP A O 1
ATOM 2725 N N . VAL A 1 343 ? -7.556 -4.205 -10.406 1.00 98.62 343 VAL A N 1
ATOM 2726 C CA . VAL A 1 343 ? -6.700 -3.918 -11.559 1.00 98.62 343 VAL A CA 1
ATOM 2727 C C . VAL A 1 343 ? -5.351 -3.410 -11.058 1.00 98.62 343 VAL A C 1
ATOM 2729 O O . VAL A 1 343 ? -5.307 -2.506 -10.224 1.00 98.62 343 VAL A O 1
ATOM 2732 N N . TYR A 1 344 ? -4.264 -3.981 -11.568 1.00 97.88 344 TYR A N 1
ATOM 2733 C CA . TYR A 1 344 ? -2.893 -3.589 -11.255 1.00 97.88 344 TYR A CA 1
ATOM 2734 C C . TYR A 1 344 ? -2.071 -3.426 -12.538 1.00 97.88 344 TYR A C 1
ATOM 2736 O O . TYR A 1 344 ? -2.041 -4.340 -13.364 1.00 97.88 344 TYR A O 1
ATOM 2744 N N . LEU A 1 345 ? -1.393 -2.280 -12.651 1.00 96.25 345 LEU A N 1
ATOM 2745 C CA . LEU A 1 345 ? -0.538 -1.873 -13.768 1.00 96.25 345 LEU A CA 1
ATOM 2746 C C . LEU A 1 345 ? 0.845 -1.495 -13.210 1.00 96.25 345 LEU A C 1
ATOM 2748 O O . LEU A 1 345 ? 0.915 -0.852 -12.162 1.00 96.25 345 LEU A O 1
ATOM 2752 N N . GLN A 1 346 ? 1.931 -1.901 -13.867 1.00 92.31 346 GLN A N 1
ATOM 2753 C CA . GLN A 1 346 ? 3.297 -1.807 -13.330 1.00 92.31 346 GLN A CA 1
ATOM 2754 C C . GLN A 1 346 ? 4.163 -0.732 -14.000 1.00 92.31 346 GLN A C 1
ATOM 2756 O O . GLN A 1 346 ? 5.045 -0.170 -13.355 1.00 92.31 346 GLN A O 1
ATOM 2761 N N . TYR A 1 347 ? 3.937 -0.428 -15.276 1.00 93.19 347 TYR A N 1
ATOM 2762 C CA . TYR A 1 347 ? 4.898 0.251 -16.148 1.00 93.19 347 TYR A CA 1
ATOM 2763 C C . TYR A 1 347 ? 5.406 1.596 -15.620 1.00 93.19 347 TYR A C 1
ATOM 2765 O O . TYR A 1 347 ? 6.574 1.939 -15.797 1.00 93.19 347 TYR A O 1
ATOM 2773 N N . THR A 1 348 ? 4.548 2.382 -14.967 1.00 92.38 348 THR A N 1
ATOM 2774 C CA . THR A 1 348 ? 4.954 3.680 -14.407 1.00 92.38 348 THR A CA 1
ATOM 2775 C C . THR A 1 348 ? 6.053 3.534 -13.366 1.00 92.38 348 THR A C 1
ATOM 2777 O O . THR A 1 348 ? 6.892 4.426 -13.249 1.00 92.38 348 THR A O 1
ATOM 2780 N N . ASP A 1 349 ? 6.097 2.418 -12.647 1.00 89.00 349 ASP A N 1
ATOM 2781 C CA . ASP A 1 349 ? 7.174 2.181 -11.712 1.00 89.00 349 ASP A CA 1
ATOM 2782 C C . ASP A 1 349 ? 8.503 1.882 -12.366 1.00 89.00 349 ASP A C 1
ATOM 2784 O O . ASP A 1 349 ? 9.488 2.555 -12.073 1.00 89.00 349 ASP A O 1
ATOM 2788 N N . ASP A 1 350 ? 8.503 0.929 -13.287 1.00 86.69 350 ASP A N 1
ATOM 2789 C CA . ASP A 1 350 ? 9.684 0.536 -14.037 1.00 86.69 350 ASP A CA 1
ATOM 2790 C C . ASP A 1 350 ? 10.373 1.771 -14.650 1.00 86.69 350 ASP A C 1
ATOM 2792 O O . ASP A 1 350 ? 11.596 1.943 -14.586 1.00 86.69 350 ASP A O 1
ATOM 2796 N N . ILE A 1 351 ? 9.568 2.700 -15.179 1.00 88.06 351 ILE A N 1
ATOM 2797 C CA . ILE A 1 351 ? 10.043 3.985 -15.697 1.00 88.06 351 ILE A CA 1
ATOM 2798 C C . ILE A 1 351 ? 10.531 4.913 -14.584 1.00 88.06 351 ILE A C 1
ATOM 2800 O O . ILE A 1 351 ? 11.586 5.532 -14.737 1.00 88.06 351 ILE A O 1
ATOM 2804 N N . GLY A 1 352 ? 9.821 5.011 -13.464 1.00 87.62 352 GLY A N 1
ATOM 2805 C CA . GLY A 1 352 ? 10.264 5.800 -12.321 1.00 87.62 352 GLY A CA 1
ATOM 2806 C C . GLY A 1 352 ? 11.594 5.307 -11.738 1.00 87.62 352 GLY A C 1
ATOM 2807 O O . GLY A 1 352 ? 12.475 6.118 -11.478 1.00 87.62 352 GLY A O 1
ATOM 2808 N N . HIS A 1 353 ? 11.825 3.998 -11.632 1.00 84.69 353 HIS A N 1
ATOM 2809 C CA . HIS A 1 353 ? 13.112 3.427 -11.221 1.00 84.69 353 HIS A CA 1
ATOM 2810 C C . HIS A 1 353 ? 14.251 3.695 -12.200 1.00 84.69 353 HIS A C 1
ATOM 2812 O O . HIS A 1 353 ? 15.411 3.840 -11.794 1.00 84.69 353 HIS A O 1
ATOM 2818 N N . LYS A 1 354 ? 13.937 3.747 -13.496 1.00 82.75 354 LYS A N 1
ATOM 2819 C CA . LYS A 1 354 ? 14.933 3.971 -14.543 1.00 82.75 354 LYS A CA 1
ATOM 2820 C C . LYS A 1 354 ? 15.284 5.447 -14.716 1.00 82.75 354 LYS A C 1
ATOM 2822 O O . LYS A 1 354 ? 16.451 5.763 -14.957 1.00 82.75 354 LYS A O 1
ATOM 2827 N N . PHE A 1 355 ? 14.304 6.340 -14.600 1.00 82.94 355 PHE A N 1
ATOM 2828 C CA . PHE A 1 355 ? 14.452 7.742 -14.996 1.00 82.94 355 PHE A CA 1
ATOM 2829 C C . PHE A 1 355 ? 14.155 8.760 -13.892 1.00 82.94 355 PHE A C 1
ATOM 2831 O O . PHE A 1 355 ? 14.600 9.899 -14.013 1.00 82.94 355 PHE A O 1
ATOM 2838 N N . GLY A 1 356 ? 13.473 8.371 -12.815 1.00 85.88 356 GLY A N 1
ATOM 2839 C CA . GLY A 1 356 ? 13.111 9.269 -11.723 1.00 85.88 356 GLY A CA 1
ATOM 2840 C C . GLY A 1 356 ? 12.180 10.388 -12.183 1.00 85.88 356 GLY A C 1
ATOM 2841 O O . GLY A 1 356 ? 11.463 10.238 -13.178 1.00 85.88 356 GLY A O 1
ATOM 2842 N N . ASP A 1 357 ? 12.219 11.528 -11.495 1.00 83.50 357 ASP A N 1
ATOM 2843 C CA . ASP A 1 357 ? 11.477 12.730 -11.889 1.00 83.50 357 ASP A CA 1
ATOM 2844 C C . ASP A 1 357 ? 11.994 13.250 -13.242 1.00 83.50 357 ASP A C 1
ATOM 2846 O O . ASP A 1 357 ? 13.042 13.891 -13.348 1.00 83.50 357 ASP A O 1
ATOM 2850 N N . SER A 1 358 ? 11.266 12.917 -14.308 1.00 85.50 358 SER A N 1
ATOM 2851 C CA . SER A 1 358 ? 11.721 13.054 -15.692 1.00 85.50 358 SER A CA 1
ATOM 2852 C C . SER A 1 358 ? 10.546 13.140 -16.665 1.00 85.50 358 SER A C 1
ATOM 2854 O O . SER A 1 358 ? 9.425 12.742 -16.348 1.00 85.50 358 SER A O 1
ATOM 2856 N N . GLU A 1 359 ? 10.796 13.598 -17.896 1.00 84.00 359 GLU A N 1
ATOM 2857 C CA . GLU A 1 359 ? 9.744 13.630 -18.921 1.00 84.00 359 GLU A CA 1
ATOM 2858 C C . GLU A 1 359 ? 9.312 12.220 -19.351 1.00 84.00 359 GLU A C 1
ATOM 2860 O O . GLU A 1 359 ? 8.152 12.005 -19.696 1.00 84.00 359 GLU A O 1
ATOM 2865 N N . GLN A 1 360 ? 10.210 11.235 -19.271 1.00 87.25 360 GLN A N 1
ATOM 2866 C CA . GLN A 1 360 ? 9.890 9.824 -19.481 1.00 87.25 360 GLN A CA 1
ATOM 2867 C C . GLN A 1 360 ? 8.864 9.348 -18.454 1.00 87.25 360 GLN A C 1
ATOM 2869 O O . GLN A 1 360 ? 7.863 8.734 -18.825 1.00 87.25 360 GLN A O 1
ATOM 2874 N N . PHE A 1 361 ? 9.079 9.676 -17.178 1.00 90.44 361 PHE A N 1
ATOM 2875 C CA . PHE A 1 361 ? 8.136 9.327 -16.126 1.00 90.44 361 PHE A CA 1
ATOM 2876 C C . PHE A 1 361 ? 6.813 10.087 -16.277 1.00 90.44 361 PHE A C 1
ATOM 2878 O O . PHE A 1 361 ? 5.750 9.468 -16.228 1.00 90.44 361 PHE A O 1
ATOM 2885 N N . ASN A 1 362 ? 6.855 11.378 -16.627 1.00 88.31 362 ASN A N 1
ATOM 2886 C CA . ASN A 1 362 ? 5.650 12.141 -16.968 1.00 88.31 362 ASN A CA 1
ATOM 2887 C C . ASN A 1 362 ? 4.859 11.493 -18.114 1.00 88.31 362 ASN A C 1
ATOM 2889 O O . ASN A 1 362 ? 3.628 11.451 -18.090 1.00 88.31 362 ASN A O 1
ATOM 2893 N N . GLN A 1 363 ? 5.552 10.983 -19.135 1.00 88.06 363 GLN A N 1
ATOM 2894 C CA . GLN A 1 363 ? 4.921 10.304 -20.259 1.00 88.06 363 GLN A CA 1
ATOM 2895 C C . GLN A 1 363 ? 4.320 8.953 -19.854 1.00 88.06 363 GLN A C 1
ATOM 2897 O O . GLN A 1 363 ? 3.231 8.623 -20.323 1.00 88.06 363 GLN A O 1
ATOM 2902 N N . ALA A 1 364 ? 4.966 8.201 -18.960 1.00 91.81 364 ALA A N 1
ATOM 2903 C CA . ALA A 1 364 ? 4.391 6.982 -18.396 1.00 91.81 364 ALA A CA 1
ATOM 2904 C C . ALA A 1 364 ? 3.111 7.279 -17.591 1.00 91.81 364 ALA A C 1
ATOM 2906 O O . ALA A 1 364 ? 2.114 6.579 -17.754 1.00 91.81 364 ALA A O 1
ATOM 2907 N N . ILE A 1 365 ? 3.084 8.372 -16.819 1.00 94.75 365 ILE A N 1
ATOM 2908 C CA . ILE A 1 365 ? 1.885 8.828 -16.092 1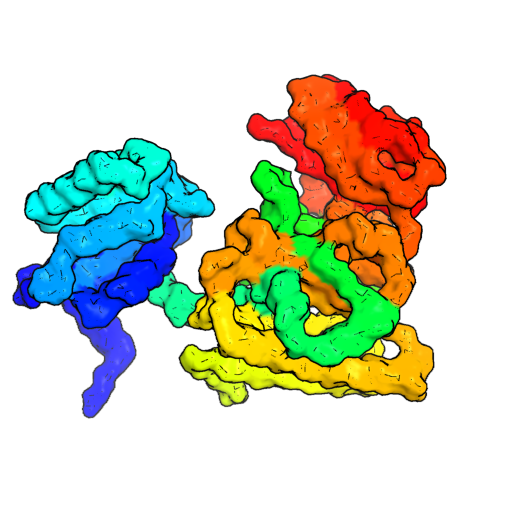.00 94.75 365 ILE A CA 1
ATOM 2909 C C . ILE A 1 365 ? 0.748 9.192 -17.067 1.00 94.75 365 ILE A C 1
ATOM 2911 O O . ILE A 1 365 ? -0.397 8.778 -16.890 1.00 94.75 365 ILE A O 1
ATOM 2915 N N . LYS A 1 366 ? 1.053 9.895 -18.166 1.00 92.19 366 LYS A N 1
ATOM 2916 C CA . LYS A 1 366 ? 0.069 10.169 -19.235 1.00 92.19 366 LYS A CA 1
ATOM 2917 C C . LYS A 1 366 ? -0.425 8.888 -19.918 1.00 92.19 366 LYS A C 1
ATOM 2919 O O . LYS A 1 366 ? -1.551 8.847 -20.409 1.00 92.19 366 LYS A O 1
ATOM 2924 N N . ASN A 1 367 ? 0.413 7.858 -20.009 1.00 92.69 367 ASN A N 1
ATOM 2925 C CA . ASN A 1 367 ? 0.035 6.583 -20.606 1.00 92.69 367 ASN A CA 1
ATOM 2926 C C . ASN A 1 367 ? -0.931 5.803 -19.706 1.00 92.69 367 ASN A C 1
ATOM 2928 O O . ASN A 1 367 ? -1.949 5.328 -20.209 1.00 92.69 367 ASN A O 1
ATOM 2932 N N . VAL A 1 368 ? -0.676 5.739 -18.394 1.00 96.00 368 VAL A N 1
ATOM 2933 C CA . VAL A 1 368 ? -1.616 5.088 -17.470 1.00 96.00 368 VAL A CA 1
ATOM 2934 C C . VAL A 1 368 ? -2.939 5.851 -17.360 1.00 96.00 368 VAL A C 1
ATOM 2936 O O . VAL A 1 368 ? -3.992 5.226 -17.285 1.00 96.00 368 VAL A O 1
ATOM 2939 N N . ASP A 1 369 ? -2.939 7.186 -17.470 1.00 97.69 369 ASP A N 1
ATOM 2940 C CA . ASP A 1 369 ? -4.184 7.965 -17.576 1.00 97.69 369 ASP A CA 1
ATOM 2941 C C . ASP A 1 369 ? -5.042 7.521 -18.775 1.00 97.69 369 ASP A C 1
ATOM 2943 O O . ASP A 1 369 ? -6.253 7.350 -18.640 1.00 97.69 369 ASP A O 1
ATOM 2947 N N . LYS A 1 370 ? -4.433 7.256 -19.940 1.00 96.69 370 LYS A N 1
ATOM 2948 C CA . LYS A 1 370 ? -5.161 6.728 -21.110 1.00 96.69 370 LYS A CA 1
ATOM 2949 C C . LYS A 1 370 ? -5.724 5.330 -20.857 1.00 96.69 370 LYS A C 1
ATOM 2951 O O . LYS A 1 370 ? -6.861 5.065 -21.239 1.00 96.69 370 LYS A O 1
ATOM 2956 N N . GLN A 1 371 ? -4.951 4.455 -20.214 1.00 98.44 371 GLN A N 1
ATOM 2957 C CA . GLN A 1 371 ? -5.393 3.101 -19.857 1.00 98.44 371 GLN A CA 1
ATOM 2958 C C . GLN A 1 371 ? -6.575 3.139 -18.878 1.00 98.44 371 GLN A C 1
ATOM 2960 O O . GLN A 1 371 ? -7.573 2.447 -19.074 1.00 98.44 371 GLN A O 1
ATOM 2965 N N . ILE A 1 372 ? -6.519 4.024 -17.881 1.00 98.44 372 ILE A N 1
ATOM 2966 C CA . ILE A 1 372 ? -7.632 4.284 -16.961 1.00 98.44 372 ILE A CA 1
ATOM 2967 C C . ILE A 1 372 ? -8.850 4.821 -17.711 1.00 98.44 372 ILE A C 1
ATOM 2969 O O . ILE A 1 372 ? -9.960 4.364 -17.451 1.00 98.44 372 ILE A O 1
ATOM 2973 N N . GLY A 1 373 ? -8.662 5.730 -18.671 1.00 98.44 373 GLY A N 1
ATOM 2974 C CA . GLY A 1 373 ? -9.740 6.210 -19.539 1.00 98.44 373 GLY A CA 1
ATOM 2975 C C . GLY A 1 373 ? -10.443 5.080 -20.291 1.00 98.44 373 GLY A C 1
ATOM 2976 O O . GLY A 1 373 ? -11.667 5.013 -20.286 1.00 98.44 373 GLY A O 1
ATOM 2977 N N . GLN A 1 374 ? -9.686 4.140 -20.856 1.00 98.62 374 GLN A N 1
ATOM 2978 C CA . GLN A 1 374 ? -10.239 2.978 -21.558 1.00 98.62 374 GLN A CA 1
ATOM 2979 C C . GLN A 1 374 ? -11.074 2.066 -20.635 1.00 98.62 374 GLN A C 1
ATOM 2981 O O . GLN A 1 374 ? -12.156 1.602 -21.011 1.00 98.62 374 GLN A O 1
ATOM 2986 N N . ILE A 1 375 ? -10.595 1.821 -19.412 1.00 98.75 375 ILE A N 1
ATOM 2987 C CA . ILE A 1 375 ? -11.344 1.057 -18.402 1.00 98.75 375 ILE A CA 1
ATOM 2988 C C . ILE A 1 375 ? -12.616 1.816 -18.011 1.00 98.75 375 ILE A C 1
ATOM 2990 O O . ILE A 1 375 ? -13.701 1.230 -17.967 1.00 98.75 375 ILE A O 1
ATOM 2994 N N . TRP A 1 376 ? -12.498 3.125 -17.780 1.00 98.56 376 TRP A N 1
ATOM 2995 C CA . TRP A 1 376 ? -13.610 3.993 -17.410 1.00 98.56 376 TRP A CA 1
ATOM 2996 C C . TRP A 1 376 ? -14.707 4.019 -18.476 1.00 98.56 376 TRP A C 1
ATOM 2998 O O . TRP A 1 376 ? -15.872 3.864 -18.132 1.00 98.56 376 TRP A O 1
ATOM 3008 N N . GLU A 1 377 ? -14.365 4.079 -19.765 1.00 98.56 377 GLU A N 1
ATOM 3009 C CA . GLU A 1 377 ? -15.340 3.996 -20.864 1.00 98.56 377 GLU A CA 1
ATOM 3010 C C . GLU A 1 377 ? -16.181 2.707 -20.813 1.00 98.56 377 GLU A C 1
ATOM 3012 O O . GLU A 1 377 ? -17.365 2.703 -21.167 1.00 98.56 377 GLU A O 1
ATOM 3017 N N . SER A 1 378 ? -15.591 1.599 -20.353 1.00 98.50 378 SER A N 1
ATOM 3018 C CA . SER A 1 378 ? -16.312 0.334 -20.175 1.00 98.50 378 SER A CA 1
ATOM 3019 C C . SER A 1 378 ? -17.283 0.400 -18.996 1.00 98.50 378 SER A C 1
ATOM 3021 O O . SER A 1 378 ? -18.403 -0.095 -19.113 1.00 98.50 378 SER A O 1
ATOM 3023 N N . ILE A 1 379 ? -16.889 1.049 -17.898 1.00 98.31 379 ILE A N 1
ATOM 3024 C CA . ILE A 1 379 ? -17.744 1.291 -16.728 1.00 98.31 379 ILE A CA 1
ATOM 3025 C C . ILE A 1 379 ? -18.886 2.254 -17.086 1.00 98.31 379 ILE A C 1
ATOM 3027 O O . ILE A 1 379 ? -20.051 1.924 -16.872 1.00 98.31 379 ILE A O 1
ATOM 3031 N N . GLU A 1 380 ? -18.594 3.390 -17.724 1.00 97.38 380 GLU A N 1
ATOM 3032 C CA . GLU A 1 380 ? -19.605 4.349 -18.190 1.00 97.38 380 GLU A CA 1
ATOM 3033 C C . GLU A 1 380 ? -20.606 3.701 -19.143 1.00 97.38 380 GLU A C 1
ATOM 3035 O O . GLU A 1 380 ? -21.807 3.973 -19.072 1.00 97.38 380 GLU A O 1
ATOM 3040 N N . TYR A 1 381 ? -20.136 2.813 -20.025 1.00 97.94 381 TYR A N 1
ATOM 3041 C CA . TYR A 1 381 ? -21.021 2.045 -20.889 1.00 97.94 381 TYR A CA 1
ATOM 3042 C C . TYR A 1 381 ? -22.019 1.213 -20.073 1.00 97.94 381 TYR A C 1
ATOM 3044 O O . TYR A 1 381 ? -23.210 1.246 -20.392 1.00 97.94 381 TYR A O 1
ATOM 3052 N N . ARG A 1 382 ? -21.567 0.494 -19.036 1.00 97.88 382 ARG A N 1
ATOM 3053 C CA . ARG A 1 382 ? -22.448 -0.298 -18.160 1.00 97.88 382 ARG A CA 1
ATOM 3054 C C . ARG A 1 382 ? -23.438 0.604 -17.422 1.00 97.88 382 ARG A C 1
ATOM 3056 O O . ARG A 1 382 ? -24.641 0.386 -17.528 1.00 97.88 382 ARG A O 1
ATOM 3063 N N . MET A 1 383 ? -22.949 1.664 -16.777 1.00 96.56 383 MET A N 1
ATOM 3064 C CA . MET A 1 383 ? -23.785 2.610 -16.028 1.00 96.56 383 MET A CA 1
ATOM 3065 C C . MET A 1 383 ? -24.872 3.240 -16.911 1.00 96.56 383 MET A C 1
ATOM 3067 O O . MET A 1 383 ? -26.036 3.306 -16.528 1.00 96.56 383 MET A O 1
ATOM 3071 N N . LYS A 1 384 ? -24.516 3.671 -18.128 1.00 95.94 384 LYS A N 1
ATOM 3072 C CA . LYS A 1 384 ? -25.436 4.371 -19.033 1.00 95.94 384 LYS A CA 1
ATOM 3073 C C . LYS A 1 384 ? -26.420 3.451 -19.751 1.00 95.94 384 LYS A C 1
ATOM 3075 O O . LYS A 1 384 ? -27.547 3.864 -20.004 1.00 95.94 384 LYS A O 1
ATOM 3080 N N . ASN A 1 385 ? -25.983 2.262 -20.170 1.00 97.44 385 ASN A N 1
ATOM 3081 C CA . ASN A 1 385 ? -26.778 1.406 -21.061 1.00 97.44 385 ASN A CA 1
ATOM 3082 C C . ASN A 1 385 ? -27.458 0.239 -20.340 1.00 97.44 385 ASN A C 1
ATOM 3084 O O . ASN A 1 385 ? -28.344 -0.375 -20.928 1.00 97.44 385 ASN A O 1
ATOM 3088 N N . LEU A 1 386 ? -27.030 -0.093 -19.119 1.00 96.69 386 LEU A N 1
ATOM 3089 C CA . LEU A 1 386 ? -27.519 -1.251 -18.365 1.00 96.69 386 LEU A CA 1
ATOM 3090 C C . LEU A 1 386 ? -28.008 -0.894 -16.954 1.00 96.69 386 LEU A C 1
ATOM 3092 O O . LEU A 1 386 ? -28.367 -1.799 -16.210 1.00 96.69 386 LEU A O 1
ATOM 3096 N N . GLU A 1 387 ? -28.049 0.400 -16.610 1.00 91.44 387 GLU A N 1
ATOM 3097 C CA . GLU A 1 387 ? -28.555 0.915 -15.325 1.00 91.44 387 GLU A CA 1
ATOM 3098 C C . GLU A 1 387 ? -27.846 0.309 -14.099 1.00 91.44 387 GLU A C 1
ATOM 3100 O O . GLU A 1 387 ? -28.443 0.102 -13.044 1.00 91.44 387 GLU A O 1
ATOM 3105 N N . GLU A 1 388 ? -26.552 0.017 -14.238 1.00 95.38 388 GLU A N 1
ATOM 3106 C CA . GLU A 1 388 ? -25.739 -0.526 -13.152 1.00 95.38 388 GLU A CA 1
ATOM 3107 C C . GLU A 1 388 ? -25.093 0.569 -12.307 1.00 95.38 388 GLU A C 1
ATOM 3109 O O . GLU A 1 388 ? -24.645 1.592 -12.828 1.00 95.38 388 GLU A O 1
ATOM 3114 N N . ASP A 1 389 ? -24.975 0.305 -11.008 1.00 94.44 389 ASP A N 1
ATOM 3115 C CA . ASP A 1 389 ? -24.243 1.152 -10.072 1.00 94.44 389 ASP A CA 1
ATOM 3116 C C . ASP A 1 389 ? -22.790 0.673 -9.962 1.00 94.44 389 ASP A C 1
ATOM 3118 O O . ASP A 1 389 ? -22.525 -0.459 -9.553 1.00 94.44 389 ASP A O 1
ATOM 3122 N N . TRP A 1 390 ? -21.849 1.527 -10.363 1.00 96.88 390 TRP A N 1
ATOM 3123 C CA . TRP A 1 390 ? -20.419 1.231 -10.364 1.00 96.88 390 TRP A CA 1
ATOM 3124 C C . TRP A 1 390 ? -19.651 2.289 -9.579 1.00 96.88 390 TRP A C 1
ATOM 3126 O O . TRP A 1 390 ? -19.804 3.492 -9.798 1.00 96.88 390 TRP A O 1
ATOM 3136 N N . SER A 1 391 ? -18.735 1.825 -8.730 1.00 97.38 391 SER A N 1
ATOM 3137 C CA . SER A 1 391 ? -17.757 2.665 -8.043 1.00 97.38 391 SER A CA 1
ATOM 3138 C C . SER A 1 391 ? -16.344 2.237 -8.434 1.00 97.38 391 SER A C 1
ATOM 3140 O O . SER A 1 391 ? -16.005 1.058 -8.356 1.00 97.38 391 SER A O 1
ATOM 3142 N N . ILE A 1 392 ? -15.503 3.198 -8.810 1.00 98.25 392 ILE A N 1
ATOM 3143 C CA . ILE A 1 392 ? -14.065 3.026 -9.031 1.00 98.25 392 ILE A CA 1
ATOM 3144 C C . ILE A 1 392 ? -13.285 3.794 -7.961 1.00 98.25 392 ILE A C 1
ATOM 3146 O O . ILE A 1 392 ? -13.654 4.909 -7.586 1.00 98.25 392 ILE A O 1
ATOM 3150 N N . ILE A 1 393 ? -12.210 3.189 -7.457 1.00 98.50 393 ILE A N 1
ATOM 3151 C CA . ILE A 1 393 ? -11.228 3.813 -6.563 1.00 98.50 393 ILE A CA 1
ATOM 3152 C C . ILE A 1 393 ? -9.857 3.606 -7.209 1.00 98.50 393 ILE A C 1
ATOM 3154 O O . ILE A 1 393 ? -9.479 2.475 -7.505 1.00 98.50 393 ILE A O 1
ATOM 3158 N N . ILE A 1 394 ? -9.132 4.695 -7.444 1.00 98.38 394 ILE A N 1
ATOM 3159 C CA . ILE A 1 394 ? -7.812 4.708 -8.081 1.00 98.38 394 ILE A CA 1
ATOM 3160 C C . ILE A 1 394 ? -6.820 5.287 -7.075 1.00 98.38 394 ILE A C 1
ATOM 3162 O O . ILE A 1 394 ? -7.075 6.350 -6.511 1.00 98.38 394 ILE A O 1
ATOM 3166 N N . THR A 1 395 ? -5.707 4.590 -6.853 1.00 97.88 395 THR A N 1
ATOM 3167 C CA . THR A 1 395 ? -4.642 4.988 -5.922 1.00 97.88 395 THR A CA 1
ATOM 3168 C C . THR A 1 395 ? -3.287 4.456 -6.394 1.00 97.88 395 THR A C 1
ATOM 3170 O O . THR A 1 395 ? -3.206 3.698 -7.360 1.00 97.88 395 THR A O 1
ATOM 3173 N N . THR A 1 396 ? -2.231 4.835 -5.682 1.00 95.50 396 THR A N 1
ATOM 3174 C CA . THR A 1 396 ? -0.875 4.273 -5.759 1.00 95.50 396 THR A CA 1
ATOM 3175 C C . THR A 1 396 ? -0.531 3.593 -4.426 1.00 95.50 396 THR A C 1
ATOM 3177 O O . THR A 1 396 ? -1.098 3.964 -3.394 1.00 95.50 396 THR A O 1
ATOM 3180 N N . ASP A 1 397 ? 0.374 2.616 -4.413 1.00 93.38 397 ASP A N 1
ATOM 3181 C CA . ASP A 1 397 ? 0.811 1.923 -3.190 1.00 93.38 397 ASP A CA 1
ATOM 3182 C C . ASP A 1 397 ? 1.918 2.649 -2.429 1.00 93.38 397 ASP A C 1
ATOM 3184 O O . ASP A 1 397 ? 2.036 2.464 -1.220 1.00 93.38 397 ASP A O 1
ATOM 3188 N N . HIS A 1 398 ? 2.684 3.503 -3.105 1.00 94.88 398 HIS A N 1
ATOM 3189 C CA . HIS A 1 398 ? 3.632 4.435 -2.498 1.00 94.88 398 HIS A CA 1
ATOM 3190 C C . HIS A 1 398 ? 3.895 5.639 -3.408 1.00 94.88 398 HIS A C 1
ATOM 3192 O O . HIS A 1 398 ? 3.393 5.724 -4.530 1.00 94.88 398 HIS A O 1
ATOM 3198 N N . GLY A 1 399 ? 4.679 6.585 -2.900 1.00 93.69 399 GLY A N 1
ATOM 3199 C CA . GLY A 1 399 ? 5.308 7.644 -3.675 1.00 93.69 399 GLY A CA 1
ATOM 3200 C C . GLY A 1 399 ? 6.770 7.319 -3.988 1.00 93.69 399 GLY A C 1
ATOM 3201 O O . GLY A 1 399 ? 7.128 6.156 -4.180 1.00 93.69 399 GLY A O 1
ATOM 3202 N N . ARG A 1 400 ? 7.622 8.347 -4.052 1.00 90.75 400 ARG A N 1
ATOM 3203 C CA . ARG A 1 400 ? 9.048 8.233 -4.410 1.00 90.75 400 ARG A CA 1
ATOM 3204 C C . ARG A 1 400 ? 9.918 9.183 -3.600 1.00 90.75 400 ARG A C 1
ATOM 3206 O O . ARG A 1 400 ? 9.416 10.145 -3.024 1.00 90.75 400 ARG A O 1
ATOM 3213 N N . ASP A 1 401 ? 11.222 8.933 -3.581 1.00 85.50 401 ASP A N 1
ATOM 3214 C CA . ASP A 1 401 ? 12.188 9.774 -2.889 1.00 85.50 401 ASP A CA 1
ATOM 3215 C C . ASP A 1 401 ? 12.131 11.225 -3.409 1.00 85.50 401 ASP A C 1
ATOM 3217 O O . ASP A 1 401 ? 11.920 11.460 -4.604 1.00 85.50 401 ASP A O 1
ATOM 3221 N N . PRO A 1 402 ? 12.306 12.225 -2.533 1.00 79.62 402 PRO A N 1
ATOM 3222 C CA . PRO A 1 402 ? 12.143 13.630 -2.901 1.00 79.62 402 PRO A CA 1
ATOM 3223 C C . PRO A 1 402 ? 13.318 14.214 -3.691 1.00 79.62 402 PRO A C 1
ATOM 3225 O O . PRO A 1 402 ? 13.223 15.353 -4.137 1.00 79.62 402 PRO A O 1
ATOM 3228 N N . ILE A 1 403 ? 14.436 13.493 -3.826 1.00 76.12 403 ILE A N 1
ATOM 3229 C CA . ILE A 1 403 ? 15.659 14.028 -4.440 1.00 76.12 403 ILE A CA 1
ATOM 3230 C C . ILE A 1 403 ? 15.698 13.698 -5.929 1.00 76.12 403 ILE A C 1
ATOM 3232 O O . ILE A 1 403 ? 16.068 14.536 -6.747 1.00 76.12 403 ILE A O 1
ATOM 3236 N N . THR A 1 404 ? 15.380 12.454 -6.270 1.00 78.31 404 THR A N 1
ATOM 3237 C CA . THR A 1 404 ? 15.558 11.919 -7.619 1.00 78.31 404 THR A CA 1
ATOM 3238 C C . THR A 1 404 ? 14.289 11.330 -8.208 1.00 78.31 404 THR A C 1
ATOM 3240 O O . THR A 1 404 ? 14.216 11.191 -9.425 1.00 78.31 404 THR A O 1
ATOM 3243 N N . GLY A 1 405 ? 13.325 10.929 -7.378 1.00 83.75 405 GLY A N 1
ATOM 3244 C CA . GLY A 1 405 ? 12.188 10.119 -7.805 1.00 83.75 405 GLY A CA 1
ATOM 3245 C C . GLY A 1 405 ? 12.561 8.683 -8.221 1.00 83.75 405 GLY A C 1
ATOM 3246 O O . GLY A 1 405 ? 11.707 7.921 -8.662 1.00 83.75 405 GLY A O 1
ATOM 3247 N N . LEU A 1 406 ? 13.826 8.266 -8.124 1.00 79.31 406 LEU A N 1
ATOM 3248 C CA . LEU A 1 406 ? 14.258 6.937 -8.577 1.00 79.31 406 LEU A CA 1
ATOM 3249 C C . LEU A 1 406 ? 13.912 5.838 -7.574 1.00 79.31 406 LEU A C 1
ATOM 3251 O O . LEU A 1 406 ? 13.778 4.673 -7.951 1.00 79.31 406 LEU A O 1
ATOM 3255 N N . TYR A 1 407 ? 13.827 6.189 -6.297 1.00 80.88 407 TYR A N 1
ATOM 3256 C CA . TYR A 1 407 ? 13.799 5.236 -5.200 1.00 80.88 407 TYR A CA 1
ATOM 3257 C C . TYR A 1 407 ? 12.512 5.345 -4.398 1.00 80.88 407 TYR A C 1
ATOM 3259 O O . TYR A 1 407 ? 11.834 6.368 -4.394 1.00 80.88 407 TYR A O 1
ATOM 3267 N N . HIS A 1 408 ? 12.198 4.263 -3.708 1.00 87.06 408 HIS A N 1
ATOM 3268 C CA . HIS A 1 408 ? 11.205 4.199 -2.650 1.00 87.06 408 HIS A CA 1
ATOM 3269 C C . HIS A 1 408 ? 11.600 3.050 -1.707 1.00 87.06 408 HIS A C 1
ATOM 3271 O O . HIS A 1 408 ? 12.632 2.398 -1.905 1.00 87.06 408 HIS A O 1
ATOM 3277 N N . GLY A 1 409 ? 10.792 2.786 -0.684 1.00 83.81 409 GLY A N 1
ATOM 3278 C CA . GLY A 1 409 ? 11.043 1.752 0.318 1.00 83.81 409 GLY A CA 1
ATOM 3279 C C . GLY A 1 409 ? 11.577 2.296 1.639 1.00 83.81 409 GLY A C 1
ATOM 3280 O O . GLY A 1 409 ? 11.629 1.551 2.620 1.00 83.81 409 GLY A O 1
ATOM 3281 N N . HIS A 1 410 ? 11.909 3.588 1.706 1.00 82.31 410 HIS A N 1
ATOM 3282 C CA . HIS A 1 410 ? 12.175 4.271 2.963 1.00 82.31 410 HIS A CA 1
ATOM 3283 C C . HIS A 1 410 ? 10.887 4.908 3.512 1.00 82.31 410 HIS A C 1
ATOM 3285 O O . HIS A 1 410 ? 9.784 4.370 3.376 1.00 82.31 410 HIS A O 1
ATOM 3291 N N . HIS A 1 411 ? 11.031 6.009 4.240 1.00 85.62 411 HIS A N 1
ATOM 3292 C CA . HIS A 1 411 ? 9.969 6.593 5.052 1.00 85.62 411 HIS A CA 1
ATOM 3293 C C . HIS A 1 411 ? 9.917 8.116 4.938 1.00 85.62 411 HIS A C 1
ATOM 3295 O O . HIS A 1 411 ? 9.401 8.765 5.849 1.00 85.62 411 HIS A O 1
ATOM 3301 N N . THR A 1 412 ? 10.458 8.688 3.859 1.00 88.00 412 THR A N 1
ATOM 3302 C CA . THR A 1 412 ? 10.321 10.125 3.601 1.00 88.00 412 THR A CA 1
ATOM 3303 C C . THR A 1 412 ? 8.861 10.483 3.332 1.00 88.00 412 THR A C 1
ATOM 3305 O O . THR A 1 412 ? 8.071 9.647 2.887 1.00 88.00 412 THR A O 1
ATOM 3308 N N . ASP A 1 413 ? 8.502 11.745 3.565 1.00 89.00 413 ASP A N 1
ATOM 3309 C CA . ASP A 1 413 ? 7.130 12.219 3.359 1.00 89.00 413 ASP A CA 1
ATOM 3310 C C . ASP A 1 413 ? 6.651 11.972 1.923 1.00 89.00 413 ASP A C 1
ATOM 3312 O O . ASP A 1 413 ? 5.520 11.532 1.712 1.00 89.00 413 ASP A O 1
ATOM 3316 N N . ARG A 1 414 ? 7.521 12.171 0.922 1.00 91.81 414 ARG A N 1
ATOM 3317 C CA . ARG A 1 414 ? 7.165 11.956 -0.488 1.00 91.81 414 ARG A CA 1
ATOM 3318 C C . ARG A 1 414 ? 7.005 10.476 -0.842 1.00 91.81 414 ARG A C 1
ATOM 3320 O O . ARG A 1 414 ? 6.091 10.150 -1.587 1.00 91.81 414 ARG A O 1
ATOM 3327 N N . GLU A 1 415 ? 7.797 9.570 -0.264 1.00 91.69 415 GLU A N 1
ATOM 3328 C CA . GLU A 1 415 ? 7.597 8.117 -0.431 1.00 91.69 415 GLU A CA 1
ATOM 3329 C C . GLU A 1 415 ? 6.294 7.630 0.210 1.00 91.69 415 GLU A C 1
ATOM 3331 O O . GLU A 1 415 ? 5.678 6.678 -0.264 1.00 91.69 415 GLU A O 1
ATOM 3336 N N . ARG A 1 416 ? 5.863 8.281 1.292 1.00 94.62 416 ARG A N 1
ATOM 3337 C CA . ARG A 1 416 ? 4.616 7.966 1.998 1.00 94.62 416 ARG A CA 1
ATOM 3338 C C . ARG A 1 416 ? 3.392 8.630 1.379 1.00 94.62 416 ARG A C 1
ATOM 3340 O O . ARG A 1 416 ? 2.277 8.266 1.740 1.00 94.62 416 ARG A O 1
ATOM 3347 N N . THR A 1 417 ? 3.580 9.595 0.482 1.00 93.88 417 THR A N 1
ATOM 3348 C CA . THR A 1 417 ? 2.482 10.340 -0.135 1.00 93.88 417 THR A CA 1
ATOM 3349 C C . THR A 1 417 ? 1.857 9.527 -1.261 1.00 93.88 417 THR A C 1
ATOM 3351 O O . THR A 1 417 ? 2.514 9.195 -2.246 1.00 93.88 417 THR A O 1
ATOM 3354 N N . THR A 1 418 ? 0.558 9.273 -1.136 1.00 95.56 418 THR A N 1
ATOM 3355 C CA . THR A 1 418 ? -0.286 8.651 -2.160 1.00 95.56 418 THR A CA 1
ATOM 3356 C C . THR A 1 418 ? -1.491 9.557 -2.433 1.00 95.56 418 THR A C 1
ATOM 3358 O O . THR A 1 418 ? -1.514 10.724 -2.032 1.00 95.56 418 THR A O 1
ATOM 3361 N N . TRP A 1 419 ? -2.494 9.068 -3.151 1.00 97.19 419 TRP A N 1
ATOM 3362 C CA . TRP A 1 419 ? -3.682 9.836 -3.516 1.00 97.19 419 TRP A CA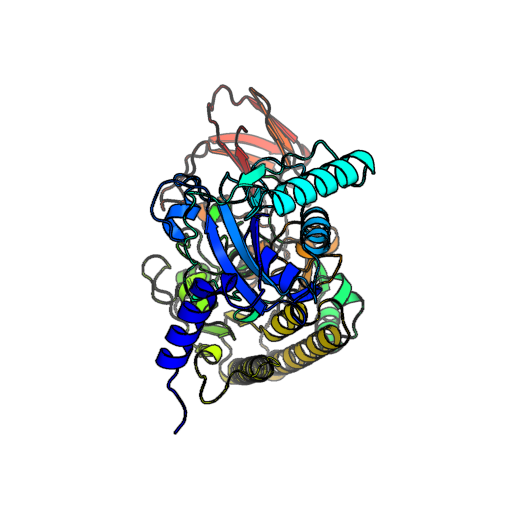 1
ATOM 3363 C C . TRP A 1 419 ? -4.837 8.895 -3.830 1.00 97.19 419 TRP A C 1
ATOM 3365 O O . TRP A 1 419 ? -4.611 7.751 -4.206 1.00 97.19 419 TRP A O 1
ATOM 3375 N N . ILE A 1 420 ? -6.067 9.387 -3.700 1.00 98.38 420 ILE A N 1
ATOM 3376 C CA . ILE A 1 420 ? -7.275 8.633 -4.038 1.00 98.38 420 ILE A CA 1
ATOM 3377 C C . ILE A 1 420 ? -8.125 9.455 -5.007 1.00 98.38 420 ILE A C 1
ATOM 3379 O O . ILE A 1 420 ? -8.477 10.596 -4.708 1.00 98.38 420 ILE A O 1
ATOM 3383 N N . ILE A 1 421 ? -8.481 8.858 -6.147 1.00 98.31 421 ILE A N 1
ATOM 3384 C CA . ILE A 1 421 ? -9.511 9.348 -7.077 1.00 98.31 421 ILE A CA 1
ATOM 3385 C C . ILE A 1 421 ? -10.673 8.364 -7.074 1.00 98.31 421 ILE A C 1
ATOM 3387 O O . ILE A 1 421 ? -10.470 7.152 -7.130 1.00 98.31 421 ILE A O 1
ATOM 3391 N N . THR A 1 422 ? -11.898 8.874 -7.050 1.00 98.25 422 THR A N 1
ATOM 3392 C CA . THR A 1 422 ? -13.106 8.055 -7.166 1.00 98.25 422 THR A CA 1
ATOM 3393 C C . THR A 1 422 ? -14.197 8.786 -7.937 1.00 98.25 422 THR A C 1
ATOM 3395 O O . THR A 1 422 ? -14.223 10.015 -7.933 1.00 98.25 422 THR A O 1
ATOM 3398 N N . ASN A 1 423 ? -15.103 8.040 -8.580 1.00 97.88 423 ASN A N 1
ATOM 3399 C CA . ASN A 1 423 ? -16.344 8.582 -9.146 1.00 97.88 423 ASN A CA 1
ATOM 3400 C C . ASN A 1 423 ? -17.468 8.709 -8.099 1.00 97.88 423 ASN A C 1
ATOM 3402 O O . ASN A 1 423 ? -18.553 9.181 -8.429 1.00 97.88 423 ASN A O 1
ATOM 3406 N N . ASN A 1 424 ? -17.252 8.274 -6.855 1.00 95.31 424 ASN A N 1
ATOM 3407 C CA . ASN A 1 424 ? -18.255 8.403 -5.807 1.00 95.31 424 ASN A CA 1
ATOM 3408 C C . ASN A 1 424 ? -18.350 9.862 -5.326 1.00 95.31 424 ASN A C 1
ATOM 3410 O O . ASN A 1 424 ? -17.365 10.450 -4.879 1.00 95.31 424 ASN A O 1
ATOM 3414 N N . ASN A 1 425 ? -19.544 10.451 -5.403 1.00 92.94 425 ASN A N 1
ATOM 3415 C CA . ASN A 1 425 ? -19.802 11.838 -5.002 1.00 92.94 425 ASN A CA 1
ATOM 3416 C C . ASN A 1 425 ? -20.320 11.989 -3.559 1.00 92.94 425 ASN A C 1
ATOM 3418 O O . ASN A 1 425 ? -20.492 13.109 -3.079 1.00 92.94 425 ASN A O 1
ATOM 3422 N N . ALA A 1 426 ? -20.534 10.877 -2.854 1.00 95.00 426 ALA A N 1
ATOM 3423 C CA . ALA A 1 426 ? -21.030 10.808 -1.482 1.00 95.00 426 ALA A CA 1
ATOM 3424 C C . ALA A 1 426 ? -19.907 10.547 -0.458 1.00 95.00 426 ALA A C 1
ATOM 3426 O O . ALA A 1 426 ? -20.133 9.941 0.597 1.00 95.00 426 ALA A O 1
ATOM 3427 N N . MET A 1 427 ? -18.693 11.022 -0.753 1.00 96.88 427 MET A N 1
ATOM 3428 C CA . MET A 1 427 ? -17.570 10.997 0.188 1.00 96.88 427 MET A CA 1
ATOM 3429 C C . MET A 1 427 ? -17.932 11.750 1.474 1.00 96.88 427 MET A C 1
ATOM 3431 O O . MET A 1 427 ? -18.726 12.694 1.456 1.00 96.88 427 MET A O 1
ATOM 3435 N N . ASN A 1 428 ? -17.390 11.340 2.617 1.00 97.94 428 ASN A N 1
ATOM 3436 C CA . ASN A 1 428 ? -17.693 11.964 3.909 1.00 97.94 428 ASN A CA 1
ATOM 3437 C C . ASN A 1 428 ? -16.727 13.119 4.252 1.00 97.94 428 ASN A C 1
ATOM 3439 O O . ASN A 1 428 ? -15.884 13.504 3.444 1.00 97.94 428 ASN A O 1
ATOM 3443 N N . SER A 1 429 ? -16.891 13.733 5.430 1.00 96.50 429 SER A N 1
ATOM 3444 C CA . SER A 1 429 ? -16.010 14.819 5.895 1.00 96.50 429 SER A CA 1
ATOM 3445 C C . SER A 1 429 ? -14.582 14.346 6.148 1.00 96.50 429 SER A C 1
ATOM 3447 O O . SER A 1 429 ? -13.654 15.094 5.878 1.00 96.50 429 SER A O 1
ATOM 3449 N N . TYR A 1 430 ? -14.381 13.097 6.582 1.00 97.75 430 TYR A N 1
ATOM 3450 C CA . TYR A 1 430 ? -13.036 12.551 6.757 1.00 97.75 430 TYR A CA 1
ATOM 3451 C C . TYR A 1 430 ? -12.234 12.598 5.449 1.00 97.75 430 TYR A C 1
ATOM 3453 O O . TYR A 1 430 ? -11.124 13.116 5.431 1.00 97.75 430 TYR A O 1
ATOM 3461 N N . PHE A 1 431 ? -12.829 12.153 4.340 1.00 97.69 431 PHE A N 1
ATOM 3462 C CA . PHE A 1 431 ? -12.180 12.183 3.028 1.00 97.69 431 PHE A CA 1
ATOM 3463 C C . PHE A 1 431 ? -11.811 13.600 2.550 1.00 97.69 431 PHE A C 1
ATOM 3465 O O . PHE A 1 431 ? -10.793 13.781 1.882 1.00 97.69 431 PHE A O 1
ATOM 3472 N N . ARG A 1 432 ? -12.653 14.595 2.860 1.00 94.56 432 ARG A N 1
ATOM 3473 C CA . ARG A 1 432 ? -12.489 15.980 2.387 1.00 94.56 432 ARG A CA 1
ATOM 3474 C C . ARG A 1 432 ? -11.574 16.828 3.259 1.00 94.56 432 ARG A C 1
ATOM 3476 O O . ARG A 1 432 ? -10.846 17.663 2.733 1.00 94.56 432 ARG A O 1
ATOM 3483 N N . ASP A 1 433 ? -11.670 16.647 4.571 1.00 94.38 433 ASP A N 1
ATOM 3484 C CA . ASP A 1 433 ? -11.116 17.577 5.555 1.00 94.38 433 ASP A CA 1
ATOM 3485 C C . ASP A 1 433 ? -9.827 17.034 6.203 1.00 94.38 433 ASP A C 1
ATOM 3487 O O . ASP A 1 433 ? -9.115 17.772 6.883 1.00 94.38 433 ASP A O 1
ATOM 3491 N N . PHE A 1 434 ? -9.509 15.752 5.984 1.00 95.94 434 PHE A N 1
ATOM 3492 C CA . PHE A 1 434 ? -8.312 15.074 6.486 1.00 95.94 434 PHE A CA 1
ATOM 3493 C C . PHE A 1 434 ? -7.540 14.410 5.339 1.00 95.94 434 PHE A C 1
ATOM 3495 O O . PHE A 1 434 ? -7.941 14.480 4.180 1.00 95.94 434 PHE A O 1
ATOM 3502 N N . GLN A 1 435 ? -6.415 13.774 5.671 1.00 95.62 435 GLN A N 1
ATOM 3503 C CA . GLN A 1 435 ? -5.624 12.969 4.743 1.00 95.62 435 GLN A CA 1
ATOM 3504 C C . GLN A 1 435 ? -5.881 11.477 5.012 1.00 95.62 435 GLN A C 1
ATOM 3506 O O . GLN A 1 435 ? -5.367 10.951 6.004 1.00 95.62 435 GLN A O 1
ATOM 3511 N N . PRO A 1 436 ? -6.669 10.792 4.165 1.00 97.38 436 PRO A N 1
ATOM 3512 C CA . PRO A 1 436 ? -6.891 9.357 4.270 1.00 97.38 436 PRO A CA 1
ATOM 3513 C C . PRO A 1 436 ? -5.625 8.517 4.148 1.00 97.38 436 PRO A C 1
ATOM 3515 O O . PRO A 1 436 ? -4.666 8.879 3.468 1.00 97.38 436 PRO A O 1
ATOM 3518 N N . ALA A 1 437 ? -5.663 7.341 4.746 1.00 97.81 437 ALA A N 1
ATOM 3519 C CA . ALA A 1 437 ? -4.687 6.284 4.590 1.00 97.81 437 ALA A CA 1
ATOM 3520 C C . ALA A 1 437 ? -5.113 5.296 3.491 1.00 97.81 437 ALA A C 1
ATOM 3522 O O . ALA A 1 437 ? -6.297 5.077 3.251 1.00 97.81 437 ALA A O 1
ATOM 3523 N N . ILE A 1 438 ? -4.162 4.596 2.868 1.00 98.12 438 ILE A N 1
ATOM 3524 C CA . ILE A 1 438 ? -4.490 3.533 1.900 1.00 98.12 438 ILE A CA 1
ATOM 3525 C C . ILE A 1 438 ? -5.338 2.400 2.517 1.00 98.12 438 ILE A C 1
ATOM 3527 O O . ILE A 1 438 ? -6.153 1.787 1.828 1.00 98.12 438 ILE A O 1
ATOM 3531 N N . VAL A 1 439 ? -5.191 2.151 3.825 1.00 98.56 439 VAL A N 1
ATOM 3532 C CA . VAL A 1 439 ? -5.969 1.141 4.567 1.00 98.56 439 VAL A CA 1
ATOM 3533 C C . VAL A 1 439 ? -7.466 1.476 4.629 1.00 98.56 439 VAL A C 1
ATOM 3535 O O . VAL A 1 439 ? -8.292 0.573 4.748 1.00 98.56 439 VAL A O 1
ATOM 3538 N N . ASP A 1 440 ? -7.838 2.748 4.465 1.00 98.75 440 ASP A N 1
ATOM 3539 C CA . ASP A 1 440 ? -9.222 3.242 4.518 1.00 98.75 440 ASP A CA 1
ATOM 3540 C C . ASP A 1 440 ? -10.092 2.744 3.361 1.00 98.75 440 ASP A C 1
ATOM 3542 O O . ASP A 1 440 ? -11.328 2.748 3.428 1.00 98.75 440 ASP A O 1
ATOM 3546 N N . ILE A 1 441 ? -9.455 2.260 2.295 1.00 98.75 441 ILE A N 1
ATOM 3547 C CA . ILE A 1 441 ? -10.129 1.687 1.133 1.00 98.75 441 ILE A CA 1
ATOM 3548 C C . ILE A 1 441 ? -10.885 0.408 1.522 1.00 98.75 441 ILE A C 1
ATOM 3550 O O . ILE A 1 441 ? -12.003 0.205 1.051 1.00 98.75 441 ILE A O 1
ATOM 3554 N N . TYR A 1 442 ? -10.353 -0.411 2.436 1.00 98.81 442 TYR A N 1
ATOM 3555 C CA . TYR A 1 442 ? -10.988 -1.663 2.864 1.00 98.81 442 TYR A CA 1
ATOM 3556 C C . TYR A 1 442 ? -12.402 -1.470 3.446 1.00 98.81 442 TYR A C 1
ATOM 3558 O O . TYR A 1 442 ? -13.360 -2.006 2.875 1.00 98.81 442 TYR A O 1
ATOM 3566 N N . PRO A 1 443 ? -12.604 -0.697 4.539 1.00 98.62 443 PRO A N 1
ATOM 3567 C CA . PRO A 1 443 ? -13.942 -0.492 5.091 1.00 98.62 443 PRO A CA 1
ATOM 3568 C C . PRO A 1 443 ? -14.834 0.341 4.159 1.00 98.62 443 PRO A C 1
ATOM 3570 O O . PRO A 1 443 ? -16.059 0.261 4.246 1.00 98.62 443 PRO A O 1
ATOM 3573 N N . THR A 1 444 ? -14.246 1.112 3.240 1.00 98.75 444 THR A N 1
ATOM 3574 C CA . THR A 1 444 ? -14.989 1.833 2.198 1.00 98.75 444 THR A CA 1
ATOM 3575 C C . THR A 1 444 ? -15.613 0.868 1.195 1.00 98.75 444 THR A C 1
ATOM 3577 O O . THR A 1 444 ? -16.817 0.947 0.960 1.00 98.75 444 THR A O 1
ATOM 3580 N N . ILE A 1 445 ? -14.841 -0.092 0.669 1.00 98.69 445 ILE A N 1
ATOM 3581 C CA . ILE A 1 445 ? -15.363 -1.160 -0.198 1.00 98.69 445 ILE A CA 1
ATOM 3582 C C . ILE A 1 445 ? -16.411 -1.983 0.553 1.00 98.69 445 ILE A C 1
ATOM 3584 O O . ILE A 1 445 ? -17.471 -2.273 0.001 1.00 98.69 445 ILE A O 1
ATOM 3588 N N . ALA A 1 446 ? -16.163 -2.307 1.826 1.00 98.62 446 ALA A N 1
ATOM 3589 C CA . ALA A 1 446 ? -17.136 -3.024 2.641 1.00 98.62 446 ALA A CA 1
ATOM 3590 C C . ALA A 1 446 ? -18.477 -2.279 2.737 1.00 98.62 446 ALA A C 1
ATOM 3592 O O . ALA A 1 446 ? -19.522 -2.894 2.550 1.00 98.62 446 ALA A O 1
ATOM 3593 N N . ARG A 1 447 ? -18.470 -0.954 2.940 1.00 98.06 447 ARG A N 1
ATOM 3594 C CA . ARG A 1 447 ? -19.702 -0.146 2.932 1.00 98.06 447 ARG A CA 1
ATOM 3595 C C . ARG A 1 447 ? -20.366 -0.089 1.556 1.00 98.06 447 ARG A C 1
ATOM 3597 O O . ARG A 1 447 ? -21.581 -0.233 1.491 1.00 98.06 447 ARG A O 1
ATOM 3604 N N . LEU A 1 448 ? -19.599 0.082 0.476 1.00 97.56 448 LEU A N 1
ATOM 3605 C CA . LEU A 1 448 ? -20.131 0.111 -0.897 1.00 97.56 448 LEU A CA 1
ATOM 3606 C C . LEU A 1 448 ? -20.863 -1.186 -1.257 1.00 97.56 448 LEU A C 1
ATOM 3608 O O . LEU A 1 448 ? -21.926 -1.156 -1.866 1.00 97.56 448 LEU A O 1
ATOM 3612 N N . LEU A 1 449 ? -20.303 -2.322 -0.843 1.00 97.62 449 LEU A N 1
ATOM 3613 C CA . LEU A 1 449 ? -20.829 -3.653 -1.144 1.00 97.62 449 LEU A CA 1
ATOM 3614 C C . LEU A 1 449 ? -21.757 -4.200 -0.049 1.00 97.62 449 LEU A C 1
ATOM 3616 O O . LEU A 1 449 ? -22.147 -5.367 -0.104 1.00 97.62 449 LEU A O 1
ATOM 3620 N N . ASN A 1 450 ? -22.113 -3.381 0.948 1.00 97.56 450 ASN A N 1
ATOM 3621 C CA . ASN A 1 450 ? -22.920 -3.780 2.104 1.00 97.56 450 ASN A CA 1
ATOM 3622 C C . ASN A 1 450 ? -22.401 -5.060 2.792 1.00 97.56 450 ASN A C 1
ATOM 3624 O O . ASN A 1 450 ? -23.173 -5.960 3.124 1.00 97.56 450 ASN A O 1
ATOM 3628 N N . LEU A 1 451 ? -21.084 -5.162 2.975 1.00 98.44 451 LEU A N 1
ATOM 3629 C CA . LEU A 1 451 ? -20.438 -6.250 3.702 1.00 98.44 451 LEU A CA 1
ATOM 3630 C C . LEU A 1 451 ? -20.476 -5.984 5.204 1.00 98.44 451 LEU A C 1
ATOM 3632 O O . LEU A 1 451 ? -20.080 -4.918 5.677 1.00 98.44 451 LEU A O 1
ATOM 3636 N N . ASN A 1 452 ? -20.871 -6.999 5.967 1.00 97.94 452 ASN A N 1
ATOM 3637 C CA . ASN A 1 452 ? -20.716 -6.991 7.412 1.00 97.94 452 ASN A CA 1
ATOM 3638 C C . ASN A 1 452 ? -19.270 -7.349 7.771 1.00 97.94 452 ASN A C 1
ATOM 3640 O O . ASN A 1 452 ? -18.804 -8.430 7.415 1.00 97.94 452 ASN A O 1
ATOM 3644 N N . ILE A 1 453 ? -18.560 -6.473 8.482 1.00 98.19 453 ILE A N 1
ATOM 3645 C CA . ILE A 1 453 ? -17.223 -6.775 9.006 1.00 98.19 453 ILE A CA 1
ATOM 3646 C C . ILE A 1 453 ? -17.411 -7.399 10.397 1.00 98.19 453 ILE A C 1
ATOM 3648 O O . ILE A 1 453 ? -17.940 -6.730 11.282 1.00 98.19 453 ILE A O 1
ATOM 3652 N N . PRO A 1 454 ? -17.020 -8.667 10.620 1.00 96.38 454 PRO A N 1
ATOM 3653 C CA . PRO A 1 454 ? -17.079 -9.274 1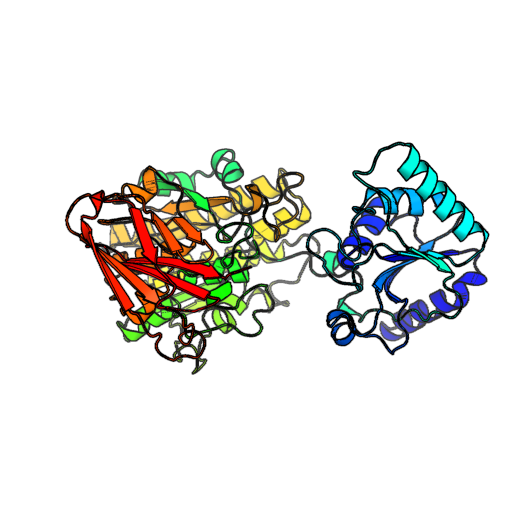1.946 1.00 96.38 454 PRO A CA 1
ATOM 3654 C C . PRO A 1 454 ? -16.290 -8.466 12.980 1.00 96.38 454 PRO A C 1
ATOM 3656 O O . PRO A 1 454 ? -15.212 -7.954 12.674 1.00 96.38 454 PRO A O 1
ATOM 3659 N N . ILE A 1 455 ? -16.801 -8.388 14.209 1.00 95.69 455 ILE A N 1
ATOM 3660 C CA . ILE A 1 455 ? -16.241 -7.544 15.276 1.00 95.69 455 ILE A CA 1
ATOM 3661 C C . ILE A 1 455 ? -14.773 -7.866 15.580 1.00 95.69 455 ILE A C 1
ATOM 3663 O O . ILE A 1 455 ? -13.985 -6.978 15.893 1.00 95.69 455 ILE A O 1
ATOM 3667 N N . GLU A 1 456 ? -14.383 -9.133 15.465 1.00 94.06 456 GLU A N 1
ATOM 3668 C CA . GLU A 1 456 ? -13.008 -9.584 15.650 1.00 94.06 456 GLU A CA 1
ATOM 3669 C C . GLU A 1 456 ? -12.054 -9.075 14.569 1.00 94.06 456 GLU A C 1
ATOM 3671 O O . GLU A 1 456 ? -10.877 -8.898 14.852 1.00 94.06 456 GLU A O 1
ATOM 3676 N N . ILE A 1 457 ? -12.553 -8.798 13.362 1.00 95.88 457 ILE A N 1
ATOM 3677 C CA . ILE A 1 457 ? -11.778 -8.175 12.284 1.00 95.88 457 ILE A CA 1
ATOM 3678 C C . ILE A 1 457 ? -11.819 -6.659 12.436 1.00 95.88 457 ILE A C 1
ATOM 3680 O O . ILE A 1 457 ? -10.788 -6.008 12.314 1.00 95.88 457 ILE A O 1
ATOM 3684 N N . GLU A 1 458 ? -12.987 -6.090 12.744 1.00 96.75 458 GLU A N 1
ATOM 3685 C CA . GLU A 1 458 ? -13.166 -4.641 12.883 1.00 96.75 458 GLU A CA 1
ATOM 3686 C C . GLU A 1 458 ? -12.237 -4.046 13.956 1.00 96.75 458 GLU A C 1
ATOM 3688 O O . GLU A 1 458 ? -11.629 -2.998 13.744 1.00 96.75 458 GLU A O 1
ATOM 3693 N N . ARG A 1 459 ? -12.029 -4.769 15.066 1.00 97.00 459 ARG A N 1
ATOM 3694 C CA . ARG A 1 459 ? -11.079 -4.412 16.139 1.00 97.00 459 ARG A CA 1
ATOM 3695 C C . ARG A 1 459 ? -9.621 -4.329 15.693 1.00 97.00 459 ARG A C 1
ATOM 3697 O O . ARG A 1 459 ? -8.812 -3.687 16.364 1.00 97.00 459 ARG A O 1
ATOM 3704 N N . GLU A 1 460 ? -9.292 -4.979 14.586 1.00 97.31 460 GLU A N 1
ATOM 3705 C CA . GLU A 1 460 ? -7.944 -5.070 14.045 1.00 97.31 460 GLU A CA 1
ATOM 3706 C C . GLU A 1 460 ? -7.716 -4.077 12.894 1.00 97.31 460 GLU A C 1
ATOM 3708 O O . GLU A 1 460 ? -6.563 -3.851 12.535 1.00 97.31 460 GLU A O 1
ATOM 3713 N N . LEU A 1 461 ? -8.756 -3.441 12.338 1.00 97.56 461 LEU A N 1
ATOM 3714 C CA . LEU A 1 461 ? -8.631 -2.519 11.200 1.00 97.56 461 LEU A CA 1
ATOM 3715 C C . LEU A 1 461 ? -7.998 -1.183 11.589 1.00 97.56 461 LEU A C 1
ATOM 3717 O O . LEU A 1 461 ? -8.520 -0.461 12.434 1.00 97.56 461 LEU A O 1
ATOM 3721 N N . ASP A 1 462 ? -6.912 -0.803 10.918 1.00 98.00 462 ASP A N 1
ATOM 3722 C CA . ASP A 1 462 ? -6.237 0.495 11.093 1.00 98.00 462 ASP A CA 1
ATOM 3723 C C . ASP A 1 462 ? -6.943 1.653 10.361 1.00 98.00 462 ASP A C 1
ATOM 3725 O O . ASP A 1 462 ? -6.355 2.711 10.148 1.00 98.00 462 ASP A O 1
ATOM 3729 N N . ALA A 1 463 ? -8.189 1.432 9.947 1.00 97.50 463 ALA A N 1
ATOM 3730 C CA . ALA A 1 463 ? -8.829 2.130 8.848 1.00 97.50 463 ALA A CA 1
ATOM 3731 C C . ALA A 1 463 ? -10.093 2.889 9.275 1.00 97.50 463 ALA A C 1
ATOM 3733 O O . ALA A 1 463 ? -10.855 2.441 10.133 1.00 97.50 463 ALA A O 1
ATOM 3734 N N . VAL A 1 464 ? -10.362 4.005 8.603 1.00 98.31 464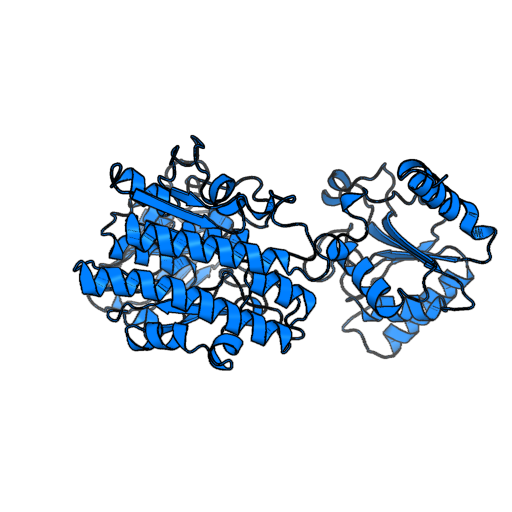 VAL A N 1
ATOM 3735 C CA . VAL A 1 464 ? -11.584 4.802 8.716 1.00 98.31 464 VAL A CA 1
ATOM 3736 C C . VAL A 1 464 ? -12.311 4.794 7.366 1.00 98.31 464 VAL A C 1
ATOM 3738 O O . VAL A 1 464 ? -11.729 5.147 6.348 1.00 98.31 464 VAL A O 1
ATOM 3741 N N . PRO A 1 465 ? -13.601 4.436 7.302 1.00 98.19 465 PRO A N 1
ATOM 3742 C CA . PRO A 1 465 ? -14.343 4.448 6.043 1.00 98.19 465 PRO A CA 1
ATOM 3743 C C . PRO A 1 465 ? -14.495 5.860 5.454 1.00 98.19 465 PRO A C 1
ATOM 3745 O O . PRO A 1 465 ? -14.815 6.815 6.163 1.00 98.19 465 PRO A O 1
ATOM 3748 N N . LEU A 1 466 ? -14.357 5.971 4.131 1.00 98.56 466 LEU A N 1
ATOM 3749 C CA . LEU A 1 466 ? -14.343 7.235 3.376 1.00 98.56 466 LEU A CA 1
ATOM 3750 C C . LEU A 1 466 ? -15.732 7.707 2.914 1.00 98.56 466 LEU A C 1
ATOM 3752 O O . LEU A 1 466 ? -15.889 8.824 2.419 1.00 98.56 466 LEU A O 1
ATOM 3756 N N . ILE A 1 467 ? -16.752 6.867 3.089 1.00 98.12 467 ILE A N 1
ATOM 3757 C CA . ILE A 1 467 ? -18.156 7.157 2.772 1.00 98.12 467 ILE A CA 1
ATOM 3758 C C . ILE A 1 467 ? -19.036 6.927 3.993 1.00 98.12 467 ILE A C 1
ATOM 3760 O O . ILE A 1 467 ? -18.676 6.152 4.876 1.00 98.12 467 ILE A O 1
ATOM 3764 N N . GLY A 1 468 ? -20.217 7.542 4.033 1.00 97.62 468 GLY A N 1
ATOM 3765 C CA . GLY A 1 468 ? -21.160 7.384 5.144 1.00 97.62 468 GLY A CA 1
ATOM 3766 C C . GLY A 1 468 ? -20.687 8.034 6.451 1.00 97.62 468 GLY A C 1
ATOM 3767 O O . GLY A 1 468 ? -19.664 8.718 6.500 1.00 97.62 468 GLY A O 1
ATOM 3768 N N . LYS A 1 469 ? -21.453 7.838 7.531 1.00 98.00 469 LYS A N 1
ATOM 3769 C CA . LYS A 1 469 ? -21.171 8.464 8.832 1.00 98.00 469 LYS A CA 1
ATOM 3770 C C . LYS A 1 469 ? -19.938 7.864 9.516 1.00 98.00 469 LYS A C 1
ATOM 3772 O O . LYS A 1 469 ? -19.673 6.665 9.404 1.00 98.00 469 LYS A O 1
ATOM 3777 N N . VAL A 1 470 ? -19.212 8.706 10.244 1.00 98.31 470 VAL A N 1
ATOM 3778 C CA . VAL A 1 470 ? -18.026 8.357 11.035 1.00 98.31 470 VAL A CA 1
ATOM 3779 C C . VAL A 1 470 ? -18.142 9.099 12.362 1.00 98.31 470 VAL A C 1
ATOM 3781 O O . VAL A 1 470 ? -18.383 10.301 12.363 1.00 98.31 470 VAL A O 1
ATOM 3784 N N . SER A 1 471 ? -18.017 8.388 13.481 1.00 98.19 471 SER A N 1
ATOM 3785 C CA . SER A 1 471 ? -18.065 8.982 14.821 1.00 98.19 471 SER A CA 1
ATOM 3786 C C . SER A 1 471 ? -16.748 9.662 15.167 1.00 98.19 471 SER A C 1
ATOM 3788 O O . SER A 1 471 ? -16.725 10.817 15.586 1.00 98.19 471 SER A O 1
ATOM 3790 N N . LEU A 1 472 ? -15.646 8.939 14.980 1.00 97.12 472 LEU A N 1
ATOM 3791 C CA . LEU A 1 472 ? -14.306 9.376 15.344 1.00 97.12 472 LEU A CA 1
ATOM 3792 C C . LEU A 1 472 ? -13.255 8.709 14.454 1.00 97.12 472 LEU A C 1
ATOM 3794 O O . LEU A 1 472 ? -13.524 7.684 13.827 1.00 97.12 472 LEU A O 1
ATOM 3798 N N . ILE A 1 473 ? -12.064 9.296 14.413 1.00 95.81 473 ILE A N 1
ATOM 3799 C CA . ILE A 1 473 ? -10.922 8.792 13.638 1.00 95.81 473 ILE A CA 1
ATOM 3800 C C . ILE A 1 473 ? -9.795 8.311 14.555 1.00 95.81 473 ILE A C 1
ATOM 3802 O O . ILE A 1 473 ? -9.905 8.391 15.780 1.00 95.81 473 ILE A O 1
ATOM 3806 N N . THR A 1 474 ? -8.730 7.788 13.946 1.00 86.31 474 THR A N 1
ATOM 3807 C CA . THR A 1 474 ? -7.625 7.077 14.598 1.00 86.31 474 THR A CA 1
ATOM 3808 C C . THR A 1 474 ? -7.123 7.771 15.874 1.00 86.31 474 THR A C 1
ATOM 3810 O O . THR A 1 474 ? -6.834 8.971 15.842 1.00 86.31 474 THR A O 1
ATOM 3813 N N . PRO A 1 475 ? -7.003 7.044 17.003 1.00 93.38 475 PRO A N 1
ATOM 3814 C CA . PRO A 1 475 ? -6.623 7.648 18.270 1.00 93.38 475 PRO A CA 1
ATOM 3815 C C . PRO A 1 475 ? -5.122 7.943 18.368 1.00 93.38 475 PRO A C 1
ATOM 3817 O O . PRO A 1 475 ? -4.280 7.216 17.827 1.00 93.38 475 PRO A O 1
ATOM 3820 N N . ASP A 1 476 ? -4.803 8.989 19.128 1.00 93.88 476 ASP A N 1
ATOM 3821 C CA . ASP A 1 476 ? -3.458 9.305 19.612 1.00 93.88 476 ASP A CA 1
ATOM 3822 C C . ASP A 1 476 ? -3.274 8.730 21.020 1.00 93.88 476 ASP A C 1
ATOM 3824 O O . ASP A 1 476 ? -4.148 8.882 21.883 1.00 93.88 476 ASP A O 1
ATOM 3828 N N . ILE A 1 477 ? -2.148 8.051 21.241 1.00 95.06 477 ILE A N 1
ATOM 3829 C CA . ILE A 1 477 ? -1.869 7.316 22.476 1.00 95.06 477 ILE A CA 1
ATOM 3830 C C . ILE A 1 477 ? -0.519 7.754 23.031 1.00 95.06 477 ILE A C 1
ATOM 3832 O O . ILE A 1 477 ? 0.514 7.565 22.390 1.00 95.06 477 ILE A O 1
ATOM 3836 N N . LYS A 1 478 ? -0.510 8.249 24.271 1.00 94.69 478 LYS A N 1
ATOM 3837 C CA . LYS A 1 478 ? 0.724 8.497 25.027 1.00 94.69 478 LYS A CA 1
ATOM 3838 C C . LYS A 1 478 ? 0.849 7.477 26.143 1.00 94.69 478 LYS A C 1
ATOM 3840 O O . LYS A 1 478 ? 0.003 7.406 27.036 1.00 94.69 478 LYS A O 1
ATOM 3845 N N . LEU A 1 479 ? 1.911 6.684 26.067 1.00 93.44 479 LEU A N 1
ATOM 3846 C CA . LEU A 1 479 ? 2.233 5.653 27.042 1.00 93.44 479 LEU A CA 1
ATOM 3847 C C . LEU A 1 479 ? 3.195 6.204 28.097 1.00 93.44 479 LEU A C 1
ATOM 3849 O O . LEU A 1 479 ? 4.298 6.637 27.777 1.00 93.44 479 LEU A O 1
ATOM 3853 N N . TYR A 1 480 ? 2.760 6.155 29.352 1.00 93.38 480 TYR A N 1
ATOM 3854 C CA . TYR A 1 480 ? 3.553 6.456 30.541 1.00 93.38 480 TYR A CA 1
ATOM 3855 C C . TYR A 1 480 ? 3.806 5.168 31.337 1.00 93.38 480 TYR A C 1
ATOM 3857 O O . TYR A 1 480 ? 3.186 4.134 31.084 1.00 93.38 480 TYR A O 1
ATOM 3865 N N . ASP A 1 481 ? 4.658 5.233 32.363 1.00 90.38 481 ASP A N 1
ATOM 3866 C CA . ASP A 1 481 ? 5.038 4.063 33.174 1.00 90.38 481 ASP A CA 1
ATOM 3867 C C . ASP A 1 481 ? 3.837 3.274 33.715 1.00 90.38 481 ASP A C 1
ATOM 3869 O O . ASP A 1 481 ? 3.848 2.039 33.763 1.00 90.38 481 ASP A O 1
ATOM 3873 N N . THR A 1 482 ? 2.795 4.002 34.123 1.00 93.62 482 THR A N 1
ATOM 3874 C CA . THR A 1 482 ? 1.622 3.455 34.818 1.00 93.62 482 THR A CA 1
ATOM 3875 C C . THR A 1 482 ? 0.288 3.895 34.228 1.00 93.62 482 THR A C 1
ATOM 3877 O O . THR A 1 482 ? -0.754 3.511 34.752 1.00 93.62 482 THR A O 1
ATOM 3880 N N . SER A 1 483 ? 0.286 4.665 33.137 1.00 95.88 483 SER A N 1
ATOM 3881 C CA . SER A 1 483 ? -0.962 5.109 32.511 1.00 95.88 483 SER A CA 1
ATOM 3882 C C . SER A 1 483 ? -0.871 5.227 30.993 1.00 95.88 483 SER A C 1
ATOM 3884 O O . SER A 1 483 ? 0.210 5.380 30.427 1.00 95.88 483 SER A O 1
ATOM 3886 N N . LEU A 1 484 ? -2.033 5.164 30.348 1.00 96.69 484 LEU A N 1
ATOM 3887 C CA . LEU A 1 484 ? -2.239 5.525 28.949 1.00 96.69 484 LEU A CA 1
ATOM 3888 C C . LEU A 1 484 ? -3.099 6.784 28.898 1.00 96.69 484 LEU A C 1
ATOM 3890 O O . LEU A 1 484 ? -4.213 6.780 29.419 1.00 96.69 484 LEU A O 1
ATOM 3894 N N . GLN A 1 485 ? -2.621 7.833 28.239 1.00 97.69 485 GLN A N 1
ATOM 3895 C CA . GLN A 1 485 ? -3.497 8.905 27.775 1.00 97.69 485 GLN A CA 1
ATOM 3896 C C . GLN A 1 485 ? -3.986 8.537 26.374 1.00 97.69 485 GLN A C 1
ATOM 3898 O O . GLN A 1 485 ? -3.176 8.300 25.479 1.00 97.69 485 GLN A O 1
ATOM 3903 N N . ILE A 1 486 ? -5.304 8.485 26.205 1.00 98.19 486 ILE A N 1
ATOM 3904 C CA . ILE A 1 486 ? -5.980 8.093 24.968 1.00 98.19 486 ILE A CA 1
ATOM 3905 C C . ILE A 1 486 ? -6.816 9.281 24.516 1.00 98.19 486 ILE A C 1
ATOM 3907 O O . ILE A 1 486 ? -7.730 9.676 25.236 1.00 98.19 486 ILE A O 1
ATOM 3911 N N . SER A 1 487 ? -6.530 9.836 23.343 1.00 97.81 487 SER A N 1
ATOM 3912 C CA . SER A 1 487 ? -7.316 10.923 22.746 1.00 97.81 487 SER A CA 1
ATOM 3913 C C . SER A 1 487 ? -7.748 10.593 21.324 1.00 97.81 487 SER A C 1
ATOM 3915 O O . SER A 1 487 ? -7.075 9.838 20.628 1.00 97.81 487 SER A O 1
ATOM 3917 N N . TRP A 1 488 ? -8.869 11.160 20.886 1.00 97.12 488 TRP A N 1
ATOM 3918 C CA . TRP A 1 488 ? -9.415 10.946 19.545 1.00 97.12 488 TRP A CA 1
ATOM 3919 C C . TRP A 1 488 ? -10.006 12.229 18.965 1.00 97.12 488 TRP A C 1
ATOM 3921 O O . TRP A 1 488 ? -10.409 13.140 19.688 1.00 97.12 488 TRP A O 1
ATOM 3931 N N . THR A 1 489 ? -10.080 12.277 17.635 1.00 96.44 489 THR A N 1
ATOM 3932 C CA . THR A 1 489 ? -10.745 13.365 16.910 1.00 96.44 489 THR A CA 1
ATOM 3933 C C . THR A 1 489 ? -12.175 12.954 16.576 1.00 96.44 489 THR A C 1
ATOM 3935 O O . THR A 1 489 ? -12.406 11.875 16.031 1.00 96.44 489 THR A O 1
ATOM 3938 N N . VAL A 1 490 ? -13.130 13.817 16.920 1.00 96.81 490 VAL A N 1
ATOM 3939 C CA . VAL A 1 490 ? -14.572 13.592 16.749 1.00 96.81 490 VAL A CA 1
ATOM 3940 C C . VAL A 1 490 ? -15.028 14.142 15.400 1.00 96.81 490 VAL A C 1
ATOM 3942 O O . VAL A 1 490 ? -14.747 15.295 15.085 1.00 96.81 490 VAL A O 1
ATOM 3945 N N . LEU A 1 491 ? -15.761 13.334 14.632 1.00 96.44 491 LEU A N 1
ATOM 3946 C CA . LEU A 1 491 ? -16.422 13.752 13.388 1.00 96.44 491 LEU A CA 1
ATOM 3947 C C . LEU A 1 491 ? -17.945 13.829 13.520 1.00 96.44 491 LEU A C 1
ATOM 3949 O O . LEU A 1 491 ? -18.567 14.660 12.863 1.00 96.44 491 LEU A O 1
ATOM 3953 N N . ASP A 1 492 ? -18.539 13.015 14.394 1.00 96.56 492 ASP A N 1
ATOM 3954 C CA . ASP A 1 492 ? -19.947 13.115 14.777 1.00 96.56 492 ASP A CA 1
ATOM 3955 C C . ASP A 1 492 ? -20.037 13.123 16.316 1.00 96.56 492 ASP A C 1
ATOM 3957 O O . ASP A 1 492 ? -19.625 12.147 16.948 1.00 96.56 492 ASP A O 1
ATOM 3961 N N . PRO A 1 493 ? -20.539 14.211 16.938 1.00 95.44 493 PRO A N 1
ATOM 3962 C CA . PRO A 1 493 ? -20.580 14.362 18.392 1.00 95.44 493 PRO A CA 1
ATOM 3963 C C . PRO A 1 493 ? -21.712 13.564 19.060 1.00 95.44 493 PRO A C 1
ATOM 3965 O O . PRO A 1 493 ? -21.930 13.698 20.263 1.00 95.44 493 PRO A O 1
ATOM 3968 N N . THR A 1 494 ? -22.476 12.769 18.307 1.00 95.38 494 THR A N 1
ATOM 3969 C CA . THR A 1 494 ? -23.584 11.985 18.858 1.00 95.38 494 THR A CA 1
ATOM 3970 C C . THR A 1 494 ? -23.120 10.670 19.487 1.00 95.38 494 THR A C 1
ATOM 3972 O O . THR A 1 494 ? -22.257 9.960 18.972 1.00 95.38 494 THR A O 1
ATOM 3975 N N . GLY A 1 495 ? -23.743 10.322 20.615 1.00 95.94 495 GLY A N 1
ATOM 3976 C CA . GLY A 1 495 ? -23.554 9.035 21.276 1.00 95.94 495 GLY A CA 1
ATOM 3977 C C . GLY A 1 495 ? -22.342 8.970 22.207 1.00 95.94 495 GLY A C 1
ATOM 3978 O O . GLY A 1 495 ? -21.876 9.969 22.752 1.00 95.94 495 GLY A O 1
ATOM 3979 N N . ASN A 1 496 ? -21.874 7.746 22.430 1.00 98.00 496 ASN A N 1
ATOM 3980 C CA . ASN A 1 496 ? -20.759 7.440 23.317 1.00 98.00 496 ASN A CA 1
ATOM 3981 C C . ASN A 1 496 ? -19.667 6.705 22.542 1.00 98.00 496 ASN A C 1
ATOM 3983 O O . ASN A 1 496 ? -19.947 6.034 21.548 1.00 98.00 496 ASN A O 1
ATOM 3987 N N . VAL A 1 497 ? -18.446 6.768 23.056 1.00 98.12 497 VAL A N 1
ATOM 3988 C CA . VAL A 1 497 ? -17.350 5.883 22.681 1.00 98.12 497 VAL A CA 1
ATOM 3989 C C . VAL A 1 497 ? -17.096 4.893 23.813 1.00 98.12 497 VAL A C 1
ATOM 3991 O O . VAL A 1 497 ? -17.003 5.272 24.986 1.00 98.12 497 VAL A O 1
ATOM 3994 N N . LYS A 1 498 ? -17.002 3.607 23.476 1.00 98.62 498 LYS A N 1
ATOM 3995 C CA . LYS A 1 498 ? -16.501 2.588 24.404 1.00 98.62 498 LYS A CA 1
ATOM 3996 C C . LYS A 1 498 ? -15.003 2.443 24.197 1.00 98.62 498 LYS A C 1
ATOM 3998 O O . LYS A 1 498 ? -14.554 2.241 23.069 1.00 98.62 498 LYS A O 1
ATOM 4003 N N . VAL A 1 499 ? -14.244 2.530 25.283 1.00 98.50 499 VAL A N 1
ATOM 4004 C CA . VAL A 1 499 ? -12.793 2.353 25.254 1.00 98.50 499 VAL A CA 1
ATOM 4005 C C . VAL A 1 499 ? -12.454 0.950 25.720 1.00 98.50 499 VAL A C 1
ATOM 4007 O O . VAL A 1 499 ? -12.680 0.594 26.878 1.00 98.50 499 VAL A O 1
ATOM 4010 N N . TRP A 1 500 ? -11.905 0.157 24.809 1.00 98.50 500 TRP A N 1
ATOM 4011 C CA . TRP A 1 500 ? -11.480 -1.208 25.063 1.00 98.50 500 TRP A CA 1
ATOM 4012 C C . TRP A 1 500 ? -9.957 -1.302 25.079 1.00 98.50 500 TRP A C 1
ATOM 4014 O O . TRP A 1 500 ? -9.272 -0.680 24.266 1.00 98.50 500 TRP A O 1
ATOM 4024 N N . LEU A 1 501 ? -9.435 -2.126 25.982 1.00 98.12 501 LEU A N 1
ATOM 4025 C CA . LEU A 1 501 ? -8.012 -2.415 26.119 1.00 98.12 501 LEU A CA 1
ATOM 4026 C C . LEU A 1 501 ? -7.781 -3.917 25.958 1.00 98.12 501 LEU A C 1
ATOM 4028 O O . LEU A 1 501 ? -8.465 -4.710 26.599 1.00 98.12 501 LEU A O 1
ATOM 4032 N N . SER A 1 502 ? -6.790 -4.316 25.169 1.00 97.94 502 SER A N 1
ATOM 4033 C CA . SER A 1 502 ? -6.255 -5.679 25.184 1.00 97.94 502 SER A CA 1
ATOM 4034 C C . SER A 1 502 ? -4.763 -5.665 25.480 1.00 97.94 502 SER A C 1
ATOM 4036 O O . SER A 1 502 ? -4.040 -4.780 25.025 1.00 97.94 502 SER A O 1
ATOM 4038 N N . THR A 1 503 ? -4.302 -6.659 26.233 1.00 97.19 503 THR A N 1
ATOM 4039 C CA . THR A 1 503 ? -2.878 -6.923 26.485 1.00 97.19 503 THR A CA 1
ATOM 4040 C C . THR A 1 503 ? -2.352 -8.109 25.672 1.00 97.19 503 THR A C 1
ATOM 4042 O O . THR A 1 503 ? -1.190 -8.483 25.818 1.00 97.19 503 THR A O 1
ATOM 4045 N N . THR A 1 504 ? -3.189 -8.709 24.819 1.00 96.06 504 THR A N 1
ATOM 4046 C CA . THR A 1 504 ? -2.858 -9.887 24.010 1.00 96.06 504 THR A CA 1
ATOM 4047 C C . THR A 1 504 ? -2.764 -9.529 22.525 1.00 96.06 504 THR A C 1
ATOM 4049 O O . THR A 1 504 ? -3.296 -8.514 22.077 1.00 96.06 504 THR A O 1
ATOM 4052 N N . ASN A 1 505 ? -2.049 -10.356 21.760 1.00 95.69 505 ASN A N 1
ATOM 4053 C CA . ASN A 1 505 ? -2.068 -10.334 20.295 1.00 95.69 505 ASN A CA 1
ATOM 4054 C C . ASN A 1 505 ? -2.130 -11.770 19.757 1.00 95.69 505 ASN A C 1
ATOM 4056 O O . ASN A 1 505 ? -1.231 -12.228 19.055 1.00 95.69 505 ASN A O 1
ATOM 4060 N N . SER A 1 506 ? -3.157 -12.497 20.183 1.00 96.62 506 SER A N 1
ATOM 4061 C CA . SER A 1 506 ? -3.463 -13.871 19.792 1.00 96.62 506 SER A CA 1
ATOM 4062 C C . SER A 1 506 ? -4.161 -13.941 18.427 1.00 96.62 506 SER A C 1
ATOM 4064 O O . SER A 1 506 ? -4.114 -14.990 17.784 1.00 96.62 506 SER A O 1
ATOM 4066 N N . PHE A 1 507 ? -4.727 -12.827 17.937 1.00 96.38 507 PHE A N 1
ATOM 4067 C CA . PHE A 1 507 ? -5.330 -12.741 16.599 1.00 96.38 507 PHE A CA 1
ATOM 4068 C C . PHE A 1 507 ? -4.359 -13.106 15.476 1.00 96.38 507 PHE A C 1
ATOM 4070 O O . PHE A 1 507 ? -4.731 -13.796 14.527 1.00 96.38 507 PHE A O 1
ATOM 4077 N N . LYS A 1 508 ? -3.079 -12.742 15.624 1.00 95.19 508 LYS A N 1
ATOM 4078 C CA . LYS A 1 508 ? -2.028 -13.103 14.661 1.00 95.19 508 LYS A CA 1
ATOM 4079 C C . LYS A 1 508 ? -1.874 -14.621 14.466 1.00 95.19 508 LYS A C 1
ATOM 4081 O O . LYS A 1 508 ? -1.344 -15.025 13.439 1.00 95.19 508 LYS A O 1
ATOM 4086 N N . ASP A 1 509 ? -2.315 -15.422 15.434 1.00 95.50 509 ASP A N 1
ATOM 4087 C CA . ASP A 1 509 ? -2.228 -16.884 15.443 1.00 95.50 509 ASP A CA 1
ATOM 4088 C C . ASP A 1 509 ? -3.606 -17.536 15.177 1.00 95.50 509 ASP A C 1
ATOM 4090 O O . ASP A 1 509 ? -3.796 -18.731 15.406 1.00 95.50 509 ASP A O 1
ATOM 4094 N N . GLY A 1 510 ? -4.599 -16.748 14.743 1.00 93.75 510 GLY A N 1
ATOM 4095 C CA . GLY A 1 510 ? -5.960 -17.212 14.463 1.00 93.75 510 GLY A CA 1
ATOM 4096 C C . GLY A 1 510 ? -6.829 -17.434 15.702 1.00 93.75 510 GLY A C 1
ATOM 4097 O O . GLY A 1 510 ? -7.874 -18.077 15.604 1.00 93.75 510 GLY A O 1
ATOM 4098 N N . MET A 1 511 ? -6.409 -16.925 16.861 1.00 95.31 511 MET A N 1
ATOM 4099 C CA . MET A 1 511 ? -7.141 -17.005 18.128 1.00 95.31 511 MET A CA 1
ATOM 4100 C C . MET A 1 511 ? -7.760 -15.653 18.503 1.00 95.31 511 MET A C 1
ATOM 4102 O O . MET A 1 511 ? -7.414 -14.619 17.950 1.00 95.31 511 MET A O 1
ATOM 4106 N N . MET A 1 512 ? -8.672 -15.631 19.473 1.00 92.50 512 MET A N 1
ATOM 4107 C CA . MET A 1 512 ? -9.320 -14.388 19.906 1.00 92.50 512 MET A CA 1
ATOM 4108 C C . MET A 1 512 ? -8.487 -13.661 20.962 1.00 92.50 512 MET A C 1
ATOM 4110 O O . MET A 1 512 ? -7.987 -14.279 21.903 1.00 92.50 512 MET A O 1
ATOM 4114 N N . ASP A 1 513 ? -8.395 -12.340 20.840 1.00 96.38 513 ASP A N 1
ATOM 4115 C CA . ASP A 1 513 ? -7.827 -11.488 21.879 1.00 96.38 513 ASP A CA 1
ATOM 4116 C C . ASP A 1 513 ? -8.803 -11.247 23.034 1.00 96.38 513 ASP A C 1
ATOM 4118 O O . ASP A 1 513 ? -10.024 -11.202 22.859 1.00 96.38 513 ASP A O 1
ATOM 4122 N N . THR A 1 514 ? -8.254 -11.056 24.236 1.00 95.31 514 THR A N 1
ATOM 4123 C CA . THR A 1 514 ? -9.050 -10.691 25.415 1.00 95.31 514 THR A CA 1
ATOM 4124 C C . THR A 1 514 ? -9.137 -9.175 25.519 1.00 95.31 514 THR A C 1
ATOM 4126 O O . THR A 1 514 ? -8.109 -8.511 25.644 1.00 95.31 514 THR A O 1
ATOM 4129 N N . TYR A 1 515 ? -10.355 -8.629 25.491 1.00 97.38 515 TYR A N 1
ATOM 4130 C CA . TYR A 1 515 ? -10.612 -7.193 25.615 1.00 97.38 515 TYR A CA 1
ATOM 4131 C C . TYR A 1 515 ? -11.323 -6.860 26.926 1.00 97.38 515 TYR A C 1
ATOM 4133 O O . TYR A 1 515 ? -12.338 -7.466 27.267 1.00 97.38 515 TYR A O 1
ATOM 4141 N N . TYR A 1 516 ? -10.823 -5.836 27.609 1.00 97.62 516 TYR A N 1
ATOM 4142 C CA . TYR A 1 516 ? -11.413 -5.239 28.800 1.00 97.62 516 TYR A CA 1
ATOM 4143 C C . TYR A 1 516 ? -12.120 -3.942 28.410 1.00 97.62 516 TYR A C 1
ATOM 4145 O O . TYR A 1 516 ? -11.501 -3.064 27.807 1.00 97.62 516 TYR A O 1
ATOM 4153 N N . LEU A 1 517 ? -13.407 -3.810 28.746 1.00 98.06 517 LEU A N 1
ATOM 4154 C CA . LEU A 1 517 ? -14.099 -2.524 28.655 1.00 98.06 517 LEU A CA 1
ATOM 4155 C C . LEU A 1 517 ? -13.607 -1.641 29.800 1.00 98.06 517 LEU A C 1
ATOM 4157 O O . LEU A 1 517 ? -13.888 -1.936 30.959 1.00 98.06 517 LEU A O 1
ATOM 4161 N N . ILE A 1 518 ? -12.879 -0.579 29.474 1.00 97.94 518 ILE A N 1
ATOM 4162 C CA . ILE A 1 518 ? -12.309 0.327 30.472 1.00 97.94 518 ILE A CA 1
ATOM 4163 C C . ILE A 1 518 ? -13.344 1.355 30.913 1.00 97.94 518 ILE A C 1
ATOM 4165 O O . ILE A 1 518 ? -13.611 1.509 32.101 1.00 97.94 518 ILE A O 1
ATOM 4169 N N . GLU A 1 519 ? -13.936 2.058 29.951 1.00 97.19 519 GLU A N 1
ATOM 4170 C CA . GLU A 1 519 ? -14.927 3.099 30.211 1.00 97.19 519 GLU A CA 1
ATOM 4171 C C . GLU A 1 519 ? -15.844 3.253 28.989 1.00 97.19 519 GLU A C 1
ATOM 4173 O O . GLU A 1 519 ? -15.474 2.928 27.859 1.00 97.19 519 GLU A O 1
ATOM 4178 N N . THR A 1 520 ? -17.058 3.754 29.211 1.00 98.50 520 THR A N 1
ATOM 4179 C CA . THR A 1 520 ? -17.930 4.282 28.156 1.00 98.50 520 THR A CA 1
ATOM 4180 C C . THR A 1 520 ? -18.159 5.750 28.451 1.00 98.50 520 THR A C 1
ATOM 4182 O O . THR A 1 520 ? -18.630 6.089 29.535 1.00 98.50 520 THR A O 1
ATOM 4185 N N . VAL A 1 521 ? -17.810 6.615 27.505 1.00 98.19 521 VAL A N 1
ATOM 4186 C CA . VAL A 1 521 ? -17.830 8.068 27.701 1.00 98.19 521 VAL A CA 1
ATOM 4187 C C . VAL A 1 521 ? -18.527 8.761 26.537 1.00 98.19 521 VAL A C 1
ATOM 4189 O O . VAL A 1 521 ? -18.510 8.216 25.433 1.00 98.19 521 VAL A O 1
ATOM 4192 N N . PRO A 1 522 ? -19.114 9.953 26.739 1.00 98.06 522 PRO A N 1
ATOM 4193 C CA . PRO A 1 522 ? -19.574 10.784 25.632 1.00 98.06 522 PRO A CA 1
ATOM 4194 C C . PRO A 1 522 ? -18.465 10.968 24.594 1.00 98.06 522 PRO A C 1
ATOM 4196 O O . PRO A 1 522 ? -17.301 11.166 24.955 1.00 98.06 522 PRO A O 1
ATOM 4199 N N . VAL A 1 523 ? -18.799 10.869 23.305 1.00 96.00 523 VAL A N 1
ATOM 4200 C CA . VAL A 1 523 ? -17.791 10.942 22.232 1.00 96.00 523 VAL A CA 1
ATOM 4201 C C . VAL A 1 523 ? -17.058 12.292 22.224 1.00 96.00 523 VAL A C 1
ATOM 4203 O O . VAL A 1 523 ? -15.871 12.345 21.907 1.00 96.00 523 VAL A O 1
ATOM 4206 N N . ASP A 1 524 ? -17.719 13.365 22.665 1.00 94.88 524 ASP A N 1
ATOM 4207 C CA . ASP A 1 524 ? -17.169 14.718 22.793 1.00 94.88 524 ASP A CA 1
ATOM 4208 C C . ASP A 1 524 ? -16.220 14.905 23.992 1.00 94.88 524 ASP A C 1
ATOM 4210 O O . ASP A 1 524 ? -15.514 15.914 24.046 1.00 94.88 524 ASP A O 1
ATOM 4214 N N . LYS A 1 525 ? -16.102 13.913 24.896 1.00 96.12 525 LYS A N 1
ATOM 4215 C CA . LYS A 1 525 ? -15.090 13.907 25.973 1.00 96.12 525 LYS A CA 1
ATOM 4216 C C . LYS A 1 525 ? -13.666 13.961 25.414 1.00 96.12 525 LYS A C 1
ATOM 4218 O O . LYS A 1 525 ? -12.795 14.435 26.129 1.00 96.12 525 LYS A O 1
ATOM 4223 N N . ASN A 1 526 ? -13.456 13.482 24.178 1.00 92.69 526 ASN A N 1
ATOM 4224 C CA . ASN A 1 526 ? -12.240 13.527 23.341 1.00 92.69 526 ASN A CA 1
ATOM 4225 C C . ASN A 1 526 ? -10.927 12.955 23.922 1.00 92.69 526 ASN A C 1
ATOM 4227 O O . ASN A 1 526 ? -9.977 12.736 23.167 1.00 92.69 526 ASN A O 1
ATOM 4231 N N . MET A 1 527 ? -10.860 12.691 25.229 1.00 97.50 527 MET A N 1
ATOM 4232 C CA . MET A 1 527 ? -9.691 12.154 25.909 1.00 97.50 527 MET A CA 1
ATOM 4233 C C . MET A 1 527 ? -10.065 11.433 27.211 1.00 97.50 527 MET A C 1
ATOM 4235 O O . MET A 1 527 ? -10.948 11.866 27.957 1.00 97.50 527 MET A O 1
ATOM 4239 N N . ILE A 1 528 ? -9.350 10.347 27.513 1.00 97.88 528 ILE A N 1
ATOM 4240 C CA . ILE A 1 528 ? -9.329 9.713 28.836 1.00 97.88 528 ILE A CA 1
ATOM 4241 C C . ILE A 1 528 ? -7.901 9.351 29.263 1.00 97.88 528 ILE A C 1
ATOM 4243 O O . ILE A 1 528 ? -6.997 9.223 28.436 1.00 97.88 528 ILE A O 1
ATOM 4247 N N . ILE A 1 529 ? -7.720 9.129 30.565 1.00 97.75 529 ILE A N 1
ATOM 4248 C CA . ILE A 1 529 ? -6.498 8.561 31.140 1.00 97.75 529 ILE A CA 1
ATOM 4249 C C . ILE A 1 529 ? -6.856 7.225 31.785 1.00 97.75 529 ILE A C 1
ATOM 4251 O O . ILE A 1 529 ? -7.758 7.157 32.617 1.00 97.75 529 ILE A O 1
ATOM 4255 N N . VAL A 1 530 ? -6.135 6.173 31.412 1.00 96.69 530 VAL A N 1
ATOM 4256 C CA . VAL A 1 530 ? -6.337 4.807 31.903 1.00 96.69 530 VAL A CA 1
ATOM 4257 C C . VAL A 1 530 ? -5.158 4.405 32.780 1.00 96.69 530 VAL A C 1
ATOM 4259 O O . VAL A 1 530 ? -4.019 4.441 32.321 1.00 96.69 530 VAL A O 1
ATOM 4262 N N . ASP A 1 531 ? -5.419 3.995 34.024 1.00 95.81 531 ASP A N 1
ATOM 4263 C CA . ASP A 1 531 ? -4.413 3.349 34.878 1.00 95.81 531 ASP A CA 1
ATOM 4264 C C . ASP A 1 531 ? -4.193 1.903 34.405 1.00 95.81 531 ASP A C 1
ATOM 4266 O O . ASP A 1 531 ? -5.092 1.062 34.470 1.00 95.81 531 ASP A O 1
ATOM 4270 N N . ILE A 1 532 ? -2.984 1.614 33.923 1.00 95.94 532 ILE A N 1
ATOM 4271 C CA . ILE A 1 532 ? -2.609 0.298 33.386 1.00 95.94 532 ILE A CA 1
ATOM 4272 C C . ILE A 1 532 ? -1.920 -0.599 34.421 1.00 95.94 532 ILE A C 1
ATOM 4274 O O . ILE A 1 532 ? -1.531 -1.716 34.086 1.00 95.94 532 ILE A O 1
ATOM 4278 N N . LYS A 1 533 ? -1.801 -0.188 35.695 1.00 94.62 533 LYS A N 1
ATOM 4279 C CA . LYS A 1 533 ? -1.274 -1.063 36.765 1.00 94.62 533 LYS A CA 1
ATOM 4280 C C . LYS A 1 533 ? -2.101 -2.335 36.940 1.00 94.62 533 LYS A C 1
ATOM 4282 O O . LYS A 1 533 ? -1.560 -3.366 37.327 1.00 94.62 533 LYS A O 1
ATOM 4287 N N . GLN A 1 534 ? -3.398 -2.258 36.649 1.00 91.94 534 GLN A N 1
ATOM 4288 C CA . GLN A 1 534 ? -4.324 -3.393 36.700 1.00 91.94 534 GLN A CA 1
ATOM 4289 C C . GLN A 1 534 ? -4.231 -4.291 35.454 1.00 91.94 534 GLN A C 1
ATOM 4291 O O . GLN A 1 534 ? -4.760 -5.398 35.457 1.00 91.94 534 GLN A O 1
ATOM 4296 N N . TYR A 1 535 ? -3.525 -3.838 34.413 1.00 94.56 535 TYR A N 1
ATOM 4297 C CA . TYR A 1 535 ? -3.373 -4.516 33.127 1.00 94.56 535 TYR A CA 1
ATOM 4298 C C . TYR A 1 535 ? -1.889 -4.610 32.731 1.00 94.56 535 TYR A C 1
ATOM 4300 O O . TYR A 1 535 ? -1.504 -4.103 31.679 1.00 94.56 535 TYR A O 1
ATOM 4308 N N . PRO A 1 536 ? -1.015 -5.209 33.560 1.00 92.88 536 PRO A N 1
ATOM 4309 C CA . PRO A 1 536 ? 0.422 -5.181 33.323 1.00 92.88 536 PRO A CA 1
ATOM 4310 C C . PRO A 1 536 ? 0.783 -5.873 32.005 1.00 92.88 536 PRO A C 1
ATOM 4312 O O . PRO A 1 536 ? 0.606 -7.078 31.841 1.00 92.88 536 PRO A O 1
ATOM 4315 N N . SER A 1 537 ? 1.317 -5.095 31.068 1.00 95.00 537 SER A N 1
ATOM 4316 C CA . SER A 1 537 ? 1.809 -5.577 29.781 1.00 95.00 537 SER A CA 1
ATOM 4317 C C . SER A 1 537 ? 2.905 -4.668 29.221 1.00 95.00 537 SER A C 1
ATOM 4319 O O . SER A 1 537 ? 3.005 -3.481 29.566 1.00 95.00 537 SER A O 1
ATOM 4321 N N . ASN A 1 538 ? 3.710 -5.230 28.323 1.00 92.69 538 ASN A N 1
ATOM 4322 C CA . ASN A 1 538 ? 4.621 -4.475 27.462 1.00 92.69 538 ASN A CA 1
ATOM 4323 C C . ASN A 1 538 ? 3.951 -4.048 26.152 1.00 92.69 538 ASN A C 1
ATOM 4325 O O . ASN A 1 538 ? 4.551 -3.313 25.384 1.00 92.69 538 ASN A O 1
ATOM 4329 N N . PHE A 1 539 ? 2.717 -4.485 25.909 1.00 94.88 539 PHE A N 1
ATOM 4330 C CA . PHE A 1 539 ? 1.970 -4.260 24.680 1.00 94.88 539 PHE A CA 1
ATOM 4331 C C . PHE A 1 539 ? 0.491 -4.007 24.984 1.00 94.88 539 PHE A C 1
ATOM 4333 O O . PHE A 1 539 ? -0.104 -4.712 25.805 1.00 94.88 539 PHE A O 1
ATOM 4340 N N . TYR A 1 540 ? -0.102 -3.034 24.297 1.00 96.88 540 TYR A N 1
ATOM 4341 C CA . TYR A 1 540 ? -1.511 -2.684 24.437 1.00 96.88 540 TYR A CA 1
ATOM 4342 C C . TYR A 1 540 ? -2.154 -2.467 23.067 1.00 96.88 540 TYR A C 1
ATOM 4344 O O . TYR A 1 540 ? -1.638 -1.694 22.258 1.00 96.88 540 TYR A O 1
ATOM 4352 N N . LYS A 1 541 ? -3.320 -3.084 22.846 1.00 97.00 541 LYS A N 1
ATOM 4353 C CA . LYS A 1 541 ? -4.271 -2.688 21.798 1.00 97.00 541 LYS A CA 1
ATOM 4354 C C . LYS A 1 541 ? -5.329 -1.795 22.427 1.00 97.00 541 LYS A C 1
ATOM 4356 O O . LYS A 1 541 ? -6.012 -2.221 23.359 1.00 97.00 541 LYS A O 1
ATOM 4361 N N . ILE A 1 542 ? -5.477 -0.581 21.917 1.00 97.94 542 ILE A N 1
ATOM 4362 C CA . ILE A 1 542 ? -6.546 0.335 22.301 1.00 97.94 542 ILE A CA 1
ATOM 4363 C C . ILE A 1 542 ? -7.547 0.346 21.161 1.00 97.94 542 ILE A C 1
ATOM 4365 O O . ILE A 1 542 ? -7.174 0.636 20.028 1.00 97.94 542 ILE A O 1
ATOM 4369 N N . VAL A 1 543 ? -8.805 0.046 21.464 1.00 98.38 543 VAL A N 1
ATOM 4370 C CA . VAL A 1 543 ? -9.907 0.092 20.505 1.00 98.38 543 VAL A CA 1
ATOM 4371 C C . VAL A 1 543 ? -10.945 1.087 21.002 1.00 98.38 543 VAL A C 1
ATOM 4373 O O . VAL A 1 543 ? -11.395 1.011 22.146 1.00 98.38 543 VAL A O 1
ATOM 4376 N N . LEU A 1 544 ? -11.340 2.004 20.127 1.00 98.56 544 LEU A N 1
ATOM 4377 C CA . LEU A 1 544 ? -12.427 2.941 20.350 1.00 98.56 544 LEU A CA 1
ATOM 4378 C C . LEU A 1 544 ? -13.613 2.537 19.479 1.00 98.56 544 LEU A C 1
ATOM 4380 O O . LEU A 1 544 ? -13.544 2.594 18.254 1.00 98.56 544 LEU A O 1
ATOM 4384 N N . GLU A 1 545 ? -14.698 2.122 20.122 1.00 98.38 545 GLU A N 1
ATOM 4385 C CA . GLU A 1 545 ? -15.959 1.772 19.466 1.00 98.38 545 GLU A CA 1
ATOM 4386 C C . GLU A 1 545 ? -16.898 2.977 19.545 1.00 98.38 545 GLU A C 1
ATOM 4388 O O . GLU A 1 545 ? -17.460 3.261 20.607 1.00 98.38 545 GLU A O 1
ATOM 4393 N N . GLY A 1 546 ? -17.022 3.709 18.436 1.00 97.75 546 GLY A N 1
ATOM 4394 C CA . GLY A 1 546 ? -18.023 4.758 18.263 1.00 97.75 546 GLY A CA 1
ATOM 4395 C C . GLY A 1 546 ? -19.346 4.201 17.734 1.00 97.75 546 GLY A C 1
ATOM 4396 O O . GLY A 1 546 ? -19.482 3.014 17.452 1.00 97.75 546 GLY A O 1
ATOM 4397 N N . GLN A 1 547 ? -20.336 5.076 17.559 1.00 97.50 547 GLN A N 1
ATOM 4398 C CA . GLN A 1 547 ? -21.652 4.687 17.044 1.00 97.50 547 GLN A CA 1
ATOM 4399 C C . GLN A 1 547 ? -21.611 4.181 15.593 1.00 97.50 547 GLN A C 1
ATOM 4401 O O . GLN A 1 547 ? -22.374 3.281 15.245 1.00 97.50 547 GLN A O 1
ATOM 4406 N N . TYR A 1 548 ? -20.778 4.784 14.738 1.00 97.69 548 TYR A N 1
ATOM 4407 C CA . TYR A 1 548 ? -20.776 4.502 13.296 1.00 97.69 548 TYR A CA 1
ATOM 4408 C C . TYR A 1 548 ? -19.549 3.729 12.808 1.00 97.69 548 TYR A C 1
ATOM 4410 O O . TYR A 1 548 ? -19.567 3.224 11.685 1.00 97.69 548 TYR A O 1
ATOM 4418 N N . ASN A 1 549 ? -18.477 3.678 13.594 1.00 97.81 549 ASN A N 1
ATOM 4419 C CA . ASN A 1 549 ? -17.244 2.983 13.241 1.00 97.81 549 ASN A CA 1
ATOM 4420 C C . ASN A 1 549 ? -16.406 2.669 14.483 1.00 97.81 549 ASN A C 1
ATOM 4422 O O . ASN A 1 549 ? -16.538 3.316 15.527 1.00 97.81 549 ASN A O 1
ATOM 4426 N N . MET A 1 550 ? -15.492 1.721 14.311 1.00 97.69 550 MET A N 1
ATOM 4427 C CA . MET A 1 550 ? -14.426 1.412 15.249 1.00 97.69 550 MET A CA 1
ATOM 4428 C C . MET A 1 550 ? -13.074 1.875 14.699 1.00 97.69 550 MET A C 1
ATOM 4430 O O . MET A 1 550 ? -12.857 1.868 13.490 1.00 97.69 550 MET A O 1
ATOM 4434 N N . VAL A 1 551 ? -12.170 2.283 15.585 1.00 97.88 551 VAL A N 1
ATOM 4435 C CA . VAL A 1 551 ? -10.760 2.552 15.262 1.00 97.88 551 VAL A CA 1
ATOM 4436 C C . VAL A 1 551 ? -9.868 1.981 16.352 1.00 97.88 551 VAL A C 1
ATOM 4438 O O . VAL A 1 551 ? -10.301 1.815 17.495 1.00 97.88 551 VAL A O 1
ATOM 4441 N N . ASN A 1 552 ? -8.609 1.697 16.027 1.00 97.31 552 ASN A N 1
ATOM 4442 C CA . ASN A 1 552 ? -7.652 1.191 17.004 1.00 97.31 552 ASN A CA 1
ATOM 4443 C C . ASN A 1 552 ? -6.279 1.861 16.893 1.00 97.31 552 ASN A C 1
ATOM 4445 O O . ASN A 1 552 ? -5.951 2.489 15.889 1.00 97.31 552 ASN A O 1
ATOM 4449 N N . ARG A 1 553 ? -5.478 1.710 17.948 1.00 96.06 553 ARG A N 1
ATOM 4450 C CA . ARG A 1 553 ? -4.042 1.997 17.945 1.00 96.06 553 ARG A CA 1
ATOM 4451 C C . ARG A 1 553 ? -3.326 1.022 18.865 1.00 96.06 553 ARG A C 1
ATOM 4453 O O . ARG A 1 553 ? -3.803 0.730 19.963 1.00 96.06 553 ARG A O 1
ATOM 4460 N N . TRP A 1 554 ? -2.192 0.499 18.410 1.00 95.38 554 TRP A N 1
ATOM 4461 C CA . TRP A 1 554 ? -1.369 -0.426 19.185 1.00 95.38 554 TRP A CA 1
ATOM 4462 C C . TRP A 1 554 ? -0.090 0.263 19.629 1.00 95.38 554 TRP A C 1
ATOM 4464 O O . TRP A 1 554 ? 0.549 0.962 18.843 1.00 95.38 554 TRP A O 1
ATOM 4474 N N . VAL A 1 555 ? 0.295 0.043 20.882 1.00 93.06 555 VAL A N 1
ATOM 4475 C CA . VAL A 1 555 ? 1.516 0.603 21.463 1.00 93.06 555 VAL A CA 1
ATOM 4476 C C . VAL A 1 555 ? 2.295 -0.476 22.201 1.00 93.06 555 VAL A C 1
ATOM 4478 O O . VAL A 1 555 ? 1.717 -1.367 22.824 1.00 93.06 555 VAL A O 1
ATOM 4481 N N . SER A 1 556 ? 3.620 -0.380 22.143 1.00 89.56 556 SER A N 1
ATOM 4482 C CA . SER A 1 556 ? 4.540 -1.217 22.909 1.00 89.56 556 SER A CA 1
ATOM 4483 C C . SER A 1 556 ? 5.406 -0.326 23.788 1.00 89.56 556 SER A C 1
ATOM 4485 O O . SER A 1 556 ? 5.779 0.770 23.372 1.00 89.56 556 SER A O 1
ATOM 4487 N N . LYS A 1 557 ? 5.749 -0.801 24.987 1.00 84.94 557 LYS A N 1
ATOM 4488 C CA . LYS A 1 557 ? 6.846 -0.226 25.770 1.00 84.94 557 LYS A CA 1
ATOM 4489 C C . LYS A 1 557 ? 8.135 -0.453 24.976 1.00 84.94 557 LYS A C 1
ATOM 4491 O O . LYS A 1 557 ? 8.353 -1.567 24.494 1.00 84.94 557 LYS A O 1
ATOM 4496 N N . SER A 1 558 ? 8.891 0.622 24.770 1.00 63.12 558 SER A N 1
ATOM 4497 C CA . SER A 1 558 ? 10.210 0.624 24.126 1.00 63.12 558 SER A CA 1
ATOM 4498 C C . SER A 1 558 ? 11.261 -0.051 24.990 1.00 63.12 558 SER A C 1
ATOM 4500 O O . SER A 1 558 ? 11.203 0.191 26.220 1.00 63.12 558 SER A O 1
#

pLDDT: mean 90.67, std 13.05, range [31.58, 98.81]

Foldseek 3Di:
DDDDPVRVVVVVVVCVVCLVPPQKDKKKWFAAAVLLVQVQCCVVQVVFFPDKFWFWKDFDDADAPVVVVVLPRLIATMMMTIGHCVRDPLLNVLLSLCVSFAQADAQDTAPRHHSNRHTEIADADPVSLVSNVVSLVVCVVVPVHPHRGPYYYYYCPPMDTGTYDPCSTNVCLVCLFFFDAAFPVLVVPADLPLLVVLCVLAHKDKAFEQPDPPFLQGAWLGFLQLLLCLFQLGGCNQQVQRYPVLPDGQLLSAGLQLLCCVVVVPAAEEEQEADCCVPCRSCNACDVSNVNHHHPYYHYPQNVCCPVQPDDSVRVSLLVSLLVSLVCLLVCCLPPNGPYYDHYGTSLLSQLLVFNPDVSSSVVSNSVSVSSSSNVVSVVCCCVPVVDDDKDKDKTSFHADPPGSNDGGDDDPRRGMMMIGMSHHQWDCCRVVHHAYSSQNSVQVCVVSVGDDPPQSQLRRQYDHGGDDDQWHAWDWDDDPFKIKIFTGGPDQDDKKWKKKFQDDCSSVVDGTDIDGQDIGRSVVRIDMGGCPVPDHQKMWIWIDDPPGIHIDIHGND

InterPro domains:
  IPR002569 Peptide methionine sulphoxide reductase MsrA domain [MF_01401] (24-186)
  IPR002569 Peptide methionine sulphoxide reductase MsrA domain [PF01625] (26-182)
  IPR002569 Peptide methionine sulphoxide reductase MsrA domain [TIGR00401] (25-179)
  IPR006124 Metalloenzyme [PF01676] (323-452)
  IPR017850 Alkaline-phosphatase-like, core domain superfamily [G3DSA:3.40.720.10] (184-464)
  IPR017850 Alkaline-phosphatase-like, core domain superfamily [SSF53649] (214-458)
  IPR036509 Peptide methionine sulphoxide reductase MsrA superfamily [G3DSA:3.30.1060.10] (2-183)
  IPR036509 Peptide methionine sulphoxide reductase MsrA superfamily [SSF55068] (19-182)

Radius of gyration: 26.76 Å; chains: 1; bounding box: 79×42×70 Å